Protein AF-A0A7S3BRG2-F1 (afdb_monomer_lite)

pLDDT: mean 83.15, std 13.18, range [35.06, 97.12]

Radius of gyration: 28.4 Å; chains: 1; bounding box: 73×40×80 Å

Foldseek 3Di:
DPPVVLVLLVLLVCVLVVVCQCQCAPVRDHPPVVCCQQQVGNVLLDVVHQGCVSVCVVVDPSNVSNQVSLVVLLVLLVPQPQDFQSVDHSSCRCRPVDPPSSVRSVVSNVSSVVSVVLVVLLPDDLPQQQSLLQQLDDPQLCLLVVPDDDPQFDDDPLRNVQLVCSNRRHFRPVCPVQAQPFAPAPPVDPPTDGQHRRCLSVLVGHHPPRCVCVVQCVLLVVVVVVCVVVVFDKDFFPQVLLVVQFDPVLVVPCNNGVVQPLGFRMKTWQDDPDDPPPDDDDDDPRGAIAGEHEEEEGCPDCLCVDPCSSNHHNVSQVVVQVCVQVVNLVSQQVRCCVGVVDHPVCCVVVNDPRRPSNVSSCSSPGHTYHYDTNSRPVVRSD

Secondary structure (DSSP, 8-state):
--HHHHHHHHHHHHHHHHHHHHHTGGGPPPS-GGGHHHHT-GGGGSTT--TTHHHHHTT-HHHHHHHHHHHHHHHHHHTTT--SGGGS-GGGTTTTT-TTHHHHHHHHHHHHHHHHHHHHHHHS-TT-HHHHHHHH--TTTTHHHHPPPBTTB---HHHHHHHHHHHHTPPPSTTTTTTTPBP---TTSSS-PBPPTTSHHHHT---TTSTTTHHHHHHHHHHHHHHHHTT--EEE--THHHHTTS-HHHHHSTTSSTT-S-S-SEEESS------TT---PPPPTT--EEEEEEE--TTSGGGSSHHHHHSTTHHHHHHHHHHHHHHHHHHHHHHHHHH---HHHHHTTSSPPPHHHHHHHHT-S-EEEEE-TT---TTT-

Organism: NCBI:txid156174

Sequence (382 aa):
RSRVHLSPAAYSACCVESVEAMVGAHGTVAFFSMLAPLFGGAASFDDGGLRLTAFLAAGGATAVGFEAAWQGMREEVAAGGVTGPLGMIARDAGRGGVRRLQHMITVQREETERRRLHHDMLALPVEDRARVAYISADRFSTQLITCVPTPHRRASDAEFREMLCTYLGFPSPCLRGLVGAHIPCGQSAGAGRVCDAYGHHLDCATLPGGTWEDQHDDVAETVMARALGAGIPGRREPRDIFTAVLPVEALQQRDGLSGSGIIPDGVFRGVDFASRPHAQRAPRPAGADVLVDFKMLHLGVARYTSVVAQTQRAAAVASRARAVHTDYQLMARQRDERHHHVGARAVAAGHLAPGPVLALMQSYGTIRGLVFGARCVCRGLA

Structure (mmCIF, N/CA/C/O backbone):
data_AF-A0A7S3BRG2-F1
#
_entry.id   AF-A0A7S3BRG2-F1
#
loop_
_atom_site.group_PDB
_atom_site.id
_atom_site.type_symbol
_atom_site.label_atom_id
_atom_site.label_alt_id
_atom_site.label_comp_id
_atom_site.label_asym_id
_atom_site.label_entity_id
_atom_site.label_seq_id
_atom_site.pdbx_PDB_ins_code
_atom_site.Cartn_x
_atom_site.Cartn_y
_atom_site.Cartn_z
_atom_site.occupancy
_atom_site.B_iso_or_equiv
_atom_site.auth_seq_id
_atom_site.auth_comp_id
_atom_site.auth_asym_id
_atom_site.auth_atom_id
_atom_site.pdbx_PDB_model_num
ATOM 1 N N . ARG A 1 1 ? -2.715 -5.531 15.512 1.00 61.22 1 ARG A N 1
ATOM 2 C CA . ARG A 1 1 ? -2.836 -4.879 16.841 1.00 61.22 1 ARG A CA 1
ATOM 3 C C . ARG A 1 1 ? -2.769 -5.932 17.938 1.00 61.22 1 ARG A C 1
ATOM 5 O O . ARG A 1 1 ? -3.201 -7.055 17.701 1.00 61.22 1 ARG A O 1
ATOM 12 N N . SER A 1 2 ? -2.233 -5.593 19.112 1.00 68.12 2 SER A N 1
ATOM 13 C CA . SER A 1 2 ? -2.311 -6.482 20.277 1.00 68.12 2 SER A CA 1
ATOM 14 C C . SER A 1 2 ? -3.774 -6.682 20.689 1.00 68.12 2 SER A C 1
ATOM 16 O O . SER A 1 2 ? -4.617 -5.817 20.434 1.00 68.12 2 SER A O 1
ATOM 18 N N . ARG A 1 3 ? -4.080 -7.810 21.347 1.00 68.06 3 ARG A N 1
ATOM 19 C CA . ARG A 1 3 ? -5.427 -8.075 21.889 1.00 68.06 3 ARG A CA 1
ATOM 20 C C . ARG A 1 3 ? -5.912 -6.916 22.766 1.00 68.06 3 ARG A C 1
ATOM 22 O O . ARG A 1 3 ? -7.051 -6.497 22.627 1.00 68.06 3 ARG A O 1
ATOM 29 N N . VAL A 1 4 ? -5.010 -6.340 23.564 1.00 73.56 4 VAL A N 1
ATOM 30 C CA . VAL A 1 4 ? -5.269 -5.201 24.460 1.00 73.56 4 VAL A CA 1
ATOM 31 C C . VAL A 1 4 ? -5.778 -3.967 23.704 1.00 73.56 4 VAL A C 1
ATOM 33 O O . VAL A 1 4 ? -6.745 -3.349 24.132 1.00 73.56 4 VAL A O 1
ATOM 36 N N . HIS A 1 5 ? -5.199 -3.640 22.544 1.00 79.75 5 HIS A N 1
ATOM 37 C CA . HIS A 1 5 ? -5.617 -2.470 21.757 1.00 79.75 5 HIS A CA 1
ATOM 38 C C . HIS A 1 5 ? -6.998 -2.627 21.101 1.00 79.75 5 HIS A C 1
ATOM 40 O O . HIS A 1 5 ? -7.677 -1.631 20.831 1.00 79.75 5 HIS A O 1
ATOM 46 N N . LEU A 1 6 ? -7.409 -3.866 20.811 1.00 86.06 6 LEU A N 1
ATOM 47 C CA . LEU A 1 6 ? -8.701 -4.172 20.188 1.00 86.06 6 LEU A CA 1
ATOM 48 C C . LEU A 1 6 ? -9.833 -4.309 21.211 1.00 86.06 6 LEU A C 1
ATOM 50 O O . LEU A 1 6 ? -10.992 -4.135 20.835 1.00 86.06 6 LEU A O 1
ATOM 54 N N . SER A 1 7 ? -9.510 -4.582 22.481 1.00 90.25 7 SER A N 1
ATOM 55 C CA . SER A 1 7 ? -10.495 -4.814 23.540 1.00 90.25 7 SER A CA 1
ATOM 56 C C . SER A 1 7 ? -11.554 -3.712 23.657 1.00 90.25 7 SER A C 1
ATOM 58 O O . SER A 1 7 ? -12.726 -4.075 23.681 1.00 90.25 7 SER A O 1
ATOM 60 N N . PRO A 1 8 ? -11.225 -2.400 23.649 1.00 93.88 8 PRO A N 1
ATOM 61 C CA . PRO A 1 8 ? -12.248 -1.356 23.766 1.00 93.88 8 PRO A CA 1
ATOM 62 C C . PRO A 1 8 ? -13.243 -1.362 22.599 1.00 93.88 8 PRO A C 1
ATOM 64 O O . PRO A 1 8 ? -14.448 -1.285 22.809 1.00 93.88 8 PRO A O 1
ATOM 67 N N . ALA A 1 9 ? -12.755 -1.543 21.366 1.00 94.25 9 ALA A N 1
ATOM 68 C CA . ALA A 1 9 ? -13.607 -1.579 20.178 1.00 94.25 9 ALA A CA 1
ATOM 69 C C . ALA A 1 9 ? -14.516 -2.816 20.166 1.00 94.25 9 ALA A C 1
ATOM 71 O O . ALA A 1 9 ? -15.688 -2.715 19.808 1.00 94.25 9 ALA A O 1
ATOM 72 N N . ALA A 1 10 ? -13.981 -3.973 20.569 1.00 93.62 10 ALA A N 1
ATOM 73 C CA . ALA A 1 10 ? -14.751 -5.206 20.696 1.00 93.62 10 ALA A CA 1
ATOM 74 C C . ALA A 1 10 ? -15.809 -5.096 21.802 1.00 93.62 10 ALA A C 1
ATOM 76 O O . ALA A 1 10 ? -16.968 -5.429 21.575 1.00 93.62 10 ALA A O 1
ATOM 77 N N . TYR A 1 11 ? -15.422 -4.585 22.973 1.00 94.88 11 TYR A N 1
ATOM 78 C CA . TYR A 1 11 ? -16.311 -4.396 24.114 1.00 94.88 11 TYR A CA 1
ATOM 79 C C . TYR A 1 11 ? -17.463 -3.442 23.788 1.00 94.88 11 TYR A C 1
ATOM 81 O O . TYR A 1 11 ? -18.623 -3.817 23.948 1.00 94.88 11 TYR A O 1
ATOM 89 N N . SER A 1 12 ? -17.170 -2.247 23.266 1.00 95.44 12 SER A N 1
ATOM 90 C CA . SER A 1 12 ? -18.209 -1.268 22.938 1.00 95.44 12 SER A CA 1
ATOM 91 C C . SER A 1 12 ? -19.149 -1.756 21.838 1.00 95.44 12 SER A C 1
ATOM 93 O O . SER A 1 12 ? -20.358 -1.584 21.967 1.00 95.44 12 SER A O 1
ATOM 95 N N . ALA A 1 13 ? -18.629 -2.386 20.778 1.00 94.50 13 ALA A N 1
ATOM 96 C CA . ALA A 1 13 ? -19.472 -2.919 19.708 1.00 94.50 13 ALA A CA 1
ATOM 97 C C . ALA A 1 13 ? -20.373 -4.059 20.202 1.00 94.50 13 ALA A C 1
ATOM 99 O O . ALA A 1 13 ? -21.573 -4.035 19.951 1.00 94.50 13 ALA A O 1
ATOM 100 N N . CYS A 1 14 ? -19.816 -4.999 20.971 1.00 93.81 14 CYS A N 1
ATOM 101 C CA . CYS A 1 14 ? -20.578 -6.087 21.578 1.00 93.81 14 CYS A CA 1
ATOM 102 C C . CYS A 1 14 ? -21.670 -5.559 22.519 1.00 93.81 14 CYS A C 1
ATOM 104 O O . CYS A 1 14 ? -22.791 -6.061 22.492 1.00 93.81 14 CYS A O 1
ATOM 106 N N . CYS A 1 15 ? -21.379 -4.522 23.313 1.00 93.06 15 CYS A N 1
ATOM 107 C CA . CYS A 1 15 ? -22.366 -3.893 24.189 1.00 93.06 15 CYS A CA 1
ATOM 108 C C . CYS A 1 15 ? -23.541 -3.316 23.389 1.00 93.06 15 CYS A C 1
ATOM 110 O O . CYS A 1 15 ? -24.688 -3.593 23.721 1.00 93.06 15 CYS A O 1
ATOM 112 N N . VAL A 1 16 ? -23.268 -2.560 22.320 1.00 92.19 16 VAL A N 1
ATOM 113 C CA . VAL A 1 16 ? -24.314 -1.984 21.456 1.00 92.19 16 VAL A CA 1
ATOM 114 C C . VAL A 1 16 ? -25.166 -3.082 20.820 1.00 92.19 16 VAL A C 1
ATOM 116 O O . VAL A 1 16 ? -26.384 -3.068 20.973 1.00 92.19 16 VAL A O 1
ATOM 119 N N . GLU A 1 17 ? -24.530 -4.062 20.174 1.00 89.56 17 GLU A N 1
ATOM 120 C CA . GLU A 1 17 ? -25.225 -5.158 19.485 1.00 89.56 17 GLU A CA 1
ATOM 121 C C . GLU A 1 17 ? -26.055 -6.009 20.463 1.00 89.56 17 GLU A C 1
ATOM 123 O O . GLU A 1 17 ? -27.185 -6.394 20.159 1.00 89.56 17 GLU A O 1
ATOM 128 N N . SER A 1 18 ? -25.533 -6.258 21.669 1.00 89.12 18 SER A N 1
ATOM 129 C CA . SER A 1 18 ? -26.248 -7.008 22.709 1.00 89.12 18 SER A CA 1
ATOM 130 C C . SER A 1 18 ? -27.473 -6.253 23.211 1.00 89.12 18 SER A C 1
ATOM 132 O O . SER A 1 18 ? -28.532 -6.852 23.372 1.00 89.12 18 SER A O 1
ATOM 134 N N . VAL A 1 19 ? -27.352 -4.943 23.444 1.00 89.25 19 VAL A N 1
ATOM 135 C CA . VAL A 1 19 ? -28.474 -4.110 23.894 1.00 89.25 19 VAL A CA 1
ATOM 136 C C . VAL A 1 19 ? -29.569 -4.054 22.831 1.00 89.25 19 VAL A C 1
ATOM 138 O O . VAL A 1 19 ? -30.737 -4.265 23.154 1.00 89.25 19 VAL A O 1
ATOM 141 N N . GLU A 1 20 ? -29.198 -3.835 21.567 1.00 87.50 20 GLU A N 1
ATOM 142 C CA . GLU A 1 20 ? -30.138 -3.820 20.441 1.00 87.50 20 GLU A CA 1
ATOM 143 C C . GLU A 1 20 ? -30.891 -5.158 20.323 1.00 87.50 20 GLU A C 1
ATOM 145 O O . GLU A 1 20 ? -32.115 -5.164 20.179 1.00 87.50 20 GLU A O 1
ATOM 150 N N . ALA A 1 21 ? -30.200 -6.291 20.495 1.00 86.31 21 ALA A N 1
ATOM 151 C CA . ALA A 1 21 ? -30.823 -7.616 20.508 1.00 86.31 21 ALA A CA 1
ATOM 152 C C . ALA A 1 21 ? -31.720 -7.862 21.741 1.00 86.31 21 ALA A C 1
ATOM 154 O O . ALA A 1 21 ? -32.781 -8.481 21.628 1.00 86.31 21 ALA A O 1
ATOM 155 N N . MET A 1 22 ? -31.334 -7.380 22.929 1.00 86.94 22 MET A N 1
ATOM 156 C CA . MET A 1 22 ? -32.122 -7.542 24.161 1.00 86.94 22 MET A CA 1
ATOM 157 C C . MET A 1 22 ? -33.504 -6.896 24.047 1.00 86.94 22 MET A C 1
ATOM 159 O O . MET A 1 22 ? -34.488 -7.494 24.486 1.00 86.94 22 MET A O 1
ATOM 163 N N . VAL A 1 23 ? -33.576 -5.704 23.446 1.00 86.19 23 VAL A N 1
ATOM 164 C CA . VAL A 1 23 ? -34.815 -4.918 23.328 1.00 86.19 23 VAL A CA 1
ATOM 165 C C . VAL A 1 23 ? -35.599 -5.179 22.044 1.00 86.19 23 VAL A C 1
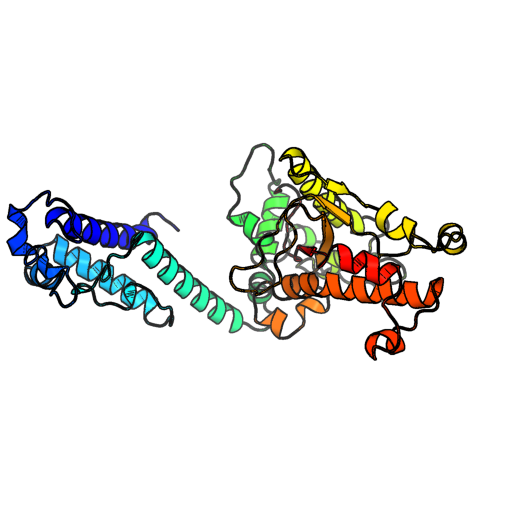ATOM 167 O O . VAL A 1 23 ? -36.697 -4.648 21.903 1.00 86.19 23 VAL A O 1
ATOM 170 N N . GLY A 1 24 ? -35.065 -5.979 21.119 1.00 82.94 24 GLY A N 1
ATOM 171 C CA . GLY A 1 24 ? -35.705 -6.234 19.828 1.00 82.94 24 GLY A CA 1
ATOM 172 C C . GLY A 1 24 ? -35.647 -5.036 18.875 1.00 82.94 24 GLY A C 1
ATOM 173 O O . GLY A 1 24 ? -36.589 -4.779 18.126 1.00 82.94 24 GLY A O 1
ATOM 174 N N . ALA A 1 25 ? -34.561 -4.259 18.919 1.00 82.12 25 ALA A N 1
ATOM 175 C CA . ALA A 1 25 ? -34.365 -3.130 18.014 1.00 82.12 25 ALA A CA 1
ATOM 176 C C . ALA A 1 25 ? -34.295 -3.601 16.551 1.00 82.12 25 ALA A C 1
ATOM 178 O O . ALA A 1 25 ? -33.954 -4.752 16.259 1.00 82.12 25 ALA A O 1
ATOM 179 N N . HIS A 1 26 ? -34.603 -2.702 15.613 1.00 78.38 26 HIS A N 1
ATOM 180 C CA . HIS A 1 26 ? -34.497 -2.959 14.169 1.00 78.38 26 HIS A CA 1
ATOM 181 C C . HIS A 1 26 ? -35.325 -4.163 13.678 1.00 78.38 26 HIS A C 1
ATOM 183 O O . HIS A 1 26 ? -34.933 -4.860 12.743 1.00 78.38 26 HIS A O 1
ATOM 189 N N . GLY A 1 27 ? -36.473 -4.414 14.315 1.00 74.31 27 GLY A N 1
ATOM 190 C CA . GLY A 1 27 ? -37.379 -5.505 13.947 1.00 74.31 27 GLY A CA 1
ATOM 191 C C . GLY A 1 27 ? -36.888 -6.895 14.362 1.00 74.31 27 GLY A C 1
ATOM 192 O O . GLY A 1 27 ? -37.375 -7.893 13.832 1.00 74.31 27 GLY A O 1
ATOM 193 N N . THR A 1 28 ? -35.922 -6.978 15.282 1.00 77.62 28 THR A N 1
ATOM 194 C CA . THR A 1 28 ? -35.467 -8.253 15.851 1.00 77.62 28 THR A CA 1
ATOM 195 C C . THR A 1 28 ? -36.376 -8.709 16.994 1.00 77.62 28 THR A C 1
ATOM 197 O O . THR A 1 28 ? -37.037 -7.907 17.651 1.00 77.62 28 THR A O 1
ATOM 200 N N . VAL A 1 29 ? -36.441 -10.021 17.241 1.00 79.06 29 VAL A N 1
ATOM 201 C CA . VAL A 1 29 ? -37.189 -10.559 18.387 1.00 79.06 29 VAL A CA 1
ATOM 202 C C . VAL A 1 29 ? -36.427 -10.223 19.667 1.00 79.06 29 VAL A C 1
ATOM 204 O O . VAL A 1 29 ? -35.263 -10.593 19.806 1.00 79.06 29 VAL A O 1
ATOM 207 N N . ALA A 1 30 ? -37.086 -9.539 20.603 1.00 81.88 30 ALA A N 1
ATOM 208 C CA . ALA A 1 30 ? -36.495 -9.190 21.888 1.00 81.88 30 ALA A CA 1
ATOM 209 C C . ALA A 1 30 ? -36.195 -10.450 22.715 1.00 81.88 30 ALA A C 1
ATOM 211 O O . ALA A 1 30 ? -37.108 -11.199 23.069 1.00 81.88 30 ALA A O 1
ATOM 212 N N . PHE A 1 31 ? -34.924 -10.663 23.060 1.00 79.75 31 PHE A N 1
ATOM 213 C CA . PHE A 1 31 ? -34.505 -11.803 23.885 1.00 79.75 31 PHE A CA 1
ATOM 214 C C . PHE A 1 31 ? -34.719 -11.574 25.389 1.00 79.75 31 PHE A C 1
ATOM 216 O O . PHE A 1 31 ? -34.904 -12.536 26.131 1.00 79.75 31 PHE A O 1
ATOM 223 N N . PHE A 1 32 ? -34.709 -10.314 25.847 1.00 82.69 32 PHE A N 1
ATOM 224 C CA . PHE A 1 32 ? -34.787 -9.955 27.268 1.00 82.69 32 PHE A CA 1
ATOM 225 C C . PHE A 1 32 ? -35.708 -8.750 27.490 1.00 82.69 32 PHE A C 1
ATOM 227 O O . PHE A 1 32 ? -35.286 -7.680 27.933 1.00 82.69 32 PHE A O 1
ATOM 234 N N . SER A 1 33 ? -36.998 -8.929 27.204 1.00 77.75 33 SER A N 1
ATOM 235 C CA . SER A 1 33 ? -38.012 -7.869 27.314 1.00 77.75 33 SER A CA 1
ATOM 236 C C . SER A 1 33 ? -38.124 -7.252 28.716 1.00 77.75 33 SER A C 1
ATOM 238 O O . SER A 1 33 ? -38.461 -6.076 28.834 1.00 77.75 33 SER A O 1
ATOM 240 N N . MET A 1 34 ? -37.767 -7.986 29.777 1.00 84.88 34 MET A N 1
ATOM 241 C CA . MET A 1 34 ? -37.730 -7.459 31.149 1.00 84.88 34 MET A CA 1
ATOM 242 C C . MET A 1 34 ? -36.704 -6.333 31.350 1.00 84.88 34 MET A C 1
ATOM 244 O O . MET A 1 34 ? -36.844 -5.546 32.282 1.00 84.88 34 MET A O 1
ATOM 248 N N . LEU A 1 35 ? -35.686 -6.235 30.488 1.00 83.38 35 LEU A N 1
ATOM 249 C CA . LEU A 1 35 ? -34.674 -5.176 30.535 1.00 83.38 35 LEU A CA 1
ATOM 250 C C . LEU A 1 35 ? -35.074 -3.936 29.724 1.00 83.38 35 LEU A C 1
ATOM 252 O O . LEU A 1 35 ? -34.379 -2.925 29.789 1.00 83.38 35 LEU A O 1
ATOM 256 N N . ALA A 1 36 ? -36.196 -3.966 28.998 1.00 81.81 36 ALA A N 1
ATOM 257 C CA . ALA A 1 36 ? -36.662 -2.838 28.192 1.00 81.81 36 ALA A CA 1
ATOM 258 C C . ALA A 1 36 ? -36.729 -1.497 28.958 1.00 81.81 36 ALA A C 1
ATOM 260 O O . ALA A 1 36 ? -36.297 -0.497 28.380 1.00 81.81 36 ALA A O 1
ATOM 261 N N . PRO A 1 37 ? -37.165 -1.427 30.238 1.00 84.44 37 PRO A N 1
ATOM 262 C CA . PRO A 1 37 ? -37.170 -0.170 30.992 1.00 84.44 37 PRO A CA 1
ATOM 263 C C . PRO A 1 37 ? -35.782 0.464 31.162 1.00 84.44 37 PRO A C 1
ATOM 265 O O . PRO A 1 37 ? -35.678 1.686 31.198 1.00 84.44 37 PRO A O 1
ATOM 268 N N . LEU A 1 38 ? -34.712 -0.342 31.210 1.00 85.25 38 LEU A N 1
ATOM 269 C CA . LEU A 1 38 ? -33.331 0.146 31.331 1.00 85.25 38 LEU A CA 1
ATOM 270 C C . LEU A 1 38 ? -32.858 0.874 30.062 1.00 85.25 38 LEU A C 1
ATOM 272 O O . LEU A 1 38 ? -31.989 1.738 30.122 1.00 85.25 38 LEU A O 1
ATOM 276 N N . PHE A 1 39 ? -33.439 0.528 28.915 1.00 85.69 39 PHE A N 1
ATOM 277 C CA . PHE A 1 39 ? -33.042 1.025 27.599 1.00 85.69 39 PHE A CA 1
ATOM 278 C C . PHE A 1 39 ? -34.117 1.896 26.932 1.00 85.69 39 PHE A C 1
ATOM 280 O O . PHE A 1 39 ? -33.938 2.312 25.793 1.00 85.69 39 PHE A O 1
ATOM 287 N N . GLY A 1 40 ? -35.241 2.153 27.612 1.00 81.31 40 GLY A N 1
ATOM 288 C CA . GLY A 1 40 ? -36.387 2.884 27.058 1.00 81.31 40 GLY A CA 1
ATOM 289 C C . GLY A 1 40 ? -37.170 2.121 25.975 1.00 81.31 40 GLY A C 1
ATOM 290 O O . GLY A 1 40 ? -37.898 2.738 25.197 1.00 81.31 40 GLY A O 1
ATOM 291 N N . GLY A 1 41 ? -37.023 0.792 25.906 1.00 83.50 41 GLY A N 1
ATOM 292 C CA . GLY A 1 41 ? -37.687 -0.093 24.940 1.00 83.50 41 GLY A CA 1
ATOM 293 C C . GLY A 1 41 ? -37.181 0.011 23.494 1.00 83.50 41 GLY A C 1
ATOM 294 O O . GLY A 1 41 ? -36.289 0.796 23.180 1.00 83.50 41 GLY A O 1
ATOM 295 N N . ALA A 1 42 ? -37.770 -0.789 22.596 1.00 81.81 42 ALA A N 1
ATOM 296 C CA . ALA A 1 42 ? -37.381 -0.853 21.180 1.00 81.81 42 ALA A CA 1
ATOM 297 C C . ALA A 1 42 ? -37.463 0.513 20.474 1.00 81.81 42 ALA A C 1
ATOM 299 O O . ALA A 1 42 ? -36.551 0.870 19.734 1.00 81.81 42 ALA A O 1
ATOM 300 N N . ALA A 1 43 ? -38.491 1.312 20.791 1.00 85.06 43 ALA A N 1
ATOM 301 C CA . ALA A 1 43 ? -38.710 2.638 20.206 1.00 85.06 43 ALA A CA 1
ATOM 302 C C . ALA A 1 43 ? -37.574 3.635 20.500 1.00 85.06 43 ALA A C 1
ATOM 304 O O . ALA A 1 43 ? -37.385 4.609 19.777 1.00 85.06 43 ALA A O 1
ATOM 305 N N . SER A 1 44 ? -36.768 3.390 21.541 1.00 86.12 44 SER A N 1
ATOM 306 C CA . SER A 1 44 ? -35.585 4.215 21.802 1.00 86.12 44 SER A CA 1
ATOM 307 C C . SER A 1 44 ? -34.507 4.054 20.726 1.00 86.12 44 SER A C 1
ATOM 309 O O . SER A 1 44 ? -33.669 4.941 20.578 1.00 86.12 44 SER A O 1
ATOM 311 N N . PHE A 1 45 ? -34.531 2.970 19.948 1.00 86.88 45 PHE A N 1
ATOM 312 C CA . PHE A 1 45 ? -33.554 2.688 18.892 1.00 86.88 45 PHE A CA 1
ATOM 313 C C . PHE A 1 45 ? -34.028 3.080 17.488 1.00 86.88 45 PHE A C 1
ATOM 315 O O . PHE A 1 45 ? -33.233 2.991 16.549 1.00 86.88 45 PHE A O 1
ATOM 322 N N . ASP A 1 46 ? -35.266 3.562 17.366 1.00 84.19 46 ASP A N 1
ATOM 323 C CA . ASP A 1 46 ? -35.816 4.130 16.137 1.00 84.19 46 ASP A CA 1
ATOM 324 C C . ASP A 1 46 ? -35.209 5.512 15.831 1.00 84.19 46 ASP A C 1
ATOM 326 O O . ASP A 1 46 ? -34.524 6.138 16.657 1.00 84.19 46 ASP A O 1
ATOM 330 N N . ASP A 1 47 ? -35.460 6.016 14.622 1.00 80.31 47 ASP A N 1
ATOM 331 C CA . ASP A 1 47 ? -35.029 7.355 14.229 1.00 80.31 47 ASP A CA 1
ATOM 332 C C . ASP A 1 47 ? -35.655 8.422 15.142 1.00 80.31 47 ASP A C 1
ATOM 334 O O . ASP A 1 47 ? -36.860 8.458 15.372 1.00 80.31 47 ASP A O 1
ATOM 338 N N . GLY A 1 48 ? -34.811 9.297 15.699 1.00 79.56 48 GLY A N 1
ATOM 339 C CA . GLY A 1 48 ? -35.215 10.291 16.705 1.00 79.56 48 GLY A CA 1
ATOM 340 C C . GLY A 1 48 ? -35.313 9.768 18.148 1.00 79.56 48 GLY A C 1
ATOM 341 O O . GLY A 1 48 ? -35.475 10.574 19.062 1.00 79.56 48 GLY A O 1
ATOM 342 N N . GLY A 1 49 ? -35.143 8.461 18.378 1.00 84.31 49 GLY A N 1
ATOM 343 C CA . GLY A 1 49 ? -35.150 7.854 19.711 1.00 84.31 49 GLY A CA 1
ATOM 344 C C . GLY A 1 49 ? -33.934 8.208 20.584 1.00 84.31 49 GLY A C 1
ATOM 345 O O . GLY A 1 49 ? -32.881 8.647 20.098 1.00 84.31 49 GLY A O 1
ATOM 346 N N . LEU A 1 50 ? -34.087 7.996 21.899 1.00 87.50 50 LEU A N 1
ATOM 347 C CA . LEU A 1 50 ? -33.106 8.338 22.945 1.00 87.50 50 LEU A CA 1
ATOM 348 C C . LEU A 1 50 ? -31.988 7.288 23.139 1.00 87.50 50 LEU A C 1
ATOM 350 O O . LEU A 1 50 ? -31.079 7.499 23.938 1.00 87.50 50 LEU A O 1
ATOM 354 N N . ARG A 1 51 ? -32.026 6.170 22.405 1.00 90.25 51 ARG A N 1
ATOM 355 C CA . ARG A 1 51 ? -31.029 5.084 22.378 1.00 90.25 51 ARG A CA 1
ATOM 356 C C . ARG A 1 51 ? -30.509 4.711 23.772 1.00 90.25 51 ARG A C 1
ATOM 358 O O . ARG A 1 51 ? -31.271 4.303 24.641 1.00 90.25 51 ARG A O 1
ATOM 365 N N . LEU A 1 52 ? -29.200 4.853 23.996 1.00 92.50 52 LEU A N 1
ATOM 366 C CA . LEU A 1 52 ? -28.525 4.415 25.216 1.00 92.50 52 LEU A CA 1
ATOM 367 C C . LEU A 1 52 ? -28.637 5.437 26.359 1.00 92.50 52 LEU A C 1
ATOM 369 O O . LEU A 1 52 ? -28.007 5.246 27.394 1.00 92.50 52 LEU A O 1
ATOM 373 N N . THR A 1 53 ? -29.413 6.520 26.219 1.00 93.00 53 THR A N 1
ATOM 374 C CA . THR A 1 53 ? -29.515 7.565 27.253 1.00 93.00 53 THR A CA 1
ATOM 375 C C . THR A 1 53 ? -29.972 7.020 28.604 1.00 93.00 53 THR A C 1
ATOM 377 O O . THR A 1 53 ? -29.329 7.322 29.605 1.00 93.00 53 THR A O 1
ATOM 380 N N . ALA A 1 54 ? -31.029 6.203 28.650 1.00 91.12 54 ALA A N 1
ATOM 381 C CA . ALA A 1 54 ? -31.523 5.634 29.909 1.00 91.12 54 ALA A CA 1
ATOM 382 C C . ALA A 1 54 ? -30.497 4.685 30.553 1.00 91.12 54 ALA A C 1
ATOM 384 O O . ALA A 1 54 ? -30.255 4.749 31.757 1.00 91.12 54 ALA A O 1
ATOM 385 N N . PHE A 1 55 ? -29.828 3.875 29.730 1.00 92.50 55 PHE A N 1
ATOM 386 C CA . PHE A 1 55 ? -28.785 2.951 30.169 1.00 92.50 55 PHE A CA 1
ATOM 387 C C . PHE A 1 55 ? -27.592 3.679 30.791 1.00 92.50 55 PHE A C 1
ATOM 389 O O . PHE A 1 55 ? -27.125 3.293 31.860 1.00 92.50 55 PHE A O 1
ATOM 396 N N . LEU A 1 56 ? -27.133 4.754 30.148 1.00 94.75 56 LEU A N 1
ATOM 397 C CA . LEU A 1 56 ? -26.051 5.593 30.658 1.00 94.75 56 LEU A CA 1
ATOM 398 C C . LEU A 1 56 ? -26.461 6.322 31.942 1.00 94.75 56 LEU A C 1
ATOM 400 O O . LEU A 1 56 ? -25.711 6.320 32.914 1.00 94.75 56 LEU A O 1
ATOM 404 N N . ALA A 1 57 ? -27.678 6.871 31.984 1.00 93.00 57 ALA A N 1
ATOM 405 C CA . ALA A 1 57 ? -28.203 7.562 33.161 1.00 93.00 57 ALA A CA 1
ATOM 406 C C . ALA A 1 57 ? -28.371 6.639 34.381 1.00 93.00 57 ALA A C 1
ATOM 408 O O . ALA A 1 57 ? -28.234 7.096 35.512 1.00 93.00 57 ALA A O 1
ATOM 409 N N . ALA A 1 58 ? -28.630 5.344 34.168 1.00 90.50 58 ALA A N 1
ATOM 410 C CA . ALA A 1 58 ? -28.735 4.365 35.247 1.00 90.50 58 ALA A CA 1
ATOM 411 C C . ALA A 1 58 ? -27.404 4.131 35.990 1.00 90.50 58 ALA A C 1
ATOM 413 O O . ALA A 1 58 ? -27.419 3.607 37.103 1.00 90.50 58 ALA A O 1
ATOM 414 N N . GLY A 1 59 ? -26.257 4.493 35.398 1.00 91.25 59 GLY A N 1
ATOM 415 C CA . GLY A 1 59 ? -24.964 4.533 36.094 1.00 91.25 59 GLY A CA 1
ATOM 416 C C . GLY A 1 59 ? -24.427 3.180 36.578 1.00 91.25 59 GLY A C 1
ATOM 417 O O . GLY A 1 59 ? -23.534 3.137 37.422 1.00 91.25 59 GLY A O 1
ATOM 418 N N . GLY A 1 60 ? -24.952 2.061 36.072 1.00 93.75 60 GLY A N 1
ATOM 419 C CA . GLY A 1 60 ? -24.450 0.730 36.416 1.00 93.75 60 GLY A CA 1
ATOM 420 C C . GLY A 1 60 ? -23.002 0.518 35.955 1.00 93.75 60 GLY A C 1
ATOM 421 O O . GLY A 1 60 ? -22.536 1.171 35.022 1.00 93.75 60 GLY A O 1
ATOM 422 N N . ALA A 1 61 ? -22.294 -0.449 36.548 1.00 94.69 61 ALA A N 1
ATOM 423 C CA . ALA A 1 61 ? -20.883 -0.713 36.233 1.00 94.69 61 ALA A CA 1
ATOM 424 C C . ALA A 1 61 ? -20.621 -0.919 34.725 1.00 94.69 61 ALA A C 1
ATOM 426 O O . ALA A 1 61 ? -19.644 -0.400 34.187 1.00 94.69 61 ALA A O 1
ATOM 427 N N . THR A 1 62 ? -21.520 -1.618 34.021 1.00 93.06 62 THR A N 1
ATOM 428 C CA . THR A 1 62 ? -21.434 -1.804 32.562 1.00 93.06 62 THR A CA 1
ATOM 429 C C . THR A 1 62 ? -21.657 -0.501 31.793 1.00 93.06 62 THR A C 1
ATOM 431 O O . THR A 1 62 ? -20.979 -0.275 30.798 1.00 93.06 62 THR A O 1
ATOM 434 N N . ALA A 1 63 ? -22.569 0.365 32.242 1.00 94.31 63 ALA A N 1
ATOM 435 C CA . ALA A 1 63 ? -22.829 1.654 31.602 1.00 94.31 63 ALA A CA 1
ATOM 436 C C . ALA A 1 63 ? -21.628 2.596 31.741 1.00 94.31 63 ALA A C 1
ATOM 438 O O . ALA A 1 63 ? -21.162 3.145 30.745 1.00 94.31 63 ALA A O 1
ATOM 439 N N . VAL A 1 64 ? -21.066 2.683 32.949 1.00 96.50 64 VAL A N 1
ATOM 440 C CA . VAL A 1 64 ? -19.853 3.462 33.237 1.00 96.50 64 VAL A CA 1
ATOM 441 C C . VAL A 1 64 ? -18.661 2.937 32.434 1.00 96.50 64 VAL A C 1
ATOM 443 O O . VAL A 1 64 ? -17.946 3.713 31.804 1.00 96.50 64 VAL A O 1
ATOM 446 N N . GLY A 1 65 ? -18.460 1.615 32.405 1.00 96.62 65 GLY A N 1
ATOM 447 C CA . GLY A 1 65 ? -17.387 0.993 31.627 1.00 96.62 65 GLY A CA 1
ATOM 448 C C . GLY A 1 65 ? -17.526 1.242 30.124 1.00 96.62 65 GLY A C 1
ATOM 449 O O . GLY A 1 65 ? -16.542 1.566 29.457 1.00 96.62 65 GLY A O 1
ATOM 450 N N . PHE A 1 66 ? -18.744 1.130 29.588 1.00 97.06 66 PHE A N 1
ATOM 451 C CA . PHE A 1 66 ? -19.042 1.418 28.187 1.00 97.06 66 PHE A CA 1
ATOM 452 C C . PHE A 1 66 ? -18.779 2.883 27.836 1.00 97.06 66 PHE A C 1
ATOM 454 O O . PHE A 1 66 ? -18.102 3.151 26.841 1.00 97.06 66 PHE A O 1
ATOM 461 N N . GLU A 1 67 ? -19.270 3.819 28.651 1.00 97.12 67 GLU A N 1
ATOM 462 C CA . GLU A 1 67 ? -19.078 5.251 28.432 1.00 97.12 67 GLU A CA 1
ATOM 463 C C . GLU A 1 67 ? -17.597 5.628 28.464 1.00 97.12 67 GLU A C 1
ATOM 465 O O . GLU A 1 67 ? -17.118 6.285 27.54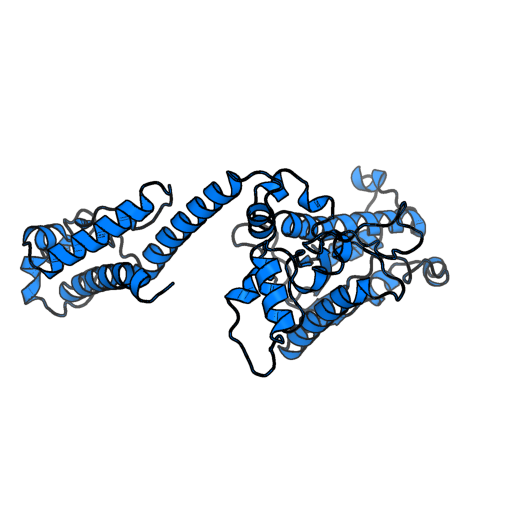0 1.00 97.12 67 GLU A O 1
ATOM 470 N N . ALA A 1 68 ? -16.851 5.135 29.457 1.00 96.69 68 ALA A N 1
ATOM 471 C CA . ALA A 1 68 ? -15.415 5.366 29.566 1.00 96.69 68 ALA A CA 1
ATOM 472 C C . ALA A 1 68 ? -14.644 4.795 28.364 1.00 96.69 68 ALA A C 1
ATOM 474 O O . ALA A 1 68 ? -13.802 5.483 27.784 1.00 96.69 68 ALA A O 1
ATOM 475 N N . ALA A 1 69 ? -14.948 3.561 27.942 1.00 96.56 69 ALA A N 1
ATOM 476 C CA . ALA A 1 69 ? -14.303 2.943 26.784 1.00 96.56 69 ALA A CA 1
ATOM 477 C C . ALA A 1 69 ? -14.612 3.698 25.482 1.00 96.56 69 ALA A C 1
ATOM 479 O O . ALA A 1 69 ? -13.712 3.929 24.670 1.00 96.56 69 ALA A O 1
ATOM 480 N N . TRP A 1 70 ? -15.871 4.103 25.284 1.00 97.06 70 TRP A N 1
ATOM 481 C CA . TRP A 1 70 ? -16.278 4.879 24.117 1.00 97.06 70 TRP A CA 1
ATOM 482 C C . TRP A 1 70 ? -15.583 6.237 24.103 1.00 97.06 70 TRP A C 1
ATOM 484 O O . TRP A 1 70 ? -14.963 6.595 23.106 1.00 97.06 70 TRP A O 1
ATOM 494 N N . GLN A 1 71 ? -15.631 6.966 25.217 1.00 96.44 71 GLN A N 1
ATOM 495 C CA . GLN A 1 71 ? -15.043 8.293 25.337 1.00 96.44 71 GLN A CA 1
ATOM 496 C C . GLN A 1 71 ? -13.521 8.270 25.153 1.00 96.44 71 GLN A C 1
ATOM 498 O O . GLN A 1 71 ? -13.008 9.078 24.383 1.00 96.44 71 GLN A O 1
ATOM 503 N N . GLY A 1 72 ? -12.818 7.288 25.725 1.00 95.25 72 GLY A N 1
ATOM 504 C CA . GLY A 1 72 ? -11.385 7.107 25.483 1.00 95.25 72 GLY A CA 1
ATOM 505 C C . GLY A 1 72 ? -11.068 6.896 23.998 1.00 95.25 72 GLY A C 1
ATOM 506 O O . GLY A 1 72 ? -10.194 7.557 23.443 1.00 95.25 72 GLY A O 1
ATOM 507 N N . MET A 1 73 ? -11.839 6.053 23.297 1.00 96.00 73 MET A N 1
ATOM 508 C CA . MET A 1 73 ? -11.669 5.880 21.848 1.00 96.00 73 MET A CA 1
ATOM 509 C C . MET A 1 73 ? -12.005 7.148 21.048 1.00 96.00 73 MET A C 1
ATOM 511 O O . MET A 1 73 ? -11.382 7.391 20.015 1.00 96.00 73 MET A O 1
ATOM 515 N N . ARG A 1 74 ? -12.974 7.962 21.487 1.00 95.62 74 ARG A N 1
ATOM 516 C CA . ARG A 1 74 ? -13.288 9.252 20.848 1.00 95.62 74 ARG A CA 1
ATOM 517 C C . ARG A 1 74 ? -12.147 10.247 20.995 1.00 95.62 74 ARG A C 1
ATOM 519 O O . ARG A 1 74 ? -11.803 10.914 20.023 1.00 95.62 74 ARG A O 1
ATOM 526 N N . GLU A 1 75 ? -11.559 10.330 22.181 1.00 94.00 75 GLU A N 1
ATOM 527 C CA . GLU A 1 75 ? -10.410 11.192 22.466 1.00 94.00 75 GLU A CA 1
ATOM 528 C C . GLU A 1 75 ? -9.202 10.808 21.611 1.00 94.00 75 GLU A C 1
ATOM 530 O O . GLU A 1 75 ? -8.586 11.683 21.003 1.00 94.00 75 GLU A O 1
ATOM 535 N N . GLU A 1 76 ? -8.932 9.506 21.461 1.00 91.88 76 GLU A N 1
ATOM 536 C CA . GLU A 1 76 ? -7.881 9.001 20.566 1.00 91.88 76 GLU A CA 1
ATOM 537 C C . GLU A 1 76 ? -8.039 9.506 19.121 1.00 91.88 76 GLU A C 1
ATOM 539 O O . GLU A 1 76 ? -7.041 9.780 18.450 1.00 91.88 76 GLU A O 1
ATOM 544 N N . VAL A 1 77 ? -9.277 9.626 18.620 1.00 94.44 77 VAL A N 1
ATOM 545 C CA . VAL A 1 77 ? -9.538 10.013 17.223 1.00 94.44 77 VAL A CA 1
ATOM 546 C C . VAL A 1 77 ? -9.847 11.496 17.017 1.00 94.44 77 VAL A C 1
ATOM 548 O O . VAL A 1 77 ? -9.891 11.941 15.868 1.00 94.44 77 VAL A O 1
ATOM 551 N N . ALA A 1 78 ? -10.027 12.270 18.092 1.00 89.88 78 ALA A N 1
ATOM 552 C CA . ALA A 1 78 ? -10.531 13.644 18.044 1.00 89.88 78 ALA A CA 1
ATOM 553 C C . ALA A 1 78 ? -9.683 14.569 17.154 1.00 89.88 78 ALA A C 1
ATOM 555 O O . ALA A 1 78 ? -10.222 15.321 16.345 1.00 89.88 78 ALA A O 1
ATOM 556 N N . ALA A 1 79 ? -8.353 14.465 17.243 1.00 83.94 79 ALA A N 1
ATOM 557 C CA . ALA A 1 79 ? -7.424 15.277 16.452 1.00 83.94 79 ALA A CA 1
ATOM 558 C C . ALA A 1 79 ? -7.157 14.723 15.035 1.00 83.94 79 ALA A C 1
ATOM 560 O O . ALA A 1 79 ? -6.497 15.375 14.230 1.00 83.94 79 ALA A O 1
ATOM 561 N N . GLY A 1 80 ? -7.643 13.519 14.709 1.00 81.00 80 GLY A N 1
ATOM 562 C CA . GLY A 1 80 ? -7.307 12.819 13.462 1.00 81.00 80 GLY A CA 1
ATOM 563 C C . GLY A 1 80 ? -8.098 13.259 12.227 1.00 81.00 80 GLY A C 1
ATOM 564 O O . GLY A 1 80 ? -7.726 12.916 11.097 1.00 81.00 80 GLY A O 1
ATOM 565 N N . GLY A 1 81 ? -9.218 13.967 12.418 1.00 86.25 81 GLY A N 1
ATOM 566 C CA . GLY A 1 81 ? -10.115 14.379 11.329 1.00 86.25 81 GLY A CA 1
ATOM 567 C C . GLY A 1 81 ? -10.657 13.202 10.501 1.00 86.25 81 GLY A C 1
ATOM 568 O O . GLY A 1 81 ? -10.929 13.351 9.308 1.00 86.25 81 GLY A O 1
ATOM 569 N N . VAL A 1 82 ? -10.726 12.001 11.087 1.00 91.38 82 VAL A N 1
ATOM 570 C CA . VAL A 1 82 ? -11.230 10.788 10.429 1.00 91.38 82 VAL A CA 1
ATOM 571 C C . VAL A 1 82 ? -12.700 10.616 10.779 1.00 91.38 82 VAL A C 1
ATOM 573 O O . VAL A 1 82 ? -13.057 10.421 11.941 1.00 91.38 82 VAL A O 1
ATOM 576 N N . THR A 1 83 ? -13.557 10.654 9.763 1.00 91.75 83 THR A N 1
ATOM 577 C CA . THR A 1 83 ? -14.992 10.405 9.912 1.00 91.75 83 THR A CA 1
ATOM 578 C C . THR A 1 83 ? -15.261 8.934 10.210 1.00 91.75 83 THR A C 1
ATOM 580 O O . THR A 1 83 ? -14.681 8.051 9.579 1.00 91.75 83 THR A O 1
ATOM 583 N N . GLY A 1 84 ? -16.180 8.665 11.131 1.00 91.75 84 GLY A N 1
ATOM 584 C CA . GLY A 1 84 ? -16.575 7.311 11.501 1.00 91.75 84 GLY A CA 1
ATOM 585 C C . GLY A 1 84 ? -17.476 7.298 12.738 1.00 91.75 84 GLY A C 1
ATOM 586 O O . GLY A 1 84 ? -17.871 8.366 13.214 1.00 91.75 84 GLY A O 1
ATOM 587 N N . PRO A 1 85 ? -17.809 6.108 13.268 1.00 93.44 85 PRO A N 1
ATOM 588 C CA . PRO A 1 85 ? -18.775 5.955 14.357 1.00 93.44 85 PRO A CA 1
ATOM 589 C C . PRO A 1 85 ? -18.395 6.716 15.636 1.00 93.44 85 PRO A C 1
ATOM 591 O O . PRO A 1 85 ? -19.276 7.215 16.327 1.00 93.44 85 PRO A O 1
ATOM 594 N N . LEU A 1 86 ? -17.101 6.893 15.924 1.00 94.62 86 LEU A N 1
ATOM 595 C CA . LEU A 1 86 ? -16.626 7.637 17.099 1.00 94.62 86 LEU A CA 1
ATOM 596 C C . LEU A 1 86 ? -16.826 9.164 16.980 1.00 94.62 86 LEU A C 1
ATOM 598 O O . LEU A 1 86 ? -16.548 9.906 17.919 1.00 94.62 86 LEU A O 1
ATOM 602 N N . GLY A 1 87 ? -17.339 9.664 15.849 1.00 91.75 87 GLY A N 1
ATOM 603 C CA . GLY A 1 87 ? -17.850 11.038 15.777 1.00 91.75 87 GLY A CA 1
ATOM 604 C C . GLY A 1 87 ? -19.073 11.253 16.679 1.00 91.75 87 GLY A C 1
ATOM 605 O O . GLY A 1 87 ? -19.312 12.364 17.149 1.00 91.75 87 GLY A O 1
ATOM 606 N N . MET A 1 88 ? -19.815 10.182 16.972 1.00 92.25 88 MET A N 1
ATOM 607 C CA . MET A 1 88 ? -20.990 10.207 17.838 1.00 92.25 88 MET A CA 1
ATOM 608 C C . MET A 1 88 ? -20.595 10.115 19.316 1.00 92.25 88 MET A C 1
ATOM 610 O O . MET A 1 88 ? -19.624 9.454 19.690 1.00 92.25 88 MET A O 1
ATOM 614 N N . ILE A 1 89 ? -21.376 10.762 20.177 1.00 94.25 89 ILE A N 1
ATOM 615 C CA . ILE A 1 89 ? -21.301 10.596 21.636 1.00 94.25 89 ILE A CA 1
ATOM 616 C C . ILE A 1 89 ? -21.795 9.202 22.052 1.00 94.25 89 ILE A C 1
ATOM 618 O O . ILE A 1 89 ? -22.534 8.562 21.307 1.00 94.25 89 ILE A O 1
ATOM 622 N N . ALA A 1 90 ? -21.410 8.739 23.246 1.00 94.88 90 ALA A N 1
ATOM 623 C CA . ALA A 1 90 ? -21.683 7.371 23.708 1.00 94.88 90 ALA A CA 1
ATOM 624 C C . ALA A 1 90 ? -23.172 6.993 23.639 1.00 94.88 90 ALA A C 1
ATOM 626 O O . ALA A 1 90 ? -23.500 5.892 23.204 1.00 94.88 90 ALA A O 1
ATOM 627 N N . ARG A 1 91 ? -24.083 7.922 23.974 1.00 93.31 91 ARG A N 1
ATOM 628 C CA . ARG A 1 91 ? -25.536 7.672 23.905 1.00 93.31 91 ARG A CA 1
ATOM 629 C C . ARG A 1 91 ? -26.041 7.323 22.499 1.00 93.31 91 ARG A C 1
ATOM 631 O O . ARG A 1 91 ? -27.043 6.630 22.363 1.00 93.31 91 ARG A O 1
ATOM 638 N N . ASP A 1 92 ? -25.341 7.803 21.473 1.00 92.62 92 ASP A N 1
ATOM 639 C CA . ASP A 1 92 ? -25.689 7.660 20.060 1.00 92.62 92 ASP A CA 1
ATOM 640 C C . ASP A 1 92 ? -24.891 6.546 19.362 1.00 92.62 92 ASP A C 1
ATOM 642 O O . ASP A 1 92 ? -25.027 6.351 18.155 1.00 92.62 92 ASP A O 1
ATOM 646 N N . ALA A 1 93 ? -24.077 5.784 20.099 1.00 92.31 93 ALA A N 1
ATOM 647 C CA . ALA A 1 93 ? -23.289 4.692 19.543 1.00 92.31 93 ALA A CA 1
ATOM 648 C C . ALA A 1 93 ? -24.165 3.699 18.757 1.00 92.31 93 ALA A C 1
ATOM 650 O O . ALA A 1 93 ? -25.226 3.285 19.227 1.00 92.31 93 ALA A O 1
ATOM 651 N N . GLY A 1 94 ? -23.724 3.332 17.548 1.00 87.69 94 GLY A N 1
ATOM 652 C CA . GLY A 1 94 ? -24.424 2.398 16.653 1.00 87.69 94 GLY A CA 1
ATOM 653 C C . GLY A 1 94 ? -25.620 2.971 15.882 1.00 87.69 94 GLY A C 1
ATOM 654 O O . GLY A 1 94 ? -26.240 2.234 15.116 1.00 87.69 94 GLY A O 1
ATOM 655 N N . ARG A 1 95 ? -25.950 4.263 16.048 1.00 87.62 95 ARG A N 1
ATOM 656 C CA . ARG A 1 95 ? -27.099 4.898 15.379 1.00 87.62 95 ARG A CA 1
ATOM 657 C C . ARG A 1 95 ? -27.068 4.664 13.863 1.00 87.62 95 ARG A C 1
ATOM 659 O O . ARG A 1 95 ? -26.036 4.848 13.222 1.00 87.62 95 ARG A O 1
ATOM 666 N N . GLY A 1 96 ? -28.219 4.268 13.313 1.00 76.12 96 GLY A N 1
ATOM 667 C CA . GLY A 1 96 ? -28.385 3.907 11.901 1.00 76.12 96 GLY A CA 1
ATOM 668 C C . GLY A 1 96 ? -28.199 2.417 11.585 1.00 76.12 96 GLY A C 1
ATOM 669 O O . GLY A 1 96 ? -28.059 2.074 10.414 1.00 76.12 96 GLY A O 1
ATOM 670 N N . GLY A 1 97 ? -28.174 1.532 12.591 1.00 68.62 97 GLY A N 1
ATOM 671 C CA . GLY A 1 97 ? -28.098 0.079 12.377 1.00 68.62 97 GLY A CA 1
ATOM 672 C C . GLY A 1 97 ? -26.767 -0.350 11.755 1.00 68.62 97 GLY A C 1
ATOM 673 O O . GLY A 1 97 ? -26.721 -1.107 10.780 1.00 68.62 97 GLY A O 1
ATOM 674 N N . VAL A 1 98 ? -25.667 0.198 12.275 1.00 74.12 98 VAL A N 1
ATOM 675 C CA . VAL A 1 98 ? -24.333 0.056 11.683 1.00 74.12 98 VAL A CA 1
ATOM 676 C C . VAL A 1 98 ? -23.858 -1.399 11.740 1.00 74.12 98 VAL A C 1
ATOM 678 O O . VAL A 1 98 ? -23.398 -1.886 12.771 1.00 74.12 98 VAL A O 1
ATOM 681 N N . ARG A 1 99 ? -23.895 -2.101 10.601 1.00 79.31 99 ARG A N 1
ATOM 682 C CA . ARG A 1 99 ? -23.329 -3.455 10.494 1.00 79.31 99 ARG A CA 1
ATOM 683 C C . ARG A 1 99 ? -21.811 -3.417 10.667 1.00 79.31 99 ARG A C 1
ATOM 685 O O . ARG A 1 99 ? -21.133 -2.597 10.053 1.00 79.31 99 ARG A O 1
ATOM 692 N N . ARG A 1 100 ? -21.266 -4.388 11.410 1.00 88.38 100 ARG A N 1
ATOM 693 C CA . ARG A 1 100 ? -19.820 -4.533 11.677 1.00 88.38 100 ARG A CA 1
ATOM 694 C C . ARG A 1 100 ? -19.233 -3.320 12.413 1.00 88.38 100 ARG A C 1
ATOM 696 O O . ARG A 1 100 ? -18.144 -2.851 12.072 1.00 88.38 100 ARG A O 1
ATOM 703 N N . LEU A 1 101 ? -19.928 -2.834 13.443 1.00 91.88 101 LEU A N 1
ATOM 704 C CA . LEU A 1 101 ? -19.524 -1.661 14.220 1.00 91.88 101 LEU A CA 1
ATOM 705 C C . LEU A 1 101 ? -18.083 -1.771 14.752 1.00 91.88 101 LEU A C 1
ATOM 707 O O . LEU A 1 101 ? -17.302 -0.831 14.603 1.00 91.88 101 LEU A O 1
ATOM 711 N N . GLN A 1 102 ? -17.684 -2.941 15.267 1.00 92.81 102 GLN A N 1
ATOM 712 C CA . GLN A 1 102 ? -16.306 -3.195 15.712 1.00 92.81 102 GLN A CA 1
ATOM 713 C C . GLN A 1 102 ? -15.275 -2.903 14.610 1.00 92.81 102 GLN A C 1
ATOM 715 O O . GLN A 1 102 ? -14.243 -2.274 14.863 1.00 92.81 102 GLN A O 1
ATOM 720 N N . HIS A 1 103 ? -15.540 -3.364 13.383 1.00 92.12 103 HIS A N 1
ATOM 721 C CA . HIS A 1 103 ? -14.650 -3.153 12.245 1.00 92.12 103 HIS A CA 1
ATOM 722 C C . HIS A 1 103 ? -14.547 -1.664 11.911 1.00 92.12 103 HIS A C 1
ATOM 724 O O . HIS A 1 103 ? -13.441 -1.156 11.760 1.00 92.12 103 HIS A O 1
ATOM 730 N N . MET A 1 104 ? -15.672 -0.949 11.872 1.00 93.12 104 MET A N 1
ATOM 731 C CA . MET A 1 104 ? -15.686 0.485 11.567 1.00 93.12 104 MET A CA 1
ATOM 732 C C . MET A 1 104 ? -14.957 1.324 12.622 1.00 93.12 104 MET A C 1
ATOM 734 O O . MET A 1 104 ? -14.180 2.205 12.260 1.00 93.12 104 MET A O 1
ATOM 738 N N . ILE A 1 105 ? -15.143 1.020 13.911 1.00 94.12 105 ILE A N 1
ATOM 739 C CA . ILE A 1 105 ? -14.382 1.645 15.006 1.00 94.12 105 ILE A CA 1
ATOM 740 C C . ILE A 1 105 ? -12.885 1.376 14.825 1.00 94.12 105 ILE A C 1
ATOM 742 O O . ILE A 1 105 ? -12.062 2.285 14.938 1.00 94.12 105 ILE A O 1
ATOM 746 N N . THR A 1 106 ? -12.521 0.128 14.521 1.00 93.31 106 THR A N 1
ATOM 747 C CA . THR A 1 106 ? -11.119 -0.270 14.339 1.00 93.31 106 THR A CA 1
ATOM 748 C C . THR A 1 106 ? -10.482 0.474 13.167 1.00 93.31 106 THR A C 1
ATOM 750 O O . THR A 1 106 ? -9.426 1.071 13.350 1.00 93.31 106 THR A O 1
ATOM 753 N N . VAL A 1 107 ? -11.153 0.522 12.011 1.00 92.38 107 VAL A N 1
ATOM 754 C CA . VAL A 1 107 ? -10.689 1.244 10.815 1.00 92.38 107 VAL A CA 1
ATOM 755 C C . VAL A 1 107 ? -10.516 2.734 11.096 1.00 92.38 107 VAL A C 1
ATOM 757 O O . VAL A 1 107 ? -9.491 3.299 10.728 1.00 92.38 107 VAL A O 1
ATOM 760 N N . GLN A 1 108 ? -11.474 3.374 11.777 1.00 94.19 108 GLN A N 1
ATOM 761 C CA . GLN A 1 108 ? -11.372 4.797 12.115 1.00 94.19 108 GLN A CA 1
ATOM 762 C C . GLN A 1 108 ? -10.152 5.081 13.003 1.00 94.19 108 GLN A C 1
ATOM 764 O O . GLN A 1 108 ? -9.405 6.024 12.743 1.00 94.19 108 GLN A O 1
ATOM 769 N N . ARG A 1 109 ? -9.925 4.255 14.033 1.00 94.06 109 ARG A N 1
ATOM 770 C CA . ARG A 1 109 ? -8.770 4.391 14.936 1.00 94.06 109 ARG A CA 1
ATOM 771 C C . ARG A 1 109 ? -7.444 4.164 14.204 1.00 94.06 109 ARG A C 1
ATOM 773 O O . ARG A 1 109 ? -6.525 4.962 14.359 1.00 94.06 109 ARG A O 1
ATOM 780 N N . GLU A 1 110 ? -7.354 3.113 13.390 1.00 92.00 110 GLU A N 1
ATOM 781 C CA . GLU A 1 110 ? -6.144 2.791 12.620 1.00 92.00 110 GLU A CA 1
ATOM 782 C C . GLU A 1 110 ? -5.823 3.863 11.572 1.00 92.00 110 GLU A C 1
ATOM 784 O O . GLU A 1 110 ? -4.662 4.219 11.390 1.00 92.00 110 GLU A O 1
ATOM 789 N N . GLU A 1 111 ? -6.835 4.432 10.917 1.00 93.19 111 GLU A N 1
ATOM 790 C CA . GLU A 1 111 ? -6.648 5.536 9.975 1.00 93.19 111 GLU A CA 1
ATOM 791 C C . GLU A 1 111 ? -6.155 6.809 10.681 1.00 93.19 111 GLU A C 1
ATOM 793 O O . GLU A 1 111 ? -5.280 7.494 10.147 1.00 93.19 111 GLU A O 1
ATOM 798 N N . THR A 1 112 ? -6.636 7.106 11.895 1.00 94.50 112 THR A N 1
ATOM 799 C CA . THR A 1 112 ? -6.115 8.228 12.695 1.00 94.50 112 THR A CA 1
ATOM 800 C C . THR A 1 112 ? -4.652 8.012 13.077 1.00 94.50 112 THR A C 1
ATOM 802 O O . THR A 1 112 ? -3.823 8.893 12.844 1.00 94.50 112 THR A O 1
ATOM 805 N N . GLU A 1 113 ? -4.304 6.833 13.603 1.00 92.00 113 GLU A N 1
ATOM 806 C CA . GLU A 1 113 ? -2.913 6.484 13.928 1.00 92.00 113 GLU A CA 1
ATOM 807 C C . GLU A 1 113 ? -2.015 6.562 12.688 1.00 92.00 113 GLU A C 1
ATOM 809 O O . GLU A 1 113 ? -0.919 7.124 12.737 1.00 92.00 113 GLU A O 1
ATOM 814 N N . ARG A 1 114 ? -2.500 6.069 11.542 1.00 91.44 114 ARG A N 1
ATOM 815 C CA . ARG A 1 114 ? -1.782 6.131 10.268 1.00 91.44 114 ARG A CA 1
ATOM 816 C C . ARG A 1 114 ? -1.534 7.571 9.825 1.00 91.44 114 ARG A C 1
ATOM 818 O O . ARG A 1 114 ? -0.438 7.860 9.347 1.00 91.44 114 ARG A O 1
ATOM 825 N N . ARG A 1 115 ? -2.522 8.466 9.953 1.00 93.69 115 ARG A N 1
ATOM 826 C CA . ARG A 1 115 ? -2.377 9.896 9.622 1.00 93.69 115 ARG A CA 1
ATOM 827 C C . ARG A 1 115 ? -1.386 10.593 10.544 1.00 93.69 115 ARG A C 1
ATOM 829 O O . ARG A 1 115 ? -0.552 11.339 10.043 1.00 93.69 115 ARG A O 1
ATOM 836 N N . ARG A 1 116 ? -1.433 10.307 11.848 1.00 93.94 116 ARG A N 1
ATOM 837 C CA . ARG A 1 116 ? -0.467 10.832 12.819 1.00 93.94 116 ARG A CA 1
ATOM 838 C C . ARG A 1 116 ? 0.953 10.384 12.482 1.00 93.94 116 ARG A C 1
ATOM 840 O O . ARG A 1 116 ? 1.816 11.228 12.293 1.00 93.94 116 ARG A O 1
ATOM 847 N N . LEU A 1 117 ? 1.169 9.082 12.286 1.00 93.75 117 LEU A N 1
ATOM 848 C CA . LEU A 1 117 ? 2.474 8.554 11.879 1.00 93.75 117 LEU A CA 1
ATOM 849 C C . LEU A 1 117 ? 2.952 9.171 10.559 1.00 93.75 117 LEU A C 1
ATOM 851 O O . LEU A 1 117 ? 4.128 9.478 10.409 1.00 93.75 117 LEU A O 1
ATOM 855 N N . HIS A 1 118 ? 2.051 9.349 9.591 1.00 94.94 118 HIS A N 1
ATOM 856 C CA . HIS A 1 118 ? 2.385 9.990 8.323 1.00 94.94 118 HIS A CA 1
ATOM 857 C C . HIS A 1 118 ? 2.848 11.436 8.524 1.00 94.94 118 HIS A C 1
ATOM 859 O O . HIS A 1 118 ? 3.867 11.825 7.965 1.00 94.94 118 HIS A O 1
ATOM 865 N N . HIS A 1 119 ? 2.129 12.207 9.340 1.00 95.06 119 HIS A N 1
ATOM 866 C CA . HIS A 1 119 ? 2.503 13.570 9.701 1.00 95.06 119 HIS A CA 1
ATOM 867 C C . HIS A 1 119 ? 3.866 13.619 10.405 1.00 95.06 119 HIS A C 1
ATOM 869 O O . HIS A 1 119 ? 4.743 14.360 9.966 1.00 95.06 119 HIS A O 1
ATOM 875 N N . ASP A 1 120 ? 4.079 12.772 11.414 1.00 96.31 120 ASP A N 1
ATOM 876 C CA . ASP A 1 120 ? 5.333 12.709 12.171 1.00 96.31 120 ASP A CA 1
ATOM 877 C C . ASP A 1 120 ? 6.519 12.345 11.256 1.00 96.31 120 ASP A C 1
ATOM 879 O O . ASP A 1 120 ? 7.582 12.957 11.328 1.00 96.31 120 ASP A O 1
ATOM 883 N N . MET A 1 121 ? 6.321 11.413 10.316 1.00 96.69 121 MET A N 1
ATOM 884 C CA . MET A 1 121 ? 7.335 11.044 9.319 1.00 96.69 121 MET A CA 1
ATOM 885 C C . MET A 1 121 ? 7.628 12.167 8.318 1.00 96.69 121 MET A C 1
ATOM 887 O O . MET A 1 121 ? 8.765 12.302 7.874 1.00 96.69 121 MET A O 1
ATOM 891 N N . LEU A 1 122 ? 6.631 12.975 7.943 1.00 96.25 122 LEU A N 1
ATOM 892 C CA . LEU A 1 122 ? 6.831 14.124 7.051 1.00 96.25 122 LEU A CA 1
ATOM 893 C C . LEU A 1 122 ? 7.487 15.324 7.744 1.00 96.25 122 LEU A C 1
ATOM 895 O O . LEU A 1 122 ? 8.067 16.159 7.049 1.00 96.25 122 LEU A O 1
ATOM 899 N N . ALA A 1 123 ? 7.414 15.400 9.074 1.00 96.88 123 ALA A N 1
ATOM 900 C CA . ALA A 1 123 ? 8.097 16.418 9.868 1.00 96.88 123 ALA A CA 1
ATOM 901 C C . ALA A 1 123 ? 9.619 16.189 9.954 1.00 96.88 123 ALA A C 1
ATOM 903 O O . ALA A 1 123 ? 10.367 17.135 10.198 1.00 96.88 123 ALA A O 1
ATOM 904 N N . LEU A 1 124 ? 10.092 14.958 9.723 1.00 96.50 124 LEU A N 1
ATOM 905 C CA . LEU A 1 124 ? 11.521 14.652 9.622 1.00 96.50 124 LEU A CA 1
ATOM 906 C C . LEU A 1 124 ? 12.144 15.290 8.362 1.00 96.50 124 LEU A C 1
ATOM 908 O O . LEU A 1 124 ? 11.443 15.450 7.356 1.00 96.50 124 LEU A O 1
ATOM 912 N N . PRO A 1 125 ? 13.458 15.596 8.354 1.00 95.19 125 PRO A N 1
ATOM 913 C CA . PRO A 1 125 ? 14.170 16.043 7.153 1.00 95.19 125 PRO A CA 1
ATOM 914 C C . PRO A 1 125 ? 13.960 15.106 5.956 1.00 95.19 125 PRO A C 1
ATOM 916 O O . PRO A 1 125 ? 13.782 13.902 6.127 1.00 95.19 125 PRO A O 1
ATOM 919 N N . VAL A 1 126 ? 13.987 15.636 4.729 1.00 91.06 126 VAL A N 1
ATOM 920 C CA . VAL A 1 126 ? 13.710 14.852 3.505 1.00 91.06 126 VAL A CA 1
ATOM 921 C C . VAL A 1 126 ? 14.711 13.706 3.324 1.00 91.06 126 VAL A C 1
ATOM 923 O O . VAL A 1 126 ? 14.349 12.634 2.840 1.00 91.06 126 VAL A O 1
ATOM 926 N N . GLU A 1 127 ? 15.952 13.917 3.748 1.00 89.19 127 GLU A N 1
ATOM 927 C CA . GLU A 1 127 ? 17.058 12.968 3.664 1.00 89.19 127 GLU A CA 1
ATOM 928 C C . GLU A 1 127 ? 17.081 11.964 4.829 1.00 89.19 127 GLU A C 1
ATOM 930 O O . GLU A 1 127 ? 17.865 11.008 4.795 1.00 89.19 127 GLU A O 1
ATOM 935 N N . ASP A 1 128 ? 16.225 12.150 5.842 1.00 92.81 128 ASP A N 1
ATOM 936 C CA . ASP A 1 128 ? 16.115 11.243 6.981 1.00 92.81 128 ASP A CA 1
ATOM 937 C C . ASP A 1 128 ? 15.725 9.837 6.509 1.00 92.81 128 ASP A C 1
ATOM 939 O O . ASP A 1 128 ? 14.776 9.630 5.744 1.00 92.81 128 ASP A O 1
ATOM 943 N N . ARG A 1 129 ? 16.476 8.830 6.954 1.00 90.88 129 ARG A N 1
ATOM 944 C CA . ARG A 1 129 ? 16.340 7.468 6.434 1.00 90.88 129 ARG A CA 1
ATOM 945 C C . ARG A 1 129 ? 15.086 6.761 6.922 1.00 90.88 129 ARG A C 1
ATOM 947 O O . ARG A 1 129 ? 14.547 5.960 6.157 1.00 90.88 129 ARG A O 1
ATOM 954 N N . ALA A 1 130 ? 14.572 7.106 8.101 1.00 92.31 130 ALA A N 1
ATOM 955 C CA . ALA A 1 130 ? 13.281 6.612 8.563 1.00 92.31 130 ALA A CA 1
ATOM 956 C C . ALA A 1 130 ? 12.154 7.181 7.690 1.00 92.31 130 ALA A C 1
ATOM 958 O O . ALA A 1 130 ? 11.296 6.426 7.223 1.00 92.31 130 ALA A O 1
ATOM 959 N N . ARG A 1 131 ? 12.212 8.481 7.357 1.00 94.25 131 ARG A N 1
ATOM 960 C CA . ARG A 1 131 ? 11.265 9.104 6.415 1.00 94.25 131 ARG A CA 1
ATOM 961 C C . ARG A 1 131 ? 11.340 8.463 5.033 1.00 94.25 131 ARG A C 1
ATOM 963 O O . ARG A 1 131 ? 10.310 8.063 4.485 1.00 94.25 131 ARG A O 1
ATOM 970 N N . VAL A 1 132 ? 12.541 8.336 4.465 1.00 91.19 132 VAL A N 1
ATOM 971 C CA . VAL A 1 132 ? 12.743 7.728 3.140 1.00 91.19 132 VAL A CA 1
ATOM 972 C C . VAL A 1 132 ? 12.219 6.291 3.121 1.00 91.19 132 VAL A C 1
ATOM 974 O O . VAL A 1 132 ? 11.517 5.912 2.182 1.00 91.19 132 VAL A O 1
ATOM 977 N N . ALA A 1 133 ? 12.511 5.482 4.143 1.00 90.75 133 ALA A N 1
ATOM 978 C CA . ALA A 1 133 ? 12.005 4.114 4.250 1.00 90.75 133 ALA A CA 1
ATOM 979 C C . ALA A 1 133 ? 10.474 4.072 4.326 1.00 90.75 133 ALA A C 1
ATOM 981 O O . ALA A 1 133 ? 9.834 3.388 3.526 1.00 90.75 133 ALA A O 1
ATOM 982 N N . TYR A 1 134 ? 9.878 4.882 5.201 1.00 92.62 134 TYR A N 1
ATOM 983 C CA . TYR A 1 134 ? 8.431 4.952 5.370 1.00 92.62 134 TYR A CA 1
ATOM 984 C C . TYR A 1 134 ? 7.698 5.366 4.084 1.00 92.62 134 TYR A C 1
ATOM 986 O O . TYR A 1 134 ? 6.714 4.729 3.700 1.00 92.62 134 TYR A O 1
ATOM 994 N N . ILE A 1 135 ? 8.179 6.404 3.392 1.00 92.94 135 ILE A N 1
ATOM 995 C CA . ILE A 1 135 ? 7.558 6.914 2.162 1.00 92.94 135 ILE A CA 1
ATOM 996 C C . ILE A 1 135 ? 7.779 5.962 0.977 1.00 92.94 135 ILE A C 1
ATOM 998 O O . ILE A 1 135 ? 6.873 5.766 0.163 1.00 92.94 135 ILE A O 1
ATOM 1002 N N . SER A 1 136 ? 8.953 5.335 0.871 1.00 89.81 136 SER A N 1
ATOM 1003 C CA . SER A 1 136 ? 9.255 4.407 -0.229 1.00 89.81 136 SER A CA 1
ATOM 1004 C C . SER A 1 136 ? 8.555 3.052 -0.108 1.00 89.81 136 SER A C 1
ATOM 1006 O O . SER A 1 136 ? 8.369 2.389 -1.130 1.00 89.81 136 SER A O 1
ATOM 1008 N N . ALA A 1 137 ? 8.131 2.660 1.098 1.00 89.00 137 ALA A N 1
ATOM 1009 C CA . ALA A 1 137 ? 7.462 1.390 1.344 1.00 89.00 137 ALA A CA 1
ATOM 1010 C C . ALA A 1 137 ? 6.105 1.300 0.627 1.00 89.00 137 ALA A C 1
ATOM 1012 O O . ALA A 1 137 ? 5.174 2.060 0.914 1.00 89.00 137 ALA A O 1
ATOM 1013 N N . ASP A 1 138 ? 5.975 0.311 -0.256 1.00 85.31 138 ASP A N 1
ATOM 1014 C CA . ASP A 1 138 ? 4.736 -0.043 -0.943 1.00 85.31 138 ASP A CA 1
ATOM 1015 C C . ASP A 1 138 ? 4.043 -1.261 -0.303 1.00 85.31 138 ASP A C 1
ATOM 1017 O O . ASP A 1 138 ? 4.461 -1.795 0.732 1.00 85.31 138 ASP A O 1
ATOM 1021 N N . ARG A 1 139 ? 2.939 -1.701 -0.916 1.00 81.44 139 ARG A N 1
ATOM 1022 C CA . ARG A 1 139 ? 2.176 -2.859 -0.431 1.00 81.44 139 ARG A CA 1
ATOM 1023 C C . ARG A 1 139 ? 2.991 -4.156 -0.429 1.00 81.44 139 ARG A C 1
ATOM 1025 O O . ARG A 1 139 ? 2.738 -4.999 0.420 1.00 81.44 139 ARG A O 1
ATOM 1032 N N . PHE A 1 140 ? 3.939 -4.309 -1.356 1.00 79.25 140 PHE A N 1
ATOM 1033 C CA . PHE A 1 140 ? 4.764 -5.512 -1.481 1.00 79.25 140 PHE A CA 1
ATOM 1034 C C . PHE A 1 140 ? 5.887 -5.499 -0.445 1.00 79.25 140 PHE A C 1
ATOM 1036 O O . PHE A 1 140 ? 6.125 -6.487 0.232 1.00 79.25 140 PHE A O 1
ATOM 1043 N N . SER A 1 141 ? 6.479 -4.334 -0.202 1.00 78.44 141 SER A N 1
ATOM 1044 C CA . SER A 1 141 ? 7.488 -4.111 0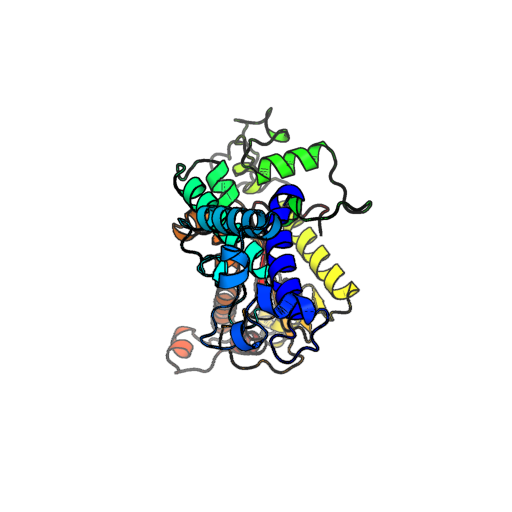.837 1.00 78.44 141 SER A CA 1
ATOM 1045 C C . SER A 1 141 ? 6.919 -4.360 2.243 1.00 78.44 141 SER A C 1
ATOM 1047 O O . SER A 1 141 ? 7.602 -4.855 3.132 1.00 78.44 141 SER A O 1
ATOM 1049 N N . THR A 1 142 ? 5.630 -4.060 2.445 1.00 81.88 142 THR A N 1
ATOM 1050 C CA . THR A 1 142 ? 4.920 -4.292 3.717 1.00 81.88 142 THR A CA 1
ATOM 1051 C C . THR A 1 142 ? 4.567 -5.775 3.937 1.00 81.88 142 THR A C 1
ATOM 1053 O O . THR A 1 142 ? 4.155 -6.157 5.036 1.00 81.88 142 THR A O 1
ATOM 1056 N N . GLN A 1 143 ? 4.756 -6.647 2.935 1.00 79.06 143 GLN A N 1
ATOM 1057 C CA . GLN A 1 143 ? 4.545 -8.088 3.111 1.00 79.06 143 GLN A CA 1
ATOM 1058 C C . GLN A 1 143 ? 5.487 -8.681 4.157 1.00 79.06 143 GLN A C 1
ATOM 1060 O O . GLN A 1 143 ? 5.044 -9.548 4.896 1.00 79.06 143 GLN A O 1
ATOM 1065 N N . LEU A 1 144 ? 6.701 -8.143 4.322 1.00 77.69 144 LEU A N 1
ATOM 1066 C CA . LEU A 1 144 ? 7.649 -8.567 5.360 1.00 77.69 144 LEU A CA 1
ATOM 1067 C C . LEU A 1 144 ? 7.017 -8.662 6.759 1.00 77.69 144 LEU A C 1
ATOM 1069 O O . LEU A 1 144 ? 7.285 -9.602 7.498 1.00 77.69 144 LEU A O 1
ATOM 1073 N N . ILE A 1 145 ? 6.174 -7.690 7.122 1.00 80.19 145 ILE A N 1
ATOM 1074 C CA . ILE A 1 145 ? 5.561 -7.612 8.458 1.00 80.19 145 ILE A CA 1
ATOM 1075 C C . ILE A 1 145 ? 4.157 -8.226 8.524 1.00 80.19 145 ILE A C 1
ATOM 1077 O O . ILE A 1 145 ? 3.573 -8.305 9.603 1.00 80.19 145 ILE A O 1
ATOM 1081 N N . THR A 1 146 ? 3.585 -8.617 7.383 1.00 77.19 146 THR A N 1
ATOM 1082 C CA . THR A 1 146 ? 2.215 -9.152 7.295 1.00 77.19 146 THR A CA 1
ATOM 1083 C C . THR A 1 146 ? 2.163 -10.602 6.827 1.00 77.19 146 THR A C 1
ATOM 1085 O O . THR A 1 146 ? 1.121 -11.245 6.958 1.00 77.19 146 THR A O 1
ATOM 1088 N N . CYS A 1 147 ? 3.260 -11.143 6.298 1.00 74.06 147 CYS A N 1
ATOM 1089 C CA . CYS A 1 147 ? 3.329 -12.519 5.845 1.00 74.06 147 CYS A CA 1
ATOM 1090 C C . CYS A 1 147 ? 3.378 -13.490 7.028 1.00 74.06 147 CYS A C 1
ATOM 1092 O O . CYS A 1 147 ? 4.048 -13.252 8.034 1.00 74.06 147 CYS A O 1
ATOM 1094 N N . VAL A 1 148 ? 2.707 -14.629 6.871 1.00 72.00 148 VAL A N 1
ATOM 1095 C CA . VAL A 1 148 ? 2.867 -15.765 7.779 1.00 72.00 148 VAL A CA 1
ATOM 1096 C C . VAL A 1 148 ? 4.125 -16.530 7.354 1.00 72.00 148 VAL A C 1
ATOM 1098 O O . VAL A 1 148 ? 4.196 -16.940 6.189 1.00 72.00 148 VAL A O 1
ATOM 1101 N N . PRO A 1 149 ? 5.109 -16.746 8.248 1.00 68.62 149 PRO A N 1
ATOM 1102 C CA . PRO A 1 149 ? 6.269 -17.571 7.937 1.00 68.62 149 PRO A CA 1
ATOM 1103 C C . PRO A 1 149 ? 5.817 -18.985 7.563 1.00 68.62 149 PRO A C 1
ATOM 1105 O O . PRO A 1 149 ? 5.027 -19.598 8.280 1.00 68.62 149 PRO A O 1
ATOM 1108 N N . THR A 1 150 ? 6.320 -19.525 6.453 1.00 67.12 150 THR A N 1
ATOM 1109 C CA . THR A 1 150 ? 6.058 -20.923 6.067 1.00 67.12 150 THR A CA 1
ATOM 1110 C C . THR A 1 150 ? 7.381 -21.662 5.884 1.00 67.12 150 THR A C 1
ATOM 1112 O O . THR A 1 150 ? 8.393 -21.020 5.603 1.00 67.12 150 THR A O 1
ATOM 1115 N N . PRO A 1 151 ? 7.425 -23.002 6.013 1.00 65.38 151 PRO A N 1
ATOM 1116 C CA . PRO A 1 151 ? 8.648 -23.775 5.786 1.00 65.38 151 PRO A CA 1
ATOM 1117 C C . PRO A 1 151 ? 9.311 -23.519 4.426 1.00 65.38 151 PRO A C 1
ATOM 1119 O O . PRO A 1 151 ? 10.531 -23.553 4.340 1.00 65.38 151 PRO A O 1
ATOM 1122 N N . HIS A 1 152 ? 8.516 -23.196 3.405 1.00 64.19 152 HIS A N 1
ATOM 1123 C CA . HIS A 1 152 ? 8.969 -22.901 2.043 1.00 64.19 152 HIS A CA 1
ATOM 1124 C C . HIS A 1 152 ? 9.340 -21.424 1.815 1.00 64.19 152 HIS A C 1
ATOM 1126 O O . HIS A 1 152 ? 9.732 -21.056 0.715 1.00 64.19 152 HIS A O 1
ATOM 1132 N N . ARG A 1 153 ? 9.183 -20.571 2.834 1.00 62.56 153 ARG A N 1
ATOM 1133 C CA . ARG A 1 153 ? 9.395 -19.117 2.785 1.00 62.56 153 ARG A CA 1
ATOM 1134 C C . ARG A 1 153 ? 10.195 -18.680 4.008 1.00 62.56 153 ARG A C 1
ATOM 1136 O O . ARG A 1 153 ? 9.637 -18.110 4.950 1.00 62.56 153 ARG A O 1
ATOM 1143 N N . ARG A 1 154 ? 11.480 -19.037 4.040 1.00 69.69 154 ARG A N 1
ATOM 1144 C CA . ARG A 1 154 ? 12.393 -18.691 5.135 1.00 69.69 154 ARG A CA 1
ATOM 1145 C C . ARG A 1 154 ? 13.537 -17.848 4.601 1.00 69.69 154 ARG A C 1
ATOM 1147 O O . ARG A 1 154 ? 14.268 -18.297 3.730 1.00 69.69 154 ARG A O 1
ATOM 1154 N N . ALA A 1 155 ? 13.678 -16.656 5.160 1.00 76.38 155 ALA A N 1
ATOM 1155 C CA . ALA A 1 155 ? 14.928 -15.921 5.120 1.00 76.38 155 ALA A CA 1
ATOM 1156 C C . ALA A 1 155 ? 15.872 -16.525 6.171 1.00 76.38 155 ALA A C 1
ATOM 1158 O O . ALA A 1 155 ? 15.426 -16.903 7.260 1.00 76.38 155 ALA A O 1
ATOM 1159 N N . SER A 1 156 ? 17.159 -16.616 5.858 1.00 84.31 156 SER A N 1
ATOM 1160 C CA . SER A 1 156 ? 18.202 -16.835 6.861 1.00 84.31 156 SER A CA 1
ATOM 1161 C C . SER A 1 156 ? 18.233 -15.683 7.871 1.00 84.31 156 SER A C 1
ATOM 1163 O O . SER A 1 156 ? 17.730 -14.591 7.604 1.00 84.31 156 SER A O 1
ATOM 1165 N N . ASP A 1 157 ? 18.874 -15.883 9.023 1.00 86.31 157 ASP A N 1
ATOM 1166 C CA . ASP A 1 157 ? 19.017 -14.829 10.039 1.00 86.31 157 ASP A CA 1
ATOM 1167 C C . ASP A 1 157 ? 19.693 -13.563 9.486 1.00 86.31 157 ASP A C 1
ATOM 1169 O O . ASP A 1 157 ? 19.365 -12.446 9.894 1.00 86.31 157 ASP A O 1
ATOM 1173 N N . ALA A 1 158 ? 20.635 -13.733 8.551 1.00 88.62 158 ALA A N 1
ATOM 1174 C CA . ALA A 1 158 ? 21.320 -12.631 7.886 1.00 88.62 158 ALA A CA 1
ATOM 1175 C C . ALA A 1 158 ? 20.375 -11.876 6.942 1.00 88.62 158 ALA A C 1
ATOM 1177 O O . ALA A 1 158 ? 20.269 -10.653 7.037 1.00 88.62 158 ALA A O 1
ATOM 1178 N N . GLU A 1 159 ? 19.640 -12.600 6.095 1.00 85.50 159 GLU A N 1
ATOM 1179 C CA . GLU A 1 159 ? 18.659 -12.011 5.182 1.00 85.50 159 GLU A CA 1
ATOM 1180 C C . GLU A 1 159 ? 17.546 -11.312 5.958 1.00 85.50 159 GLU A C 1
ATOM 1182 O O . GLU A 1 159 ? 17.278 -10.146 5.708 1.00 85.50 159 GLU A O 1
ATOM 1187 N N . PHE A 1 160 ? 16.950 -11.956 6.964 1.00 85.38 160 PHE A N 1
ATOM 1188 C CA . PHE A 1 160 ? 15.876 -11.351 7.752 1.00 85.38 160 PHE A CA 1
ATOM 1189 C C . PHE A 1 160 ? 16.319 -10.045 8.422 1.00 85.38 160 PHE A C 1
ATOM 1191 O O . PHE A 1 160 ? 15.574 -9.061 8.443 1.00 85.38 160 PHE A O 1
ATOM 1198 N N . ARG A 1 161 ? 17.555 -10.005 8.933 1.00 89.06 161 ARG A N 1
ATOM 1199 C CA . ARG A 1 161 ? 18.134 -8.788 9.506 1.00 89.06 161 ARG A CA 1
ATOM 1200 C C . ARG A 1 161 ? 18.299 -7.695 8.452 1.00 89.06 161 ARG A C 1
ATOM 1202 O O . ARG A 1 161 ? 17.925 -6.556 8.718 1.00 89.06 161 ARG A O 1
ATOM 1209 N N . GLU A 1 162 ? 18.805 -8.036 7.270 1.00 89.31 162 GLU A N 1
ATOM 1210 C CA . GLU A 1 162 ? 18.953 -7.107 6.144 1.00 89.31 162 GLU A CA 1
ATOM 1211 C C . GLU A 1 162 ? 17.597 -6.537 5.699 1.00 89.31 162 GLU A C 1
ATOM 1213 O O . GLU A 1 162 ? 17.434 -5.325 5.540 1.00 89.31 162 GLU A O 1
ATOM 1218 N N . MET A 1 163 ? 16.588 -7.404 5.591 1.00 86.94 163 MET A N 1
ATOM 1219 C CA . MET A 1 163 ? 15.214 -7.049 5.239 1.00 86.94 163 MET A CA 1
ATOM 1220 C C . MET A 1 163 ? 14.614 -6.069 6.244 1.00 86.94 163 MET A C 1
ATOM 1222 O O . MET A 1 163 ? 14.013 -5.070 5.849 1.00 86.94 163 MET A O 1
ATOM 1226 N N . LEU A 1 164 ? 14.786 -6.329 7.543 1.00 88.69 164 LEU A N 1
ATOM 1227 C CA . LEU A 1 164 ? 14.253 -5.477 8.602 1.00 88.69 164 LEU A CA 1
ATOM 1228 C C . LEU A 1 164 ? 14.971 -4.123 8.660 1.00 88.69 164 LEU A C 1
ATOM 1230 O O . LEU A 1 164 ? 14.308 -3.090 8.774 1.00 88.69 164 LEU A O 1
ATOM 1234 N N . CYS A 1 165 ? 16.303 -4.112 8.536 1.00 91.38 165 CYS A N 1
ATOM 1235 C CA . CYS A 1 165 ? 17.086 -2.879 8.452 1.00 91.38 165 CYS A CA 1
ATOM 1236 C C . CYS A 1 165 ? 16.639 -2.034 7.256 1.00 91.38 165 CYS A C 1
ATOM 1238 O O . CYS A 1 165 ? 16.325 -0.854 7.414 1.00 91.38 165 CYS A O 1
ATOM 1240 N N . THR A 1 166 ? 16.482 -2.662 6.092 1.00 88.44 166 THR A N 1
ATOM 1241 C CA . THR A 1 166 ? 15.972 -2.013 4.884 1.00 88.44 166 THR A CA 1
ATOM 1242 C C . THR A 1 166 ? 14.545 -1.499 5.083 1.00 88.44 166 THR A C 1
ATOM 1244 O O . THR A 1 166 ? 14.250 -0.364 4.726 1.00 88.44 166 THR A O 1
ATOM 1247 N N . TYR A 1 167 ? 13.641 -2.271 5.679 1.00 88.75 167 TYR A N 1
ATOM 1248 C CA . TYR A 1 167 ? 12.253 -1.847 5.877 1.00 88.75 167 TYR A CA 1
ATOM 1249 C C . TYR A 1 167 ? 12.119 -0.651 6.836 1.00 88.75 167 TYR A C 1
ATOM 1251 O O . TYR A 1 167 ? 11.292 0.231 6.608 1.00 88.75 167 TYR A O 1
ATOM 1259 N N . LEU A 1 168 ? 12.942 -0.603 7.887 1.00 90.50 168 LEU A N 1
ATOM 1260 C CA . LEU A 1 168 ? 12.901 0.444 8.915 1.00 90.50 168 LEU A CA 1
ATOM 1261 C C . LEU A 1 168 ? 13.799 1.655 8.609 1.00 90.50 168 LEU A C 1
ATOM 1263 O O . LEU A 1 168 ? 13.694 2.671 9.290 1.00 90.50 168 LEU A O 1
ATOM 1267 N N . GLY A 1 169 ? 14.660 1.575 7.589 1.00 90.94 169 GLY A N 1
ATOM 1268 C CA . GLY A 1 169 ? 15.586 2.654 7.230 1.00 90.94 169 GLY A CA 1
ATOM 1269 C C . GLY A 1 169 ? 16.890 2.665 8.031 1.00 90.94 169 GLY A C 1
ATOM 1270 O O . GLY A 1 169 ? 17.549 3.699 8.107 1.00 90.94 169 GLY A O 1
ATOM 1271 N N . PHE A 1 170 ? 17.281 1.531 8.613 1.00 94.00 170 PHE A N 1
ATOM 1272 C CA . PHE A 1 170 ? 18.578 1.367 9.267 1.00 94.00 170 PHE A CA 1
ATOM 1273 C C . PHE A 1 170 ? 19.688 1.018 8.261 1.00 94.00 170 PHE A C 1
ATOM 1275 O O . PHE A 1 170 ? 19.394 0.496 7.183 1.00 94.00 170 PHE A O 1
ATOM 1282 N N . PRO A 1 171 ? 20.965 1.275 8.606 1.00 94.06 171 PRO A N 1
ATOM 1283 C CA . PRO A 1 171 ? 22.101 0.827 7.808 1.00 94.06 171 PRO A CA 1
ATOM 1284 C C . PRO A 1 171 ? 22.097 -0.688 7.587 1.00 94.06 171 PRO A C 1
ATOM 1286 O O . PRO A 1 171 ? 21.743 -1.449 8.491 1.00 94.06 171 PRO A O 1
ATOM 1289 N N . SER A 1 172 ? 22.551 -1.105 6.409 1.00 93.12 172 SER A N 1
ATOM 1290 C CA . SER A 1 172 ? 22.733 -2.502 6.031 1.00 93.12 172 SER A CA 1
ATOM 1291 C C . SER A 1 172 ? 23.819 -3.159 6.894 1.00 93.12 172 SER A C 1
ATOM 1293 O O . SER A 1 172 ? 24.976 -2.714 6.887 1.00 93.12 172 SER A O 1
ATOM 1295 N N . PRO A 1 173 ? 23.502 -4.234 7.638 1.00 93.25 173 PRO A N 1
ATOM 1296 C CA . PRO A 1 173 ? 24.505 -5.017 8.348 1.00 93.25 173 PRO A CA 1
ATOM 1297 C C . PRO A 1 173 ? 25.577 -5.599 7.422 1.00 93.25 173 PRO A C 1
ATOM 1299 O O . PRO A 1 173 ? 26.746 -5.632 7.813 1.00 93.25 173 PRO A O 1
ATOM 1302 N N . CYS A 1 174 ? 25.197 -6.032 6.214 1.00 90.38 174 CYS A N 1
ATOM 1303 C CA . CYS A 1 174 ? 26.107 -6.645 5.246 1.00 90.38 174 CYS A CA 1
ATOM 1304 C C . CYS A 1 174 ? 27.148 -5.661 4.692 1.00 90.38 174 CYS A C 1
ATOM 1306 O O . CYS A 1 174 ? 28.252 -6.073 4.343 1.00 90.38 174 CYS A O 1
ATOM 1308 N N . LEU A 1 175 ? 26.838 -4.362 4.658 1.00 92.25 175 LEU A N 1
ATOM 1309 C CA . LEU A 1 175 ? 27.722 -3.347 4.076 1.00 92.25 175 LEU A CA 1
ATOM 1310 C C . LEU A 1 175 ? 28.672 -2.689 5.076 1.00 92.25 175 LEU A C 1
ATOM 1312 O O . LEU A 1 175 ? 29.507 -1.888 4.667 1.00 92.25 175 LEU A O 1
ATOM 1316 N N . ARG A 1 176 ? 28.608 -3.026 6.371 1.00 92.50 176 ARG A N 1
ATOM 1317 C CA . ARG A 1 176 ? 29.383 -2.348 7.430 1.00 92.50 176 ARG A CA 1
ATOM 1318 C C . ARG A 1 176 ? 30.886 -2.257 7.140 1.00 92.50 176 ARG A C 1
ATOM 1320 O O . ARG A 1 176 ? 31.486 -1.227 7.420 1.00 92.50 176 ARG A O 1
ATOM 1327 N N . GLY A 1 177 ? 31.482 -3.318 6.594 1.00 93.56 177 GLY A N 1
ATOM 1328 C CA . GLY A 1 177 ? 32.910 -3.363 6.248 1.00 93.56 177 GLY A CA 1
ATOM 1329 C C . GLY A 1 177 ? 33.254 -2.792 4.869 1.00 93.56 177 GLY A C 1
ATOM 1330 O O . GLY A 1 177 ? 34.425 -2.739 4.514 1.00 93.56 177 GLY A O 1
ATOM 1331 N N . LEU A 1 178 ? 32.248 -2.399 4.087 1.00 92.75 178 LEU A N 1
ATOM 1332 C CA . LEU A 1 178 ? 32.386 -1.952 2.701 1.00 92.75 178 LEU A CA 1
ATOM 1333 C C . LEU A 1 178 ? 31.994 -0.482 2.514 1.00 92.75 178 LEU A C 1
ATOM 1335 O O . LEU A 1 178 ? 32.206 0.064 1.435 1.00 92.75 178 LEU A O 1
ATOM 1339 N N . VAL A 1 179 ? 31.439 0.178 3.537 1.00 94.69 179 VAL A N 1
ATOM 1340 C CA . VAL A 1 179 ? 31.092 1.605 3.471 1.00 94.69 179 VAL A CA 1
ATOM 1341 C C . VAL A 1 179 ? 32.326 2.427 3.098 1.00 94.69 179 VAL A C 1
ATOM 1343 O O . VAL A 1 179 ? 33.374 2.310 3.729 1.00 94.69 179 VAL A O 1
ATOM 1346 N N . GLY A 1 180 ? 32.197 3.269 2.074 1.00 92.19 180 GLY A N 1
ATOM 1347 C CA . GLY A 1 180 ? 33.300 4.076 1.548 1.00 92.19 180 GLY A CA 1
ATOM 1348 C C . GLY A 1 180 ? 34.151 3.375 0.483 1.00 92.19 180 GLY A C 1
ATOM 1349 O O . GLY A 1 180 ? 34.931 4.046 -0.189 1.00 92.19 180 GLY A O 1
ATOM 1350 N N . ALA A 1 181 ? 33.986 2.067 0.268 1.00 91.19 181 ALA A N 1
ATOM 1351 C CA . ALA A 1 181 ? 34.671 1.358 -0.809 1.00 91.19 181 ALA A CA 1
ATOM 1352 C C . ALA A 1 181 ? 34.083 1.716 -2.183 1.00 91.19 181 ALA A C 1
ATOM 1354 O O . ALA A 1 181 ? 32.886 1.990 -2.319 1.00 91.19 181 ALA A O 1
ATOM 1355 N N . HIS A 1 182 ? 34.917 1.674 -3.221 1.00 89.56 182 HIS A N 1
ATOM 1356 C CA . HIS A 1 182 ? 34.455 1.828 -4.598 1.00 89.56 182 HIS A CA 1
ATOM 1357 C C . HIS A 1 182 ? 33.722 0.573 -5.079 1.00 89.56 182 HIS A C 1
ATOM 1359 O O . HIS A 1 182 ? 34.202 -0.548 -4.921 1.00 89.56 182 HIS A O 1
ATOM 1365 N N . ILE A 1 183 ? 32.571 0.780 -5.713 1.00 86.00 183 ILE A N 1
ATOM 1366 C CA . ILE A 1 183 ? 31.785 -0.261 -6.363 1.00 86.00 183 ILE A CA 1
ATOM 1367 C C . ILE A 1 183 ? 32.290 -0.402 -7.806 1.00 86.00 183 ILE A C 1
ATOM 1369 O O . ILE A 1 183 ? 32.248 0.582 -8.556 1.00 86.00 183 ILE A O 1
ATOM 1373 N N . PRO A 1 184 ? 32.729 -1.600 -8.232 1.00 76.81 184 PRO A N 1
ATOM 1374 C CA . PRO A 1 184 ? 33.188 -1.838 -9.594 1.00 76.81 184 PRO A CA 1
ATOM 1375 C C . PRO A 1 184 ? 31.983 -1.840 -10.542 1.00 76.81 184 PRO A C 1
ATOM 1377 O O . PRO A 1 184 ? 31.369 -2.872 -10.784 1.00 76.81 184 PRO A O 1
ATOM 1380 N N . CYS A 1 185 ? 31.594 -0.667 -11.036 1.00 72.19 185 CYS A N 1
ATOM 1381 C CA . CYS A 1 185 ? 30.520 -0.522 -12.017 1.00 72.19 185 CYS A CA 1
ATOM 1382 C C . CYS A 1 185 ? 31.078 -0.651 -13.444 1.00 72.19 185 CYS A C 1
ATOM 1384 O O . CYS A 1 185 ? 32.212 -0.250 -13.707 1.00 72.19 185 CYS A O 1
ATOM 1386 N N . GLY A 1 186 ? 30.275 -1.176 -14.373 1.00 60.16 186 GLY A N 1
ATOM 1387 C CA . GLY A 1 186 ? 30.611 -1.207 -15.802 1.00 60.16 186 GLY A CA 1
ATOM 1388 C C . GLY A 1 186 ? 30.853 0.189 -16.405 1.00 60.16 186 GLY A C 1
ATOM 1389 O O . GLY A 1 186 ? 30.424 1.202 -15.852 1.00 60.16 186 GLY A O 1
ATOM 1390 N N . GLN A 1 187 ? 31.519 0.225 -17.569 1.00 52.12 187 GLN A N 1
ATOM 1391 C CA . GLN A 1 187 ? 32.104 1.410 -18.235 1.00 52.12 187 GLN A CA 1
ATOM 1392 C C . GLN A 1 187 ? 31.172 2.628 -18.443 1.00 52.12 187 GLN A C 1
ATOM 1394 O O . GLN A 1 187 ? 31.654 3.715 -18.749 1.00 52.12 187 GLN A O 1
ATOM 1399 N N . SER A 1 188 ? 29.855 2.482 -18.279 1.00 52.47 188 SER A N 1
ATOM 1400 C CA . SER A 1 188 ? 28.860 3.555 -18.431 1.00 52.47 188 SER A CA 1
ATOM 1401 C C . SER A 1 188 ? 28.679 4.429 -17.182 1.00 52.47 188 SER A C 1
ATOM 1403 O O . SER A 1 188 ? 28.067 5.493 -17.265 1.00 52.47 188 SER A O 1
ATOM 1405 N N . ALA A 1 189 ? 29.169 3.997 -16.019 1.00 51.72 189 ALA A N 1
ATOM 1406 C CA . ALA A 1 189 ? 29.166 4.807 -14.807 1.00 51.72 189 ALA A CA 1
ATOM 1407 C C . ALA A 1 189 ? 30.516 5.529 -14.705 1.00 51.72 189 ALA A C 1
ATOM 1409 O O . ALA A 1 189 ? 31.534 4.892 -14.445 1.00 51.72 189 ALA A O 1
ATOM 1410 N N . GLY A 1 190 ? 30.540 6.851 -14.915 1.00 55.47 190 GLY A N 1
ATOM 1411 C CA . GLY A 1 190 ? 31.714 7.679 -14.594 1.00 55.47 190 GLY A CA 1
ATOM 1412 C C . GLY A 1 190 ? 32.188 7.486 -13.142 1.00 55.47 190 GLY A C 1
ATOM 1413 O O . GLY A 1 190 ? 31.525 6.780 -12.388 1.00 55.47 190 GLY A O 1
ATOM 1414 N N . ALA A 1 191 ? 33.326 8.108 -12.778 1.00 54.59 191 ALA A N 1
ATOM 1415 C CA . ALA A 1 191 ? 33.988 8.091 -11.454 1.00 54.59 191 ALA A CA 1
ATOM 1416 C C . ALA A 1 191 ? 33.277 7.188 -10.423 1.00 54.59 191 ALA A C 1
ATOM 1418 O O . ALA A 1 191 ? 32.355 7.639 -9.750 1.00 54.59 191 ALA A O 1
ATOM 1419 N N . GLY A 1 192 ? 33.631 5.896 -10.411 1.00 62.50 192 GLY A N 1
ATOM 1420 C CA . GLY A 1 192 ? 32.824 4.805 -9.851 1.00 62.50 192 GLY A CA 1
ATOM 1421 C C . GLY A 1 192 ? 32.101 5.105 -8.532 1.00 62.50 192 GLY A C 1
ATOM 1422 O O . GLY A 1 192 ? 32.619 5.789 -7.649 1.00 62.50 192 GLY A O 1
ATOM 1423 N N . ARG A 1 193 ? 30.894 4.545 -8.384 1.00 81.31 193 ARG A N 1
ATOM 1424 C CA . ARG A 1 193 ? 30.034 4.735 -7.205 1.00 81.31 193 ARG A CA 1
ATOM 1425 C C . ARG A 1 193 ? 30.753 4.311 -5.924 1.00 81.31 193 ARG A C 1
ATOM 1427 O O . ARG A 1 193 ? 31.477 3.322 -5.915 1.00 81.31 193 ARG A O 1
ATOM 1434 N N . VAL A 1 194 ? 30.504 5.025 -4.832 1.00 88.75 194 VAL A N 1
ATOM 1435 C CA . VAL A 1 194 ? 30.996 4.663 -3.495 1.00 88.75 194 VAL A CA 1
ATOM 1436 C C . VAL A 1 194 ? 29.886 3.955 -2.731 1.00 88.75 194 VAL A C 1
ATOM 1438 O O . VAL A 1 194 ? 28.746 4.420 -2.743 1.00 88.75 194 VAL A O 1
ATOM 1441 N N . CYS A 1 195 ? 30.208 2.847 -2.071 1.00 89.88 195 CYS A N 1
ATOM 1442 C CA . CYS A 1 195 ? 29.259 2.094 -1.266 1.00 89.88 195 CYS A CA 1
ATOM 1443 C C . CYS A 1 195 ? 28.804 2.922 -0.060 1.00 89.88 195 CYS A C 1
ATOM 1445 O O . CYS A 1 195 ? 29.608 3.296 0.796 1.00 89.88 195 CYS A O 1
ATOM 1447 N N . ASP A 1 196 ? 27.507 3.207 0.012 1.00 90.88 196 ASP A N 1
ATOM 1448 C CA . ASP A 1 196 ? 26.895 3.851 1.166 1.00 90.88 196 ASP A CA 1
ATOM 1449 C C . ASP A 1 196 ? 26.453 2.817 2.212 1.00 90.88 196 ASP A C 1
ATOM 1451 O O . ASP A 1 196 ? 26.323 1.626 1.930 1.00 90.88 196 ASP A O 1
ATOM 1455 N N . ALA A 1 197 ? 26.197 3.281 3.435 1.00 92.94 197 ALA A N 1
ATOM 1456 C CA . ALA A 1 197 ? 25.822 2.417 4.552 1.00 92.94 197 ALA A CA 1
ATOM 1457 C C . ALA A 1 197 ? 24.434 1.763 4.414 1.00 92.94 197 ALA A C 1
ATOM 1459 O O . ALA A 1 197 ? 24.110 0.877 5.197 1.00 92.94 197 ALA A O 1
ATOM 1460 N N . TYR A 1 198 ? 23.605 2.197 3.461 1.00 89.19 198 TYR A N 1
ATOM 1461 C CA . TYR A 1 198 ? 22.220 1.750 3.288 1.00 89.19 198 TYR A CA 1
ATOM 1462 C C . TYR A 1 198 ? 22.012 0.941 2.001 1.00 89.19 198 TYR A C 1
ATOM 1464 O O . TYR A 1 198 ? 20.904 0.471 1.770 1.00 89.19 198 TYR A O 1
ATOM 1472 N N . GLY A 1 199 ? 23.049 0.793 1.170 1.00 86.38 199 GLY A N 1
ATOM 1473 C CA . GLY A 1 199 ? 23.016 -0.009 -0.055 1.00 86.38 199 GLY A CA 1
ATOM 1474 C C . GLY A 1 199 ? 22.376 0.659 -1.270 1.00 86.38 199 GLY A C 1
ATOM 1475 O O . GLY A 1 199 ? 22.324 0.046 -2.329 1.00 86.38 199 GLY A O 1
ATOM 1476 N N . HIS A 1 200 ? 21.957 1.925 -1.195 1.00 85.50 200 HIS A N 1
ATOM 1477 C CA . HIS A 1 200 ? 21.265 2.584 -2.311 1.00 85.50 200 HIS A CA 1
ATOM 1478 C C . HIS A 1 200 ? 22.131 2.720 -3.572 1.00 85.50 200 HIS A C 1
ATOM 1480 O O . HIS A 1 200 ? 21.629 2.652 -4.696 1.00 85.50 200 HIS A O 1
ATOM 1486 N N . HIS A 1 201 ? 23.430 2.965 -3.402 1.00 84.69 201 HIS A N 1
ATOM 1487 C CA . HIS A 1 201 ? 24.372 3.053 -4.510 1.00 84.69 201 HIS A CA 1
ATOM 1488 C C . HIS A 1 201 ? 24.690 1.681 -5.094 1.00 84.69 201 HIS A C 1
ATOM 1490 O O . HIS A 1 201 ? 24.898 1.599 -6.305 1.00 84.69 201 HIS A O 1
ATOM 1496 N N . LEU A 1 202 ? 24.688 0.638 -4.258 1.00 83.62 202 LEU A N 1
ATOM 1497 C CA . LEU A 1 202 ? 24.861 -0.748 -4.682 1.00 83.62 202 LEU A CA 1
ATOM 1498 C C . LEU A 1 202 ? 23.644 -1.233 -5.479 1.00 83.62 202 LEU A C 1
ATOM 1500 O O . LEU A 1 202 ? 23.825 -1.767 -6.565 1.00 83.62 202 LEU A O 1
ATOM 1504 N N . ASP A 1 203 ? 22.424 -0.931 -5.026 1.00 81.12 203 ASP A N 1
ATOM 1505 C CA . ASP A 1 203 ? 21.174 -1.251 -5.738 1.00 81.12 203 ASP A CA 1
ATOM 1506 C C . ASP A 1 203 ? 21.103 -0.639 -7.144 1.00 81.12 203 ASP A C 1
ATOM 1508 O O . ASP A 1 203 ? 20.406 -1.133 -8.022 1.00 81.12 203 ASP A O 1
ATOM 1512 N N . CYS A 1 204 ? 21.790 0.483 -7.356 1.00 79.62 204 CYS A N 1
ATOM 1513 C CA . CYS A 1 204 ? 21.819 1.183 -8.638 1.00 79.62 204 CYS A CA 1
ATOM 1514 C C . CYS A 1 204 ? 23.081 0.874 -9.460 1.00 79.62 204 CYS A C 1
ATOM 1516 O O . CYS A 1 204 ? 23.304 1.514 -10.494 1.00 79.62 204 CYS A O 1
ATOM 1518 N N . ALA A 1 205 ? 23.951 -0.010 -8.972 1.00 79.31 205 ALA A N 1
ATOM 1519 C CA . ALA A 1 205 ? 25.194 -0.359 -9.635 1.00 79.31 205 ALA A CA 1
ATOM 1520 C C . ALA A 1 205 ? 24.962 -1.452 -10.682 1.00 79.31 205 ALA A C 1
ATOM 1522 O O . ALA A 1 205 ? 24.350 -2.480 -10.416 1.00 79.31 205 ALA A O 1
ATOM 1523 N N . THR A 1 206 ? 25.521 -1.250 -11.871 1.00 79.12 206 THR A N 1
ATOM 1524 C CA . THR A 1 206 ? 25.599 -2.285 -12.904 1.00 79.12 206 THR A CA 1
ATOM 1525 C C . THR A 1 206 ? 26.925 -3.013 -12.729 1.00 79.12 206 THR A C 1
ATOM 1527 O O . THR A 1 206 ? 27.970 -2.520 -13.164 1.00 79.12 206 THR A O 1
ATOM 1530 N N . LEU A 1 207 ? 26.891 -4.141 -12.021 1.00 77.06 207 LEU A N 1
ATOM 1531 C CA . LEU A 1 207 ? 28.079 -4.936 -11.725 1.00 77.06 207 LEU A CA 1
ATOM 1532 C C . LEU A 1 207 ? 28.475 -5.815 -12.928 1.00 77.06 207 LEU A C 1
ATOM 1534 O O . LEU A 1 207 ? 27.604 -6.255 -13.688 1.00 77.06 207 LEU A O 1
ATOM 1538 N N . PRO A 1 208 ? 29.776 -6.100 -13.115 1.00 70.25 208 PRO A N 1
ATOM 1539 C CA . PRO A 1 208 ? 30.233 -7.126 -14.042 1.00 70.25 208 PRO A CA 1
ATOM 1540 C C . PRO A 1 208 ? 29.531 -8.460 -13.761 1.00 70.25 208 PRO A C 1
ATOM 1542 O O . PRO A 1 208 ? 29.494 -8.904 -12.616 1.00 70.25 208 PRO A O 1
ATOM 1545 N N . GLY A 1 209 ? 28.990 -9.094 -14.802 1.00 70.12 209 GLY A N 1
ATOM 1546 C CA . GLY A 1 209 ? 28.303 -10.386 -14.691 1.00 70.12 209 GLY A CA 1
ATOM 1547 C C . GLY A 1 209 ? 26.812 -10.378 -15.032 1.00 70.12 209 GLY A C 1
ATOM 1548 O O . GLY A 1 209 ? 26.229 -11.451 -15.072 1.00 70.12 209 GLY A O 1
ATOM 1549 N N . GLY A 1 210 ? 26.196 -9.227 -15.329 1.00 64.69 210 GLY A N 1
ATOM 1550 C CA . GLY A 1 210 ? 24.833 -9.223 -15.891 1.00 64.69 210 GLY A CA 1
ATOM 1551 C C . GLY A 1 210 ? 23.691 -9.343 -14.880 1.00 64.69 210 GLY A C 1
ATOM 1552 O O . GLY A 1 210 ? 22.534 -9.280 -15.269 1.00 64.69 210 GLY A O 1
ATOM 1553 N N . THR A 1 211 ? 23.987 -9.468 -13.586 1.00 65.62 211 THR A N 1
ATOM 1554 C CA . THR A 1 211 ? 23.021 -9.895 -12.553 1.00 65.62 211 THR A CA 1
ATOM 1555 C C . THR A 1 211 ? 21.964 -8.852 -12.164 1.00 65.62 211 THR A C 1
ATOM 1557 O O . THR A 1 211 ? 21.179 -9.064 -11.241 1.00 65.62 211 THR A O 1
ATOM 1560 N N . TRP A 1 212 ? 21.923 -7.699 -12.840 1.00 64.62 212 TRP A N 1
ATOM 1561 C CA . TRP A 1 212 ? 20.900 -6.675 -12.596 1.00 64.62 212 TRP A CA 1
ATOM 1562 C C . TRP A 1 212 ? 19.517 -7.088 -13.128 1.00 64.62 212 TRP A C 1
ATOM 1564 O O . TRP A 1 212 ? 18.514 -6.506 -12.716 1.00 64.62 212 TRP A O 1
ATOM 1574 N N . GLU A 1 213 ? 19.459 -8.068 -14.038 1.00 71.00 213 GLU A N 1
ATOM 1575 C CA . GLU A 1 213 ? 18.210 -8.630 -14.573 1.00 71.00 213 GLU A CA 1
ATOM 1576 C C . GLU A 1 213 ? 17.648 -9.728 -13.661 1.00 71.00 213 GLU A C 1
ATOM 1578 O O . GLU A 1 213 ? 16.431 -9.859 -13.566 1.00 71.00 213 GLU A O 1
ATOM 1583 N N . ASP A 1 214 ? 18.497 -10.420 -12.890 1.00 78.44 214 ASP A N 1
ATOM 1584 C CA . ASP A 1 214 ? 18.111 -11.551 -12.034 1.00 78.44 214 ASP A CA 1
ATOM 1585 C C . ASP A 1 214 ? 16.921 -11.220 -11.126 1.00 78.44 214 ASP A C 1
ATOM 1587 O O . ASP A 1 214 ? 15.960 -11.976 -11.036 1.00 78.44 214 ASP A O 1
ATOM 1591 N N . GLN A 1 215 ? 16.941 -10.055 -10.465 1.00 75.75 215 GLN A N 1
ATOM 1592 C CA . GLN A 1 215 ? 15.852 -9.666 -9.566 1.00 75.75 215 GLN A CA 1
ATOM 1593 C C . GLN A 1 215 ? 14.532 -9.441 -10.317 1.00 75.75 215 GLN A C 1
ATOM 1595 O O . GLN A 1 215 ? 13.461 -9.755 -9.796 1.00 75.75 215 GLN A O 1
ATOM 1600 N N . HIS A 1 216 ? 14.598 -8.856 -11.513 1.00 82.44 216 HIS A N 1
ATOM 1601 C CA . HIS A 1 216 ? 13.428 -8.661 -12.360 1.00 82.44 216 HIS A CA 1
ATOM 1602 C C . HIS A 1 216 ? 12.864 -10.010 -12.811 1.00 82.44 216 HIS A C 1
ATOM 1604 O O . HIS A 1 216 ? 11.661 -10.250 -12.674 1.00 82.44 216 HIS A O 1
ATOM 1610 N N . ASP A 1 217 ? 13.738 -10.891 -13.289 1.00 83.56 217 ASP A N 1
ATOM 1611 C CA . ASP A 1 217 ? 13.367 -12.179 -13.858 1.00 83.56 217 ASP A CA 1
ATOM 1612 C C . ASP A 1 217 ? 12.823 -13.136 -12.798 1.00 83.56 217 ASP A C 1
ATOM 1614 O O . ASP A 1 217 ? 11.767 -13.729 -13.024 1.00 83.56 217 ASP A O 1
ATOM 1618 N N . ASP A 1 218 ? 13.441 -13.186 -11.613 1.00 82.81 218 ASP A N 1
ATOM 1619 C CA . ASP A 1 218 ? 12.959 -13.943 -10.449 1.00 82.81 218 ASP A CA 1
ATOM 1620 C C . ASP A 1 218 ? 11.517 -13.540 -10.088 1.00 82.81 218 ASP A C 1
ATOM 1622 O O . ASP A 1 218 ? 10.642 -14.382 -9.845 1.00 82.81 218 ASP A O 1
ATOM 1626 N N . VAL A 1 219 ? 11.244 -12.230 -10.046 1.00 82.19 219 VAL A N 1
ATOM 1627 C CA . VAL A 1 219 ? 9.921 -11.690 -9.700 1.00 82.19 219 VAL A CA 1
ATOM 1628 C C . VAL A 1 219 ? 8.904 -11.990 -10.794 1.00 82.19 219 VAL A C 1
ATOM 1630 O O . VAL A 1 219 ? 7.800 -12.457 -10.492 1.00 82.19 219 VAL A O 1
ATOM 1633 N N . ALA A 1 220 ? 9.257 -11.733 -12.054 1.00 86.38 220 ALA A N 1
ATOM 1634 C CA . ALA A 1 220 ? 8.387 -11.989 -13.192 1.00 86.38 220 ALA A CA 1
ATOM 1635 C C . ALA A 1 220 ? 8.046 -13.483 -13.293 1.00 86.38 220 ALA A C 1
ATOM 1637 O O . ALA A 1 220 ? 6.872 -13.842 -13.414 1.00 86.38 220 ALA A O 1
ATOM 1638 N N . GLU A 1 221 ? 9.041 -14.364 -13.165 1.00 87.31 221 GLU A N 1
ATOM 1639 C CA . GLU A 1 221 ? 8.853 -15.813 -13.153 1.00 87.31 221 GLU A CA 1
ATOM 1640 C C . GLU A 1 221 ? 7.941 -16.246 -12.012 1.00 87.31 221 GLU A C 1
ATOM 1642 O O . GLU A 1 221 ? 6.951 -16.937 -12.252 1.00 87.31 221 GLU A O 1
ATOM 1647 N N . THR A 1 222 ? 8.211 -15.785 -10.790 1.00 85.62 222 THR A N 1
ATOM 1648 C CA . THR A 1 222 ? 7.423 -16.176 -9.620 1.00 85.62 222 THR A CA 1
ATOM 1649 C C . THR A 1 222 ? 5.961 -15.767 -9.769 1.00 85.62 222 THR A C 1
ATOM 1651 O O . THR A 1 222 ? 5.061 -16.582 -9.557 1.00 85.62 222 THR A O 1
ATOM 1654 N N . VAL A 1 223 ? 5.689 -14.519 -10.163 1.00 86.56 223 VAL A N 1
ATOM 1655 C CA . VAL A 1 223 ? 4.310 -14.039 -10.329 1.00 86.56 223 VAL A CA 1
ATOM 1656 C C . VAL A 1 223 ? 3.593 -14.808 -11.438 1.00 86.56 223 VAL A C 1
ATOM 1658 O O . VAL A 1 223 ? 2.450 -15.232 -11.244 1.00 86.56 223 VAL A O 1
ATOM 1661 N N . MET A 1 224 ? 4.256 -15.030 -12.575 1.00 88.94 224 MET A N 1
ATOM 1662 C CA . MET A 1 224 ? 3.677 -15.770 -13.696 1.00 88.94 224 MET A CA 1
ATOM 1663 C C . MET A 1 224 ? 3.407 -17.233 -13.329 1.00 88.94 224 MET A C 1
ATOM 1665 O O . MET A 1 224 ? 2.295 -17.712 -13.540 1.00 88.94 224 MET A O 1
ATOM 1669 N N . ALA A 1 225 ? 4.365 -17.928 -12.713 1.00 88.75 225 ALA A N 1
ATOM 1670 C CA . ALA A 1 225 ? 4.215 -19.320 -12.293 1.00 88.75 225 ALA A CA 1
ATOM 1671 C C . ALA A 1 225 ? 3.066 -19.497 -11.290 1.00 88.75 225 ALA A C 1
ATOM 1673 O O . ALA A 1 225 ? 2.286 -20.443 -11.401 1.00 88.75 225 ALA A O 1
ATOM 1674 N N . ARG A 1 226 ? 2.904 -18.566 -10.339 1.00 87.00 226 ARG A N 1
ATOM 1675 C CA . ARG A 1 226 ? 1.798 -18.608 -9.367 1.00 87.00 226 ARG A CA 1
ATOM 1676 C C . ARG A 1 226 ? 0.446 -18.343 -10.008 1.00 87.00 226 ARG A C 1
ATOM 1678 O O . ARG A 1 226 ? -0.515 -19.024 -9.664 1.00 87.00 226 ARG A O 1
ATOM 1685 N N . ALA A 1 227 ? 0.364 -17.392 -10.935 1.00 87.75 227 ALA A N 1
ATOM 1686 C CA . ALA A 1 227 ? -0.867 -17.142 -11.673 1.00 87.75 227 ALA A CA 1
ATOM 1687 C C . ALA A 1 227 ? -1.277 -18.377 -12.496 1.00 87.75 227 ALA A C 1
ATOM 1689 O O . ALA A 1 227 ? -2.410 -18.842 -12.373 1.00 87.75 227 ALA A O 1
ATOM 1690 N N . LEU A 1 228 ? -0.339 -18.964 -13.246 1.00 88.69 228 LEU A N 1
ATOM 1691 C CA . LEU A 1 228 ? -0.577 -20.178 -14.034 1.00 88.69 228 LEU A CA 1
ATOM 1692 C C . LEU A 1 228 ? -0.969 -21.369 -13.148 1.00 88.69 228 LEU A C 1
ATOM 1694 O O . LEU A 1 228 ? -1.941 -22.060 -13.443 1.00 88.69 228 LEU A O 1
ATOM 1698 N N . GLY A 1 229 ? -0.269 -21.572 -12.028 1.00 87.75 229 GLY A N 1
ATOM 1699 C CA . GLY A 1 229 ? -0.591 -22.617 -11.053 1.00 87.75 229 GLY A CA 1
ATOM 1700 C C . GLY A 1 229 ? -1.955 -22.432 -10.378 1.00 87.75 229 GLY A C 1
ATOM 1701 O O . GLY A 1 229 ? -2.590 -23.412 -10.002 1.00 87.75 229 GLY A O 1
ATOM 1702 N N . ALA A 1 230 ? -2.443 -21.193 -10.271 1.00 87.56 230 ALA A N 1
ATOM 1703 C CA . ALA A 1 230 ? -3.793 -20.876 -9.803 1.00 87.56 230 ALA A CA 1
ATOM 1704 C C . ALA A 1 230 ? -4.871 -21.027 -10.897 1.00 87.56 230 ALA A C 1
ATOM 1706 O O . ALA A 1 230 ? -6.031 -20.690 -10.663 1.00 87.56 230 ALA A O 1
ATOM 1707 N N . GLY A 1 231 ? -4.504 -21.507 -12.089 1.00 88.19 231 GLY A N 1
ATOM 1708 C CA . GLY A 1 231 ? -5.418 -21.696 -13.212 1.00 88.19 231 GLY A CA 1
ATOM 1709 C C . GLY A 1 231 ? -5.734 -20.417 -13.987 1.00 88.19 231 GLY A C 1
ATOM 1710 O O . GLY A 1 231 ? -6.661 -20.423 -14.793 1.00 88.19 231 GLY A O 1
ATOM 1711 N N . ILE A 1 232 ? -4.989 -19.326 -13.774 1.00 89.12 232 ILE A N 1
ATOM 1712 C CA . ILE A 1 232 ? -5.119 -18.102 -14.572 1.00 89.12 232 ILE A CA 1
ATOM 1713 C C . ILE A 1 232 ? -4.390 -18.325 -15.902 1.00 89.12 232 ILE A C 1
ATOM 1715 O O . ILE A 1 232 ? -3.160 -18.413 -15.896 1.00 89.12 232 ILE A O 1
ATOM 1719 N N . PRO A 1 233 ? -5.085 -18.395 -17.052 1.00 89.19 233 PRO A N 1
ATOM 1720 C CA . PRO A 1 233 ? -4.421 -18.667 -18.319 1.00 89.19 233 PRO A CA 1
ATOM 1721 C C . PRO A 1 233 ? -3.546 -17.483 -18.736 1.00 89.19 233 PRO A C 1
ATOM 1723 O O . PRO A 1 233 ? -3.945 -16.324 -18.618 1.00 89.19 233 PRO A O 1
ATOM 1726 N N . GLY A 1 234 ? -2.362 -17.760 -19.272 1.00 90.31 234 GLY A N 1
ATOM 1727 C CA . GLY A 1 234 ? -1.435 -16.726 -19.714 1.00 90.31 234 GLY A CA 1
ATOM 1728 C C . GLY A 1 234 ? -0.158 -17.302 -20.307 1.00 90.31 234 GLY A C 1
ATOM 1729 O O . GLY A 1 234 ? -0.000 -18.518 -20.402 1.00 90.31 234 GLY A O 1
ATOM 1730 N N . ARG A 1 235 ? 0.758 -16.427 -20.719 1.00 91.38 235 ARG A N 1
ATOM 1731 C CA . ARG A 1 235 ? 2.116 -16.810 -21.129 1.00 91.38 235 ARG A CA 1
ATOM 1732 C C . ARG A 1 235 ? 3.100 -15.666 -20.918 1.00 91.38 235 ARG A C 1
ATOM 1734 O O . ARG A 1 235 ? 2.705 -14.499 -20.939 1.00 91.38 235 ARG A O 1
ATOM 1741 N N . ARG A 1 236 ? 4.369 -16.022 -20.722 1.00 89.31 236 ARG A N 1
ATOM 1742 C CA . ARG A 1 236 ? 5.493 -15.081 -20.676 1.00 89.31 236 ARG A CA 1
ATOM 1743 C C . ARG A 1 236 ? 5.880 -14.622 -22.075 1.00 89.31 236 ARG A C 1
ATOM 1745 O O . ARG A 1 236 ? 5.687 -15.373 -23.028 1.00 89.31 236 ARG A O 1
ATOM 1752 N N . GLU A 1 237 ? 6.419 -13.408 -22.151 1.00 85.69 237 GLU A N 1
ATOM 1753 C CA . GLU A 1 237 ? 7.058 -12.821 -23.334 1.00 85.69 237 GLU A CA 1
ATOM 1754 C C . GLU A 1 237 ? 6.312 -13.136 -24.642 1.00 85.69 237 GLU A C 1
ATOM 1756 O O . GLU A 1 237 ? 6.813 -13.893 -25.479 1.00 85.69 237 GLU A O 1
ATOM 1761 N N . PRO A 1 238 ? 5.089 -12.609 -24.843 1.00 87.19 238 PRO A N 1
ATOM 1762 C CA . PRO A 1 238 ? 4.296 -12.865 -26.039 1.00 87.19 238 PRO A CA 1
ATOM 1763 C C . PRO A 1 238 ? 4.868 -12.123 -27.265 1.00 87.19 238 PRO A C 1
ATOM 1765 O O . PRO A 1 238 ? 4.283 -11.169 -27.780 1.00 87.19 238 PRO A O 1
ATOM 1768 N N . ARG A 1 239 ? 6.044 -12.567 -27.728 1.00 84.25 239 ARG A N 1
ATOM 1769 C CA . ARG A 1 239 ? 6.814 -12.008 -28.854 1.00 84.25 239 ARG A CA 1
ATOM 1770 C C . ARG A 1 239 ? 6.015 -12.003 -30.155 1.00 84.25 239 ARG A C 1
ATOM 1772 O O . ARG A 1 239 ? 6.187 -11.118 -30.987 1.00 84.25 239 ARG A O 1
ATOM 1779 N N . ASP A 1 240 ? 5.110 -12.960 -30.307 1.00 84.31 240 ASP A N 1
ATOM 1780 C CA . ASP A 1 240 ? 4.259 -13.136 -31.478 1.00 84.31 240 ASP A CA 1
ATOM 1781 C C . ASP A 1 240 ? 3.262 -11.986 -31.691 1.00 84.31 240 ASP A C 1
ATOM 1783 O O . ASP A 1 240 ? 2.941 -11.693 -32.840 1.00 84.31 240 ASP A O 1
ATOM 1787 N N . ILE A 1 241 ? 2.833 -11.291 -30.626 1.00 87.25 241 ILE A N 1
ATOM 1788 C CA . ILE A 1 241 ? 1.796 -10.244 -30.707 1.00 87.25 241 ILE A CA 1
ATOM 1789 C C . ILE A 1 241 ? 2.190 -9.163 -31.712 1.00 87.25 241 ILE A C 1
ATOM 1791 O O . ILE A 1 241 ? 1.487 -8.939 -32.690 1.00 87.25 241 ILE A O 1
ATOM 1795 N N . PHE A 1 242 ? 3.335 -8.513 -31.504 1.00 84.56 242 PHE A N 1
ATOM 1796 C CA . PHE A 1 242 ? 3.767 -7.424 -32.380 1.00 84.56 242 PHE A CA 1
ATOM 1797 C C . PHE A 1 242 ? 4.475 -7.917 -33.644 1.00 84.56 242 PHE A C 1
ATOM 1799 O O . PHE A 1 242 ? 4.559 -7.169 -34.612 1.00 84.56 242 PHE A O 1
ATOM 1806 N N . THR A 1 243 ? 4.926 -9.176 -33.676 1.00 83.50 243 THR A N 1
ATOM 1807 C CA . THR A 1 243 ? 5.545 -9.766 -34.876 1.00 83.50 243 THR A CA 1
ATOM 1808 C C . THR A 1 243 ? 4.590 -9.731 -36.069 1.00 83.50 243 THR A C 1
ATOM 1810 O O . THR A 1 243 ? 5.013 -9.428 -37.177 1.00 83.50 243 THR A O 1
ATOM 1813 N N . ALA A 1 244 ? 3.295 -9.976 -35.840 1.00 82.38 244 ALA A N 1
ATOM 1814 C CA . ALA A 1 244 ? 2.287 -10.069 -36.897 1.00 82.38 244 ALA A CA 1
ATOM 1815 C C . ALA A 1 244 ? 2.052 -8.766 -37.683 1.00 82.38 244 ALA A C 1
ATOM 1817 O O . ALA A 1 244 ? 1.505 -8.805 -38.782 1.00 82.38 244 ALA A O 1
ATOM 1818 N N . VAL A 1 245 ? 2.430 -7.620 -37.115 1.00 87.38 245 VAL A N 1
ATOM 1819 C CA . VAL A 1 245 ? 2.197 -6.298 -37.712 1.00 87.38 245 VAL A CA 1
ATOM 1820 C C . VAL A 1 245 ? 3.472 -5.640 -38.226 1.00 87.38 245 VAL A C 1
ATOM 1822 O O . VAL A 1 245 ? 3.380 -4.591 -38.850 1.00 87.38 245 VAL A O 1
ATOM 1825 N N . LEU A 1 246 ? 4.646 -6.235 -37.995 1.00 84.12 246 LEU A N 1
ATOM 1826 C CA . LEU A 1 246 ? 5.918 -5.695 -38.470 1.00 84.12 246 LEU A CA 1
ATOM 1827 C C . LEU A 1 246 ? 6.225 -6.166 -39.905 1.00 84.12 246 LEU A C 1
ATOM 1829 O O . LEU A 1 246 ? 5.981 -7.332 -40.223 1.00 84.12 246 LEU A O 1
ATOM 1833 N N . PRO A 1 247 ? 6.805 -5.308 -40.768 1.00 83.06 247 PRO A N 1
ATOM 1834 C CA . PRO A 1 247 ? 7.286 -5.719 -42.087 1.00 83.06 247 PRO A CA 1
ATOM 1835 C C . PRO A 1 247 ? 8.388 -6.784 -41.991 1.00 83.06 247 PRO A C 1
ATOM 1837 O O . PRO A 1 247 ? 9.169 -6.796 -41.034 1.00 83.06 247 PRO A O 1
ATOM 1840 N N . VAL A 1 248 ? 8.491 -7.656 -42.999 1.00 80.75 248 VAL A N 1
ATOM 1841 C CA . VAL A 1 248 ? 9.468 -8.764 -43.035 1.00 80.75 248 VAL A CA 1
ATOM 1842 C C . VAL A 1 248 ? 10.902 -8.246 -42.914 1.00 80.75 248 VAL A C 1
ATOM 1844 O O . VAL A 1 248 ? 11.725 -8.839 -42.217 1.00 80.75 248 VAL A O 1
ATOM 1847 N N . GLU A 1 249 ? 11.187 -7.097 -43.518 1.00 77.25 249 GLU A N 1
ATOM 1848 C CA . GLU A 1 249 ? 12.492 -6.438 -43.494 1.00 77.25 249 GLU A CA 1
ATOM 1849 C C . GLU A 1 249 ? 12.885 -6.028 -42.067 1.00 77.25 249 GLU A C 1
ATOM 1851 O O . GLU A 1 249 ? 14.042 -6.168 -41.669 1.00 77.25 249 GLU A O 1
ATOM 1856 N N . ALA A 1 250 ? 11.911 -5.578 -41.266 1.00 76.00 250 ALA A N 1
ATOM 1857 C CA . ALA A 1 250 ? 12.127 -5.212 -39.870 1.00 76.00 250 ALA A CA 1
ATOM 1858 C C . ALA A 1 250 ? 12.422 -6.440 -38.997 1.00 76.00 250 ALA A C 1
ATOM 1860 O O . ALA A 1 250 ? 13.190 -6.335 -38.047 1.00 76.00 250 ALA A O 1
ATOM 1861 N N . LEU A 1 251 ? 11.848 -7.604 -39.321 1.00 74.75 251 LEU A N 1
ATOM 1862 C CA . LEU A 1 251 ? 12.086 -8.862 -38.603 1.00 74.75 251 LEU A CA 1
ATOM 1863 C C . LEU A 1 251 ? 13.450 -9.489 -38.932 1.00 74.75 251 LEU A C 1
ATOM 1865 O O . LEU A 1 251 ? 14.029 -10.173 -38.089 1.00 74.75 251 LEU A O 1
ATOM 1869 N N . GLN A 1 252 ? 13.957 -9.273 -40.149 1.00 70.56 252 GLN A N 1
ATOM 1870 C CA . GLN A 1 252 ? 15.252 -9.791 -40.607 1.00 70.56 252 GLN A CA 1
ATOM 1871 C C . GLN A 1 252 ? 16.441 -9.007 -40.043 1.00 70.56 252 GLN A C 1
ATOM 1873 O O . GLN A 1 252 ? 17.507 -9.575 -39.798 1.00 70.56 252 GLN A O 1
ATOM 1878 N N . GLN A 1 253 ? 16.267 -7.709 -39.803 1.00 62.53 253 GLN A N 1
ATOM 1879 C CA . GLN A 1 253 ? 17.224 -6.927 -39.032 1.00 62.53 253 GLN A CA 1
ATOM 1880 C C . GLN A 1 253 ? 17.083 -7.341 -37.558 1.00 62.53 253 GLN A C 1
ATOM 1882 O O . GLN A 1 253 ? 15.977 -7.367 -37.022 1.00 62.53 253 GLN A O 1
ATOM 1887 N N . ARG A 1 254 ? 18.189 -7.639 -36.854 1.00 52.22 254 ARG A N 1
ATOM 1888 C CA . ARG A 1 254 ? 18.187 -7.903 -35.389 1.00 52.22 254 ARG A CA 1
ATOM 1889 C C . ARG A 1 254 ? 17.539 -6.769 -34.557 1.00 52.22 254 ARG A C 1
ATOM 1891 O O . ARG A 1 254 ? 17.324 -6.938 -33.358 1.00 52.22 254 ARG A O 1
ATOM 1898 N N . ASP A 1 255 ? 17.188 -5.662 -35.207 1.00 50.69 255 ASP A N 1
ATOM 1899 C CA . ASP A 1 255 ? 16.422 -4.519 -34.720 1.00 50.69 255 ASP A CA 1
ATOM 1900 C C . ASP A 1 255 ? 14.920 -4.789 -34.495 1.00 50.69 255 ASP A C 1
ATOM 1902 O O . ASP A 1 255 ? 14.291 -4.071 -33.715 1.00 50.69 255 ASP A O 1
ATOM 1906 N N . GLY A 1 256 ? 14.325 -5.816 -35.120 1.00 49.84 256 GLY A N 1
ATOM 1907 C CA . GLY A 1 256 ? 12.869 -6.018 -35.109 1.00 49.84 256 GLY A CA 1
ATOM 1908 C C . GLY A 1 256 ? 12.261 -6.318 -33.740 1.00 49.84 256 GLY A C 1
ATOM 1909 O O . GLY A 1 256 ? 11.193 -5.805 -33.402 1.00 49.84 256 GLY A O 1
ATOM 1910 N N . LEU A 1 257 ? 12.933 -7.141 -32.926 1.00 51.16 257 LEU A N 1
ATOM 1911 C CA . LEU A 1 257 ? 12.384 -7.632 -31.653 1.00 51.16 257 LEU A CA 1
ATOM 1912 C C . LEU A 1 257 ? 13.427 -7.775 -30.536 1.00 51.16 257 LEU A C 1
ATOM 1914 O O . LEU A 1 257 ? 13.113 -7.447 -29.393 1.00 51.16 257 LEU A O 1
ATOM 1918 N N . SER A 1 258 ? 14.660 -8.195 -30.845 1.00 44.75 258 SER A N 1
ATOM 1919 C CA . SER A 1 258 ? 15.690 -8.527 -29.844 1.00 44.75 258 SER A CA 1
ATOM 1920 C C . SER A 1 258 ? 16.280 -7.330 -29.085 1.00 44.75 258 SER A C 1
ATOM 1922 O O . SER A 1 258 ? 16.861 -7.536 -28.029 1.00 44.75 258 SER A O 1
ATOM 1924 N N . GLY A 1 259 ? 16.097 -6.096 -29.567 1.00 49.22 259 GLY A N 1
ATOM 1925 C CA . GLY A 1 259 ? 16.508 -4.863 -28.869 1.00 49.22 259 GLY A CA 1
ATOM 1926 C C . GLY A 1 259 ? 15.357 -3.901 -28.568 1.00 49.22 259 GLY A C 1
ATOM 1927 O O . GLY A 1 259 ? 15.575 -2.722 -28.305 1.00 49.22 259 GLY A O 1
ATOM 1928 N N . SER A 1 260 ? 14.111 -4.360 -28.704 1.00 51.69 260 SER A N 1
ATOM 1929 C CA . SER A 1 260 ? 13.034 -3.457 -29.104 1.00 51.69 260 SER A CA 1
ATOM 1930 C C . SER A 1 260 ? 12.185 -2.923 -27.925 1.00 51.69 260 SER A C 1
ATOM 1932 O O . SER A 1 260 ? 11.542 -1.881 -28.046 1.00 51.69 260 SER A O 1
ATOM 1934 N N . GLY A 1 261 ? 12.182 -3.572 -26.758 1.00 67.75 261 GLY A N 1
ATOM 1935 C CA . GLY A 1 261 ? 11.509 -3.065 -25.547 1.00 67.75 261 GLY A CA 1
ATOM 1936 C C . GLY A 1 261 ? 9.973 -2.952 -25.607 1.00 67.75 261 GLY A C 1
ATOM 1937 O O . GLY A 1 261 ? 9.368 -2.578 -24.611 1.00 67.75 261 GLY A O 1
ATOM 1938 N N . ILE A 1 262 ? 9.328 -3.280 -26.741 1.00 84.00 262 ILE A N 1
ATOM 1939 C CA . ILE A 1 262 ? 7.854 -3.289 -26.890 1.00 84.00 262 ILE A CA 1
ATOM 1940 C C . ILE A 1 262 ? 7.230 -4.645 -26.566 1.00 84.00 262 ILE A C 1
ATOM 1942 O O . ILE A 1 262 ? 6.013 -4.780 -26.613 1.00 84.00 262 ILE A O 1
ATOM 1946 N N . ILE A 1 263 ? 8.043 -5.671 -26.321 1.00 87.62 263 ILE A N 1
ATOM 1947 C CA . ILE A 1 263 ? 7.539 -6.989 -25.943 1.00 87.62 263 ILE A CA 1
ATOM 1948 C C . ILE A 1 263 ? 7.158 -6.906 -24.462 1.00 87.62 263 ILE A C 1
ATOM 1950 O O . ILE A 1 263 ? 8.051 -6.672 -23.651 1.00 87.62 263 ILE A O 1
ATOM 1954 N N . PRO A 1 264 ? 5.872 -7.088 -24.103 1.00 90.31 264 PRO A N 1
ATOM 1955 C CA . PRO A 1 264 ? 5.467 -7.201 -22.709 1.00 90.31 264 PRO A CA 1
ATOM 1956 C C . PRO A 1 264 ? 6.112 -8.415 -22.059 1.00 90.31 264 PRO A C 1
ATOM 1958 O O . PRO A 1 264 ? 6.363 -9.420 -22.718 1.00 90.31 264 PRO A O 1
ATOM 1961 N N . ASP A 1 265 ? 6.294 -8.367 -20.750 1.00 91.06 265 ASP A N 1
ATOM 1962 C CA . ASP A 1 265 ? 6.826 -9.510 -20.010 1.00 91.06 265 ASP A CA 1
ATOM 1963 C C . ASP A 1 265 ? 5.812 -10.662 -19.919 1.00 91.06 265 ASP A C 1
ATOM 1965 O O . ASP A 1 265 ? 6.181 -11.830 -19.770 1.00 91.06 265 ASP A O 1
ATOM 1969 N N . GLY A 1 266 ? 4.512 -10.368 -20.049 1.00 92.50 266 GLY A N 1
ATOM 1970 C CA . GLY A 1 266 ? 3.482 -11.399 -20.069 1.00 92.50 266 GLY A CA 1
ATOM 1971 C C . GLY A 1 266 ? 2.116 -10.948 -20.571 1.00 92.50 266 GLY A C 1
ATOM 1972 O O . GLY A 1 266 ? 1.829 -9.765 -20.765 1.00 92.50 266 GLY A O 1
ATOM 1973 N N . VAL A 1 267 ? 1.244 -11.936 -20.749 1.00 92.38 267 VAL A N 1
ATOM 1974 C CA . VAL A 1 267 ? -0.182 -11.756 -21.030 1.00 92.38 267 VAL A CA 1
ATOM 1975 C C . VAL A 1 267 ? -1.003 -12.708 -20.166 1.00 92.38 267 VAL A C 1
ATOM 1977 O O . VAL A 1 267 ? -0.666 -13.887 -20.055 1.00 92.38 267 VAL A O 1
ATOM 1980 N N . PHE A 1 268 ? -2.089 -12.202 -19.583 1.00 91.12 268 PHE A N 1
ATOM 1981 C CA . PHE A 1 268 ? -3.109 -12.991 -18.889 1.00 91.12 268 PHE A CA 1
ATOM 1982 C C . PHE A 1 268 ? -4.427 -12.940 -19.653 1.00 91.12 268 PHE A C 1
ATOM 1984 O O . PHE A 1 268 ? -4.812 -11.874 -20.123 1.00 91.12 268 PHE A O 1
ATOM 1991 N N . ARG A 1 269 ? -5.145 -14.058 -19.742 1.00 87.31 269 ARG A N 1
ATOM 1992 C CA . ARG A 1 269 ? -6.430 -14.143 -20.446 1.00 87.31 269 ARG A CA 1
ATOM 1993 C C . ARG A 1 269 ? -7.591 -14.114 -19.472 1.00 87.31 269 ARG A C 1
ATOM 1995 O O . ARG A 1 269 ? -7.571 -14.814 -18.463 1.00 87.31 269 ARG A O 1
ATOM 2002 N N . GLY A 1 270 ? -8.617 -13.330 -19.792 1.00 75.69 270 GLY A N 1
ATOM 2003 C CA . GLY A 1 270 ? -9.863 -13.298 -19.027 1.00 75.69 270 GLY A CA 1
ATOM 2004 C C . GLY A 1 270 ? -9.732 -12.843 -17.577 1.00 75.69 270 GLY A C 1
ATOM 2005 O O . GLY A 1 270 ? -10.599 -13.149 -16.762 1.00 75.69 270 GLY A O 1
ATOM 2006 N N . VAL A 1 271 ? -8.678 -12.089 -17.257 1.00 73.44 271 VAL A N 1
ATOM 2007 C CA . VAL A 1 271 ? -8.490 -11.499 -15.931 1.00 73.44 271 VAL A CA 1
ATOM 2008 C C . VAL A 1 271 ? -8.933 -10.049 -15.956 1.00 73.44 271 VAL A C 1
ATOM 2010 O O . VAL A 1 271 ? -8.331 -9.216 -16.637 1.00 73.44 271 VAL A O 1
ATOM 2013 N N . ASP A 1 272 ? -9.928 -9.714 -15.139 1.00 70.00 272 ASP A N 1
ATOM 2014 C CA . ASP A 1 272 ? -10.158 -8.321 -14.785 1.00 70.00 272 ASP A CA 1
ATOM 2015 C C . ASP A 1 272 ? -9.309 -7.957 -13.565 1.00 70.00 272 ASP A C 1
ATOM 2017 O O . ASP A 1 272 ? -9.622 -8.288 -12.420 1.00 70.00 272 ASP A O 1
ATOM 2021 N N . PHE A 1 273 ? -8.204 -7.251 -13.808 1.00 65.44 273 PHE A N 1
ATOM 2022 C CA . PHE A 1 273 ? -7.531 -6.524 -12.742 1.00 65.44 273 PHE A CA 1
ATOM 2023 C C . PHE A 1 273 ? -8.443 -5.374 -12.330 1.00 65.44 273 PHE A C 1
ATOM 2025 O O . PHE A 1 273 ? -8.335 -4.282 -12.907 1.00 65.44 273 PHE A O 1
ATOM 2032 N N . ALA A 1 274 ? -9.317 -5.647 -11.353 1.00 54.06 274 ALA A N 1
ATOM 2033 C CA . ALA A 1 274 ? -10.265 -4.695 -10.799 1.00 54.06 274 ALA A CA 1
ATOM 2034 C C . ALA A 1 274 ? -9.585 -3.332 -10.641 1.00 54.06 274 ALA A C 1
ATOM 2036 O O . ALA A 1 274 ? -8.667 -3.128 -9.838 1.00 54.06 274 ALA A O 1
ATOM 2037 N N . SER A 1 275 ? -10.008 -2.393 -11.482 1.00 49.56 275 SER A N 1
ATOM 2038 C CA . SER A 1 275 ? -9.648 -0.995 -11.308 1.00 49.56 275 SER A CA 1
ATOM 2039 C C . SER A 1 275 ? -10.356 -0.534 -10.035 1.00 49.56 275 SER A C 1
ATOM 2041 O O . SER A 1 275 ? -11.463 -0.991 -9.761 1.00 49.56 275 SER A O 1
ATOM 2043 N N . ARG A 1 276 ? -9.718 0.322 -9.224 1.00 42.41 276 ARG A N 1
ATOM 2044 C CA . ARG A 1 276 ? -10.340 0.912 -8.021 1.00 42.41 276 ARG A CA 1
ATOM 2045 C C . ARG A 1 276 ? -11.822 1.241 -8.291 1.00 42.41 276 ARG A C 1
ATOM 2047 O O . ARG A 1 276 ? -12.086 1.771 -9.373 1.00 42.41 276 ARG A O 1
ATOM 2054 N N . PRO A 1 277 ? -12.747 1.039 -7.334 1.00 35.06 277 PRO A N 1
ATOM 2055 C CA . PRO A 1 277 ? -14.203 1.144 -7.538 1.00 35.06 277 PRO A CA 1
ATOM 2056 C C . PRO A 1 277 ? -14.741 2.537 -7.948 1.00 35.06 277 PRO A C 1
ATOM 2058 O O . PRO A 1 277 ? -15.941 2.774 -7.896 1.00 35.06 277 PRO A O 1
ATOM 2061 N N . HIS A 1 278 ? -13.886 3.481 -8.354 1.00 35.19 278 HIS A N 1
ATOM 2062 C CA . HIS A 1 278 ? -14.241 4.853 -8.731 1.00 35.19 278 HIS A CA 1
ATOM 2063 C C . HIS A 1 278 ? -13.642 5.346 -10.056 1.00 35.19 278 HIS A C 1
ATOM 2065 O O . HIS A 1 278 ? -13.851 6.499 -10.422 1.00 35.19 278 HIS A O 1
ATOM 2071 N N . ALA A 1 279 ? -12.911 4.518 -10.807 1.00 42.56 279 ALA A N 1
ATOM 2072 C CA . ALA A 1 279 ? -12.483 4.916 -12.146 1.00 42.56 279 ALA A CA 1
ATOM 2073 C C . ALA A 1 279 ? -13.550 4.495 -13.164 1.00 42.56 279 ALA A C 1
ATOM 2075 O O . ALA A 1 279 ? -13.584 3.336 -13.570 1.00 42.56 279 ALA A O 1
ATOM 2076 N N . GLN A 1 280 ? -14.407 5.434 -13.575 1.00 36.97 280 GLN A N 1
ATOM 2077 C CA . GLN A 1 280 ? -15.268 5.272 -14.749 1.00 36.97 280 GLN A CA 1
ATOM 2078 C C . GLN A 1 280 ? -14.378 4.997 -15.970 1.00 36.97 280 GLN A C 1
ATOM 2080 O O . GLN A 1 280 ? -13.753 5.894 -16.532 1.00 36.97 280 GLN A O 1
ATOM 2085 N N . ARG A 1 281 ? -14.269 3.728 -16.356 1.00 49.53 281 ARG A N 1
ATOM 2086 C CA . ARG A 1 281 ? -13.727 3.300 -17.645 1.00 49.53 281 ARG A CA 1
ATOM 2087 C C . ARG A 1 281 ? -14.782 2.452 -18.331 1.00 49.53 281 ARG A C 1
ATOM 2089 O O . ARG A 1 281 ? -15.527 1.745 -17.657 1.00 49.53 281 ARG A O 1
ATOM 2096 N N . ALA A 1 282 ? -14.831 2.546 -19.658 1.00 49.47 282 ALA A N 1
ATOM 2097 C CA . ALA A 1 282 ? -15.703 1.717 -20.475 1.00 49.47 282 ALA A CA 1
ATOM 2098 C C . ALA A 1 282 ? -15.528 0.233 -20.085 1.00 49.47 282 ALA A C 1
ATOM 2100 O O . ALA A 1 282 ? -14.383 -0.195 -19.880 1.00 49.47 282 ALA A O 1
ATOM 2101 N N . PRO A 1 283 ? -16.626 -0.532 -19.942 1.00 49.84 283 PRO A N 1
ATOM 2102 C CA . PRO A 1 283 ? -16.548 -1.941 -19.594 1.00 49.84 283 PRO A CA 1
ATOM 2103 C C . PRO A 1 283 ? -15.673 -2.672 -20.614 1.00 49.84 283 PRO A C 1
ATOM 2105 O O . PRO A 1 283 ? -15.870 -2.549 -21.823 1.00 49.84 283 PRO A O 1
ATOM 2108 N N . ARG A 1 284 ? -14.669 -3.405 -20.124 1.00 57.19 284 ARG A N 1
ATOM 2109 C CA . ARG A 1 284 ? -13.899 -4.311 -20.977 1.00 57.19 284 ARG A CA 1
ATOM 2110 C C . ARG A 1 284 ? -14.793 -5.488 -21.371 1.00 57.19 284 ARG A C 1
ATOM 2112 O O . ARG A 1 284 ? -15.571 -5.943 -20.530 1.00 57.19 284 ARG A O 1
ATOM 2119 N N . PRO A 1 285 ? -14.662 -6.018 -22.598 1.00 57.25 285 PRO A N 1
ATOM 2120 C CA . PRO A 1 285 ? -15.260 -7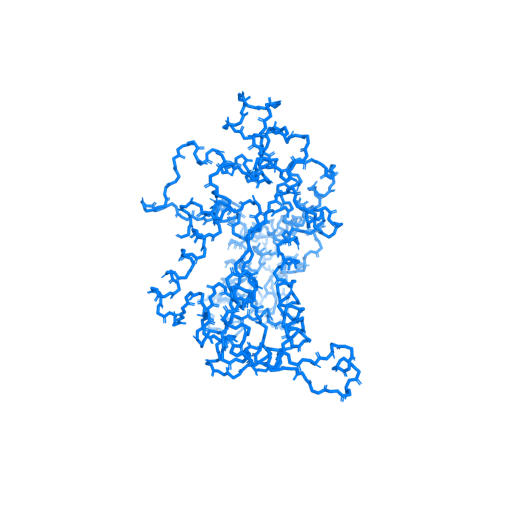.300 -22.933 1.00 57.25 285 PRO A CA 1
ATOM 2121 C C . PRO A 1 285 ? -14.798 -8.345 -21.913 1.00 57.25 285 PRO A C 1
ATOM 2123 O O . PRO A 1 285 ? -13.599 -8.457 -21.635 1.00 57.25 285 PRO A O 1
ATOM 2126 N N . ALA A 1 286 ? -15.742 -9.085 -21.333 1.00 56.34 286 ALA A N 1
ATOM 2127 C CA . ALA A 1 286 ? -15.415 -10.213 -20.473 1.00 56.34 286 ALA A CA 1
ATOM 2128 C C . ALA A 1 286 ? -14.510 -11.182 -21.251 1.00 56.34 286 ALA A C 1
ATOM 2130 O O . ALA A 1 286 ? -14.801 -11.508 -22.400 1.00 56.34 286 ALA A O 1
ATOM 2131 N N . GLY A 1 287 ? -13.397 -11.608 -20.652 1.00 63.16 287 GLY A N 1
ATOM 2132 C CA . GLY A 1 287 ? -12.457 -12.517 -21.316 1.00 63.16 287 GLY A CA 1
ATOM 2133 C C . GLY A 1 287 ? -11.267 -11.855 -22.022 1.00 63.16 287 GLY A C 1
ATOM 2134 O O . GLY A 1 287 ? -10.397 -12.582 -22.487 1.00 63.16 287 GLY A O 1
ATOM 2135 N N . ALA A 1 288 ? -11.182 -10.520 -22.093 1.00 75.44 288 ALA A N 1
ATOM 2136 C CA . ALA A 1 288 ? -10.099 -9.848 -22.815 1.00 75.44 288 ALA A CA 1
ATOM 2137 C C . ALA A 1 288 ? -8.700 -10.141 -22.235 1.00 75.44 288 ALA A C 1
ATOM 2139 O O . ALA A 1 288 ? -8.506 -10.184 -21.016 1.00 75.44 288 ALA A O 1
ATOM 2140 N N . ASP A 1 289 ? -7.724 -10.290 -23.130 1.00 88.38 289 ASP A N 1
ATOM 2141 C CA . ASP A 1 289 ? -6.315 -10.445 -22.780 1.00 88.38 289 ASP A CA 1
ATOM 2142 C C . ASP A 1 289 ? -5.762 -9.149 -22.165 1.00 88.38 289 ASP A C 1
ATOM 2144 O O . ASP A 1 289 ? -6.009 -8.039 -22.644 1.00 88.38 289 ASP A O 1
ATOM 2148 N N . VAL A 1 290 ? -4.977 -9.290 -21.100 1.00 89.25 290 VAL A N 1
ATOM 2149 C CA . VAL A 1 290 ? -4.305 -8.194 -20.407 1.00 89.25 290 VAL A CA 1
ATOM 2150 C C . VAL A 1 290 ? -2.804 -8.376 -20.515 1.00 89.25 290 VAL A C 1
ATOM 2152 O O . VAL A 1 290 ? -2.236 -9.308 -19.948 1.00 89.25 290 VAL A O 1
ATOM 2155 N N . LEU A 1 291 ? -2.161 -7.435 -21.199 1.00 92.06 291 LEU A N 1
ATOM 2156 C CA . LEU A 1 291 ? -0.708 -7.339 -21.247 1.00 92.06 291 LEU A CA 1
ATOM 2157 C C . LEU A 1 291 ? -0.176 -6.765 -19.932 1.00 92.06 291 LEU A C 1
ATOM 2159 O O . LEU A 1 291 ? -0.709 -5.774 -19.411 1.00 92.06 291 LEU A O 1
ATOM 2163 N N . VAL A 1 292 ? 0.886 -7.377 -19.421 1.00 92.62 292 VAL A N 1
ATOM 2164 C CA . VAL A 1 292 ? 1.576 -6.969 -18.197 1.00 92.62 292 VAL A CA 1
ATOM 2165 C C . VAL A 1 292 ? 3.059 -6.764 -18.465 1.00 92.62 292 VAL A C 1
ATOM 2167 O O . VAL A 1 292 ? 3.650 -7.422 -19.318 1.00 92.62 292 VAL A O 1
ATOM 2170 N N . ASP A 1 293 ? 3.641 -5.836 -17.722 1.00 92.38 293 ASP A N 1
ATOM 2171 C CA . ASP A 1 293 ? 5.053 -5.484 -17.801 1.00 92.38 293 ASP A CA 1
ATOM 2172 C C . ASP A 1 293 ? 5.551 -5.217 -16.373 1.00 92.38 293 ASP A C 1
ATOM 2174 O O . ASP A 1 293 ? 4.976 -4.406 -15.635 1.00 92.38 293 ASP A O 1
ATOM 2178 N N . PHE A 1 294 ? 6.551 -5.982 -15.949 1.00 91.19 294 PHE A N 1
ATOM 2179 C CA . PHE A 1 294 ? 7.166 -5.949 -14.634 1.00 91.19 294 PHE A CA 1
ATOM 2180 C C . PHE A 1 294 ? 8.255 -4.881 -14.612 1.00 91.19 294 PHE A C 1
ATOM 2182 O O . PHE A 1 294 ? 8.977 -4.656 -15.585 1.00 91.19 294 PHE A O 1
ATOM 2189 N N . LYS A 1 295 ? 8.367 -4.158 -13.495 1.00 88.50 295 LYS A N 1
ATOM 2190 C CA . LYS A 1 295 ? 9.462 -3.200 -13.294 1.00 88.50 295 LYS A CA 1
ATOM 2191 C C . LYS A 1 295 ? 9.943 -3.208 -11.856 1.00 88.50 295 LYS A C 1
ATOM 2193 O O . LYS A 1 295 ? 9.138 -3.113 -10.931 1.00 88.50 295 LYS A O 1
ATOM 2198 N N . MET A 1 296 ? 11.260 -3.189 -11.699 1.00 86.06 296 MET A N 1
ATOM 2199 C CA . MET A 1 296 ? 11.928 -2.919 -10.432 1.00 86.06 296 MET A CA 1
ATOM 2200 C C . MET A 1 296 ? 12.292 -1.433 -10.358 1.00 86.06 296 MET A C 1
ATOM 2202 O O . MET A 1 296 ? 12.701 -0.824 -11.350 1.00 86.06 296 MET A O 1
ATOM 2206 N N . LEU A 1 297 ? 12.097 -0.819 -9.193 1.00 87.06 297 LEU A N 1
ATOM 2207 C CA . LEU A 1 297 ? 12.622 0.510 -8.889 1.00 87.06 297 LEU A CA 1
ATOM 2208 C C . LEU A 1 297 ? 13.658 0.398 -7.779 1.00 87.06 297 LEU A C 1
ATOM 2210 O O . LEU A 1 297 ? 13.432 -0.322 -6.819 1.00 87.06 297 LEU A O 1
ATOM 2214 N N . HIS A 1 298 ? 14.718 1.196 -7.861 1.00 83.94 298 HIS A N 1
ATOM 2215 C CA . HIS A 1 298 ? 15.746 1.318 -6.822 1.00 83.94 298 HIS A CA 1
ATOM 2216 C C . HIS A 1 298 ? 15.727 2.734 -6.237 1.00 83.94 298 HIS A C 1
ATOM 2218 O O . HIS A 1 298 ? 15.324 3.677 -6.919 1.00 83.94 298 HIS A O 1
ATOM 2224 N N . LEU A 1 299 ? 16.138 2.922 -4.978 1.00 78.81 299 LEU A N 1
ATOM 2225 C CA . LEU A 1 299 ? 16.002 4.220 -4.294 1.00 78.81 299 LEU A CA 1
ATOM 2226 C C . LEU A 1 299 ? 16.802 5.352 -4.951 1.00 78.81 299 LEU A C 1
ATOM 2228 O O . LEU A 1 299 ? 16.395 6.508 -4.868 1.00 78.81 299 LEU A O 1
ATOM 2232 N N . GLY A 1 300 ? 17.896 5.032 -5.645 1.00 66.12 300 GLY A N 1
ATOM 2233 C CA . GLY A 1 300 ? 18.730 6.014 -6.341 1.00 66.12 300 GLY A CA 1
ATOM 2234 C C . GLY A 1 300 ? 18.183 6.511 -7.685 1.00 66.12 300 GLY A C 1
ATOM 2235 O O . GLY A 1 300 ? 18.884 7.250 -8.373 1.00 66.12 300 GLY A O 1
ATOM 2236 N N . VAL A 1 301 ? 16.963 6.134 -8.095 1.00 69.62 301 VAL A N 1
ATOM 2237 C CA . VAL A 1 301 ? 16.365 6.629 -9.350 1.00 69.62 301 VAL A CA 1
ATOM 2238 C C . VAL A 1 301 ? 15.578 7.927 -9.141 1.00 69.62 301 VAL A C 1
ATOM 2240 O O . VAL A 1 301 ? 14.892 8.109 -8.135 1.00 69.62 301 VAL A O 1
ATOM 2243 N N . ALA A 1 302 ? 15.568 8.796 -10.158 1.00 77.00 302 ALA A N 1
ATOM 2244 C CA . ALA A 1 302 ? 14.905 10.111 -10.130 1.00 77.00 302 ALA A CA 1
ATOM 2245 C C . ALA A 1 302 ? 13.402 10.078 -9.770 1.00 77.00 302 ALA A C 1
ATOM 2247 O O . ALA A 1 302 ? 12.812 11.085 -9.394 1.00 77.00 302 ALA A O 1
ATOM 2248 N N . ARG A 1 303 ? 12.737 8.918 -9.852 1.00 81.81 303 ARG A N 1
ATOM 2249 C CA . ARG A 1 303 ? 11.320 8.804 -9.465 1.00 81.81 303 ARG A CA 1
ATOM 2250 C C . ARG A 1 303 ? 11.095 8.980 -7.962 1.00 81.81 303 ARG A C 1
ATOM 2252 O O . ARG A 1 303 ? 10.000 9.398 -7.594 1.00 81.81 303 ARG A O 1
ATOM 2259 N N . TYR A 1 304 ? 12.097 8.714 -7.121 1.00 83.00 304 TYR A N 1
ATOM 2260 C CA . TYR A 1 304 ? 12.019 8.942 -5.673 1.00 83.00 304 TYR A CA 1
ATOM 2261 C C . TYR A 1 304 ? 12.341 10.385 -5.258 1.00 83.00 304 TYR A C 1
ATOM 2263 O O . TYR A 1 304 ? 12.060 10.757 -4.123 1.00 83.00 304 TYR A O 1
ATOM 2271 N N . THR A 1 305 ? 12.863 11.222 -6.163 1.00 84.31 305 THR A N 1
ATOM 2272 C CA . THR A 1 305 ? 13.224 12.618 -5.855 1.00 84.31 305 THR A CA 1
ATOM 2273 C C . THR A 1 305 ? 12.112 13.623 -6.160 1.00 84.31 305 THR A C 1
ATOM 2275 O O . THR A 1 305 ? 12.231 14.794 -5.816 1.00 84.31 305 THR A O 1
ATOM 2278 N N . SER A 1 306 ? 11.010 13.197 -6.786 1.00 86.06 306 SER A N 1
ATOM 2279 C CA . SER A 1 306 ? 9.864 14.085 -7.020 1.00 86.06 306 SER A CA 1
ATOM 2280 C C . SER A 1 306 ? 9.166 14.470 -5.710 1.00 86.06 306 SER A C 1
ATOM 2282 O O . SER A 1 306 ? 9.028 13.637 -4.816 1.00 86.06 306 SER A O 1
ATOM 2284 N N . VAL A 1 307 ? 8.625 15.692 -5.633 1.00 86.88 307 VAL A N 1
ATOM 2285 C CA . VAL A 1 307 ? 7.882 16.187 -4.453 1.00 86.88 307 VAL A CA 1
ATOM 2286 C C . VAL A 1 307 ? 6.771 15.218 -4.037 1.00 86.88 307 VAL A C 1
ATOM 2288 O O . VAL A 1 307 ? 6.608 14.907 -2.858 1.00 86.88 307 VAL A O 1
ATOM 2291 N N . VAL A 1 308 ? 6.034 14.669 -5.008 1.00 88.75 308 VAL A N 1
ATOM 2292 C CA . VAL A 1 308 ? 4.974 13.685 -4.739 1.00 88.75 308 VAL A CA 1
ATOM 2293 C C . VAL A 1 308 ? 5.560 12.397 -4.157 1.00 88.75 308 VAL A C 1
ATOM 2295 O O . VAL A 1 308 ? 5.008 11.854 -3.208 1.00 88.75 308 VAL A O 1
ATOM 2298 N N . ALA A 1 309 ? 6.697 11.919 -4.667 1.00 87.19 309 ALA A N 1
ATOM 2299 C CA . ALA A 1 309 ? 7.369 10.736 -4.132 1.00 87.19 309 ALA A CA 1
ATOM 2300 C C . ALA A 1 309 ? 8.039 10.951 -2.770 1.00 87.19 309 ALA A C 1
ATOM 2302 O O . ALA A 1 309 ? 8.331 9.963 -2.111 1.00 87.19 309 ALA A O 1
ATOM 2303 N N . GLN A 1 310 ? 8.253 12.197 -2.342 1.00 88.94 310 GLN A N 1
ATOM 2304 C CA . GLN A 1 310 ? 8.802 12.552 -1.026 1.00 88.94 310 GLN A CA 1
ATOM 2305 C C . GLN A 1 310 ? 7.723 12.849 0.029 1.00 88.94 310 GLN A C 1
ATOM 2307 O O . GLN A 1 310 ? 8.034 13.001 1.215 1.00 88.94 310 GLN A O 1
ATOM 2312 N N . THR A 1 311 ? 6.462 12.954 -0.396 1.00 90.94 311 THR A N 1
ATOM 2313 C CA . THR A 1 311 ? 5.321 13.307 0.464 1.00 90.94 311 THR A CA 1
ATOM 2314 C C . THR A 1 311 ? 4.255 12.220 0.508 1.00 90.94 311 THR A C 1
ATOM 2316 O O . THR A 1 311 ? 3.630 12.021 1.541 1.00 90.94 311 THR A O 1
ATOM 2319 N N . GLN A 1 312 ? 4.059 11.467 -0.574 1.00 91.38 312 GLN A N 1
ATOM 2320 C CA . GLN A 1 312 ? 3.058 10.410 -0.652 1.00 91.38 312 GLN A CA 1
ATOM 2321 C C . GLN A 1 312 ? 3.708 9.032 -0.682 1.00 91.38 312 GLN A C 1
ATOM 2323 O O . GLN A 1 312 ? 4.538 8.713 -1.537 1.00 91.38 312 GLN A O 1
ATOM 2328 N N . ARG A 1 313 ? 3.258 8.177 0.238 1.00 90.56 313 ARG A N 1
ATOM 2329 C CA . ARG A 1 313 ? 3.755 6.809 0.357 1.00 90.56 313 ARG A CA 1
ATOM 2330 C C . ARG A 1 313 ? 3.513 6.016 -0.935 1.00 90.56 313 ARG A C 1
ATOM 2332 O O . ARG A 1 313 ? 2.423 6.068 -1.506 1.00 90.56 313 ARG A O 1
ATOM 2339 N N . ALA A 1 314 ? 4.534 5.290 -1.390 1.00 90.06 314 ALA A N 1
ATOM 2340 C CA . ALA A 1 314 ? 4.546 4.480 -2.613 1.00 90.06 314 ALA A CA 1
ATOM 2341 C C . ALA A 1 314 ? 4.270 5.242 -3.930 1.00 90.06 314 ALA A C 1
ATOM 2343 O O . ALA A 1 314 ? 4.005 4.624 -4.969 1.00 90.06 314 ALA A O 1
ATOM 2344 N N . ALA A 1 315 ? 4.343 6.578 -3.940 1.00 91.19 315 ALA A N 1
ATOM 2345 C CA . ALA A 1 315 ? 4.000 7.352 -5.131 1.00 91.19 315 ALA A CA 1
ATOM 2346 C C . ALA A 1 315 ? 4.972 7.148 -6.305 1.00 91.19 315 ALA A C 1
ATOM 2348 O O . ALA A 1 315 ? 4.528 7.178 -7.454 1.00 91.19 315 ALA A O 1
ATOM 2349 N N . ALA A 1 316 ? 6.255 6.865 -6.051 1.00 90.81 316 ALA A N 1
ATOM 2350 C CA . ALA A 1 316 ? 7.222 6.522 -7.101 1.00 90.81 316 ALA A CA 1
ATOM 2351 C C . ALA A 1 316 ? 6.804 5.256 -7.875 1.00 90.81 316 ALA A C 1
ATOM 2353 O O . ALA A 1 316 ? 6.766 5.260 -9.109 1.00 90.81 316 ALA A O 1
ATOM 2354 N N . VAL A 1 317 ? 6.402 4.208 -7.145 1.00 90.56 317 VAL A N 1
ATOM 2355 C CA . VAL A 1 317 ? 5.894 2.939 -7.692 1.00 90.56 317 VAL A CA 1
ATOM 2356 C C . VAL A 1 317 ? 4.612 3.180 -8.486 1.00 90.56 317 VAL A C 1
ATOM 2358 O O . VAL A 1 317 ? 4.514 2.794 -9.651 1.00 90.56 317 VAL A O 1
ATOM 2361 N N . ALA A 1 318 ? 3.651 3.904 -7.904 1.00 90.50 318 ALA A N 1
ATOM 2362 C CA . ALA A 1 318 ? 2.391 4.225 -8.573 1.00 90.50 318 ALA A CA 1
ATOM 2363 C C . ALA A 1 318 ? 2.592 5.081 -9.839 1.00 90.50 318 ALA A C 1
ATOM 2365 O O . ALA A 1 318 ? 1.889 4.898 -10.833 1.00 90.50 318 ALA A O 1
ATOM 2366 N N . SER A 1 319 ? 3.552 6.008 -9.815 1.00 91.38 319 SER A N 1
ATOM 2367 C CA . SER A 1 319 ? 3.934 6.833 -10.963 1.00 91.38 319 SER A CA 1
ATOM 2368 C C . SER A 1 319 ? 4.535 5.985 -12.084 1.00 91.38 319 SER A C 1
ATOM 2370 O O . SER A 1 319 ? 4.082 6.076 -13.226 1.00 91.38 319 SER A O 1
ATOM 2372 N N . ARG A 1 320 ? 5.481 5.088 -11.768 1.00 92.06 320 ARG A N 1
ATOM 2373 C CA . ARG A 1 320 ? 6.058 4.164 -12.757 1.00 92.06 320 ARG A CA 1
ATOM 2374 C C . ARG A 1 320 ? 4.996 3.250 -13.361 1.00 92.06 320 ARG A C 1
ATOM 2376 O O . ARG A 1 320 ? 4.986 3.100 -14.578 1.00 92.06 320 ARG A O 1
ATOM 2383 N N . ALA A 1 321 ? 4.095 2.705 -12.542 1.00 91.50 321 ALA A N 1
ATOM 2384 C CA . ALA A 1 321 ? 3.040 1.799 -12.995 1.00 91.50 321 ALA A CA 1
ATOM 2385 C C . ALA A 1 321 ? 2.092 2.470 -14.000 1.00 91.50 321 ALA A C 1
ATOM 2387 O O . ALA A 1 321 ? 1.672 1.842 -14.969 1.00 91.50 321 ALA A O 1
ATOM 2388 N N . ARG A 1 322 ? 1.785 3.763 -13.802 1.00 90.31 322 ARG A N 1
ATOM 2389 C CA . ARG A 1 322 ? 1.014 4.562 -14.769 1.00 90.31 322 ARG A CA 1
ATOM 2390 C C . ARG A 1 322 ? 1.802 4.853 -16.046 1.00 90.31 322 ARG A C 1
ATOM 2392 O O . ARG A 1 322 ? 1.220 4.810 -17.123 1.00 90.31 322 ARG A O 1
ATOM 2399 N N . ALA A 1 323 ? 3.099 5.137 -15.921 1.00 92.19 323 ALA A N 1
ATOM 2400 C CA . ALA A 1 323 ? 3.953 5.484 -17.054 1.00 92.19 323 ALA A CA 1
ATOM 2401 C C . ALA A 1 323 ? 4.149 4.325 -18.044 1.00 92.19 323 ALA A C 1
ATOM 2403 O O . ALA A 1 323 ? 4.288 4.590 -19.229 1.00 92.19 323 ALA A O 1
ATOM 2404 N N . VAL A 1 324 ? 4.095 3.063 -17.589 1.00 92.69 324 VAL A N 1
ATOM 2405 C CA . VAL A 1 324 ? 4.278 1.876 -18.452 1.00 92.69 324 VAL A CA 1
ATOM 2406 C C . VAL A 1 324 ? 3.408 1.943 -19.708 1.00 92.69 324 VAL A C 1
ATOM 2408 O O . VAL A 1 324 ? 3.918 1.814 -20.813 1.00 92.69 324 VAL A O 1
ATOM 2411 N N . HIS A 1 325 ? 2.109 2.220 -19.582 1.00 93.06 325 HIS A N 1
ATOM 2412 C CA . HIS A 1 325 ? 1.241 2.282 -20.759 1.00 93.06 325 HIS A CA 1
ATOM 2413 C C . HIS A 1 325 ? 1.658 3.385 -21.743 1.00 93.06 325 HIS A C 1
ATOM 2415 O O . HIS A 1 325 ? 1.652 3.163 -22.952 1.00 93.06 325 HIS A O 1
ATOM 2421 N N . THR A 1 326 ? 2.038 4.556 -21.230 1.00 92.56 326 THR A N 1
ATOM 2422 C CA . THR A 1 326 ? 2.500 5.685 -22.045 1.00 92.56 326 THR A CA 1
ATOM 2423 C C . THR A 1 326 ? 3.818 5.367 -22.751 1.00 92.56 326 THR A C 1
ATOM 2425 O O . THR A 1 326 ? 3.966 5.710 -23.923 1.00 92.56 326 THR A O 1
ATOM 2428 N N . ASP A 1 327 ? 4.740 4.666 -22.085 1.00 92.69 327 ASP A N 1
ATOM 2429 C CA . ASP A 1 327 ? 5.996 4.216 -22.693 1.00 92.69 327 ASP A CA 1
ATOM 2430 C C . ASP A 1 327 ? 5.704 3.302 -23.891 1.00 92.69 327 ASP A C 1
ATOM 2432 O O . ASP A 1 327 ? 6.250 3.500 -24.974 1.00 92.69 327 ASP A O 1
ATOM 2436 N N . TYR A 1 328 ? 4.768 2.359 -23.747 1.00 92.69 328 TYR A N 1
ATOM 2437 C CA . TYR A 1 328 ? 4.363 1.484 -24.851 1.00 92.69 328 TYR A CA 1
ATOM 2438 C C . TYR A 1 328 ? 3.655 2.231 -25.984 1.00 92.69 328 TYR A C 1
ATOM 2440 O O . TYR A 1 328 ? 3.893 1.921 -27.148 1.00 92.69 328 TYR A O 1
ATOM 2448 N N . GLN A 1 329 ? 2.837 3.244 -25.684 1.00 92.06 329 GLN A N 1
ATOM 2449 C CA . GLN A 1 329 ? 2.260 4.102 -26.725 1.00 92.06 329 GLN A CA 1
ATOM 2450 C C . GLN A 1 329 ? 3.348 4.839 -27.517 1.00 92.06 329 GLN A C 1
ATOM 2452 O O . GLN A 1 329 ? 3.255 4.937 -28.740 1.00 92.06 329 GLN A O 1
ATOM 2457 N N . LEU A 1 330 ? 4.380 5.349 -26.838 1.00 91.25 330 LEU A N 1
ATOM 2458 C CA . LEU A 1 330 ? 5.516 6.004 -27.486 1.00 91.25 330 LEU A CA 1
ATOM 2459 C C . LEU A 1 330 ? 6.301 5.013 -28.354 1.00 91.25 330 LEU A C 1
ATOM 2461 O O . LEU A 1 330 ? 6.564 5.301 -29.519 1.00 91.25 330 LEU A O 1
ATOM 2465 N N . MET A 1 331 ? 6.616 3.834 -27.815 1.00 90.38 331 MET A N 1
ATOM 2466 C CA . MET A 1 331 ? 7.331 2.773 -28.528 1.00 90.38 331 MET A CA 1
ATOM 2467 C C . MET A 1 331 ? 6.564 2.252 -29.750 1.00 90.38 331 MET A C 1
ATOM 2469 O O . MET A 1 331 ? 7.182 1.939 -30.769 1.00 90.38 331 MET A O 1
ATOM 2473 N N . ALA A 1 332 ? 5.234 2.167 -29.667 1.00 90.62 332 ALA A N 1
ATOM 2474 C CA . ALA A 1 332 ? 4.381 1.787 -30.789 1.00 90.62 332 ALA A CA 1
ATOM 2475 C C . ALA A 1 332 ? 4.387 2.865 -31.883 1.00 90.62 332 ALA A C 1
ATOM 2477 O O . ALA A 1 332 ? 4.659 2.556 -33.039 1.00 90.62 332 ALA A O 1
ATOM 2478 N N . ARG A 1 333 ? 4.214 4.143 -31.513 1.00 90.12 333 ARG A N 1
ATOM 2479 C CA . ARG A 1 333 ? 4.278 5.277 -32.457 1.00 90.12 333 ARG A CA 1
ATOM 2480 C C . ARG A 1 333 ? 5.616 5.365 -33.183 1.00 90.12 333 ARG A C 1
ATOM 2482 O O . ARG A 1 333 ? 5.637 5.582 -34.385 1.00 90.12 333 ARG A O 1
ATOM 2489 N N . GLN A 1 334 ? 6.724 5.176 -32.467 1.00 88.56 334 GLN A N 1
ATOM 2490 C CA . GLN A 1 334 ? 8.063 5.193 -33.065 1.00 88.56 334 GLN A CA 1
ATOM 2491 C C . GLN A 1 334 ? 8.243 4.089 -34.114 1.00 88.56 334 GLN A C 1
ATOM 2493 O O . GLN A 1 334 ? 8.941 4.293 -35.103 1.00 88.56 334 GLN A O 1
ATOM 2498 N N . ARG A 1 335 ? 7.612 2.925 -33.923 1.00 87.25 335 ARG A N 1
ATOM 2499 C CA . ARG A 1 335 ? 7.633 1.838 -34.911 1.00 87.25 335 ARG A CA 1
ATOM 2500 C C . ARG A 1 335 ? 6.724 2.103 -36.089 1.00 87.25 335 ARG A C 1
ATOM 2502 O O . ARG A 1 335 ? 7.135 1.848 -37.211 1.00 87.25 335 ARG A O 1
ATOM 2509 N N . ASP A 1 336 ? 5.531 2.624 -35.839 1.00 90.81 336 ASP A N 1
ATOM 2510 C CA . ASP A 1 336 ? 4.621 3.034 -36.904 1.00 90.81 336 ASP A CA 1
ATOM 2511 C C . ASP A 1 336 ? 5.271 4.084 -37.812 1.00 90.81 336 ASP A C 1
ATOM 2513 O O . ASP A 1 336 ? 5.195 3.985 -39.034 1.00 90.81 336 ASP A O 1
ATOM 2517 N N . GLU A 1 337 ? 6.000 5.036 -37.234 1.00 89.62 337 GLU A N 1
ATOM 2518 C CA . GLU A 1 337 ? 6.764 6.025 -37.992 1.00 89.62 337 GLU A CA 1
ATOM 2519 C C . GLU A 1 337 ? 7.941 5.390 -38.750 1.00 89.62 337 GLU A C 1
ATOM 2521 O O . GLU A 1 337 ? 8.134 5.665 -39.934 1.00 89.62 337 GLU A O 1
ATOM 2526 N N . ARG A 1 338 ? 8.703 4.501 -38.098 1.00 87.31 338 ARG A N 1
ATOM 2527 C CA . ARG A 1 338 ? 9.904 3.876 -38.676 1.00 87.31 338 ARG A CA 1
ATOM 2528 C C . ARG A 1 338 ? 9.605 2.849 -39.770 1.00 87.31 338 ARG A C 1
ATOM 2530 O O . ARG A 1 338 ? 10.339 2.794 -40.750 1.00 87.31 338 ARG A O 1
ATOM 2537 N N . HIS A 1 339 ? 8.584 2.019 -39.583 1.00 87.00 339 HIS A N 1
ATOM 2538 C CA . HIS A 1 339 ? 8.330 0.831 -40.406 1.00 87.00 339 HIS A CA 1
ATOM 2539 C C . HIS A 1 339 ? 7.064 0.933 -41.261 1.00 87.00 339 HIS A C 1
ATOM 2541 O O . HIS A 1 339 ? 6.948 0.216 -42.249 1.00 87.00 339 HIS A O 1
ATOM 2547 N N . HIS A 1 340 ? 6.128 1.818 -40.909 1.00 85.88 340 HIS A N 1
ATOM 2548 C CA . HIS A 1 340 ? 4.874 2.010 -41.650 1.00 85.88 340 HIS A CA 1
ATOM 2549 C C . HIS A 1 340 ? 4.703 3.438 -42.178 1.00 85.88 340 HIS A C 1
ATOM 2551 O O . HIS A 1 340 ? 3.687 3.740 -42.799 1.00 85.88 340 HIS A O 1
ATOM 2557 N N . HIS A 1 341 ? 5.685 4.316 -41.941 1.00 87.38 341 HIS A N 1
ATOM 2558 C CA . HIS A 1 341 ? 5.679 5.721 -42.353 1.00 87.38 341 HIS A CA 1
ATOM 2559 C C . HIS A 1 341 ? 4.449 6.511 -41.863 1.00 87.38 341 HIS A C 1
ATOM 2561 O O . HIS A 1 341 ? 4.044 7.501 -42.473 1.00 87.38 341 HIS A O 1
ATOM 2567 N N . VAL A 1 342 ? 3.864 6.104 -40.730 1.00 87.19 342 VAL A N 1
ATOM 2568 C CA . VAL A 1 342 ? 2.728 6.792 -40.105 1.00 87.19 342 VAL A CA 1
ATOM 2569 C C . VAL A 1 342 ? 3.244 7.782 -39.061 1.00 87.19 342 VAL A C 1
ATOM 2571 O O . VAL A 1 342 ? 3.614 7.415 -37.946 1.00 87.19 342 VAL A O 1
ATOM 2574 N N . GLY A 1 343 ? 3.267 9.066 -39.420 1.00 84.38 343 GLY A N 1
ATOM 2575 C CA . GLY A 1 343 ? 3.790 10.124 -38.556 1.00 84.38 343 GLY A CA 1
ATOM 2576 C C . GLY A 1 343 ? 2.905 10.402 -37.335 1.00 84.38 343 GLY A C 1
ATOM 2577 O O . GLY A 1 343 ? 1.726 10.743 -37.466 1.00 84.38 343 GLY A O 1
ATOM 2578 N N . ALA A 1 344 ? 3.491 10.370 -36.134 1.00 80.19 344 ALA A N 1
ATOM 2579 C CA . ALA A 1 344 ? 2.764 10.558 -34.873 1.00 80.19 344 ALA A CA 1
ATOM 2580 C C . ALA A 1 344 ? 1.993 11.893 -34.787 1.00 80.19 344 ALA A C 1
ATOM 2582 O O . ALA A 1 344 ? 0.923 11.953 -34.180 1.00 80.19 344 ALA A O 1
ATOM 2583 N N . ARG A 1 345 ? 2.509 12.964 -35.412 1.00 81.19 345 ARG A N 1
ATOM 2584 C CA . ARG A 1 345 ? 1.848 14.284 -35.457 1.00 81.19 345 ARG A CA 1
ATOM 2585 C C . ARG A 1 345 ? 0.574 14.279 -36.301 1.00 81.19 345 ARG A C 1
ATOM 2587 O O . ARG A 1 345 ? -0.413 14.880 -35.895 1.00 81.19 345 ARG A O 1
ATOM 2594 N N . ALA A 1 346 ? 0.588 13.594 -37.444 1.00 79.69 346 ALA A N 1
ATOM 2595 C CA . ALA A 1 346 ? -0.573 13.501 -38.324 1.00 79.69 346 ALA A CA 1
ATOM 2596 C C . ALA A 1 346 ? -1.695 12.671 -37.681 1.00 79.69 346 ALA A C 1
ATOM 2598 O O . ALA A 1 346 ? -2.859 13.050 -37.767 1.00 79.69 346 ALA A O 1
ATOM 2599 N N . VAL A 1 347 ? -1.339 11.608 -36.949 1.00 82.12 347 VAL A N 1
ATOM 2600 C CA . VAL A 1 347 ? -2.300 10.831 -36.148 1.00 82.12 347 VAL A CA 1
ATOM 2601 C C . VAL A 1 347 ? -2.880 11.666 -35.006 1.00 82.12 347 VAL A C 1
ATOM 2603 O O . VAL A 1 347 ? -4.091 11.688 -34.809 1.00 82.12 347 VAL A O 1
ATOM 2606 N N . ALA A 1 348 ? -2.041 12.399 -34.265 1.00 80.56 348 ALA A N 1
ATOM 2607 C CA . ALA A 1 348 ? -2.503 13.243 -33.160 1.00 80.56 348 ALA A CA 1
ATOM 2608 C C . ALA A 1 348 ? -3.430 14.387 -33.615 1.00 80.56 348 ALA A C 1
ATOM 2610 O O . ALA A 1 348 ? -4.322 14.774 -32.865 1.00 80.56 348 ALA A O 1
ATOM 2611 N N . ALA A 1 349 ? -3.240 14.901 -34.834 1.00 83.88 349 ALA A N 1
ATOM 2612 C CA . ALA A 1 349 ? -4.101 15.910 -35.452 1.00 83.88 349 ALA A CA 1
ATOM 2613 C C . ALA A 1 349 ? -5.391 15.333 -36.074 1.00 83.88 349 ALA A C 1
ATOM 2615 O O . ALA A 1 349 ? -6.203 16.089 -36.595 1.00 83.88 349 ALA A O 1
ATOM 2616 N N . GLY A 1 350 ? -5.581 14.008 -36.051 1.00 83.94 350 GLY A N 1
ATOM 2617 C CA . GLY A 1 350 ? -6.729 13.344 -36.676 1.00 83.94 350 GLY A CA 1
ATOM 2618 C C . GLY A 1 350 ? -6.665 13.275 -38.205 1.00 83.94 350 GLY A C 1
ATOM 2619 O O . GLY A 1 350 ? -7.655 12.923 -38.837 1.00 83.94 350 GLY A O 1
ATOM 2620 N N . HIS A 1 351 ? -5.517 13.590 -38.812 1.00 85.88 351 HIS A N 1
ATOM 2621 C CA . HIS A 1 351 ? -5.325 13.531 -40.264 1.00 85.88 351 HIS A CA 1
ATOM 2622 C C . HIS A 1 351 ? -5.052 12.109 -40.772 1.00 85.88 351 HIS A C 1
ATOM 2624 O O . HIS A 1 351 ? -5.280 11.827 -41.944 1.00 85.88 351 HIS A O 1
ATOM 2630 N N . LEU A 1 352 ? -4.546 11.223 -39.908 1.00 84.31 352 LEU A N 1
ATOM 2631 C CA . LEU A 1 352 ? -4.285 9.816 -40.215 1.00 84.31 352 LEU A CA 1
ATOM 2632 C C . LEU A 1 352 ? -4.811 8.913 -39.098 1.00 84.31 352 LEU A C 1
ATOM 2634 O O . LEU A 1 352 ? -4.819 9.290 -37.925 1.00 84.31 352 LEU A O 1
ATOM 2638 N N . ALA A 1 353 ? -5.203 7.693 -39.461 1.00 88.25 353 ALA A N 1
ATOM 2639 C CA . ALA A 1 353 ? -5.469 6.642 -38.489 1.00 88.25 353 ALA A CA 1
ATOM 2640 C C . ALA A 1 353 ? -4.164 6.201 -37.789 1.00 88.25 353 ALA A C 1
ATOM 2642 O O . ALA A 1 353 ? -3.083 6.342 -38.369 1.00 88.25 353 ALA A O 1
ATOM 2643 N N . PRO A 1 354 ? -4.239 5.653 -36.559 1.00 89.06 354 PRO A N 1
ATOM 2644 C CA . PRO A 1 354 ? -3.103 4.991 -35.923 1.00 89.06 354 PRO A CA 1
ATOM 2645 C C . PRO A 1 354 ? -2.462 3.951 -36.847 1.00 89.06 354 PRO A C 1
ATOM 2647 O O . PRO A 1 354 ? -3.172 3.229 -37.548 1.00 89.06 354 PRO A O 1
ATOM 2650 N N . GLY A 1 355 ? -1.130 3.856 -36.823 1.00 90.62 355 GLY A N 1
ATOM 2651 C CA . GLY A 1 355 ? -0.431 2.783 -37.522 1.00 90.62 355 GLY A CA 1
ATOM 2652 C C . GLY A 1 355 ? -0.726 1.412 -36.894 1.00 90.62 355 GLY A C 1
ATOM 2653 O O . GLY A 1 355 ? -1.302 1.331 -35.801 1.00 90.62 355 GLY A O 1
ATOM 2654 N N . PRO A 1 356 ? -0.385 0.318 -37.592 1.00 91.94 356 PRO A N 1
ATOM 2655 C CA . PRO A 1 356 ? -0.806 -1.027 -37.208 1.00 91.94 35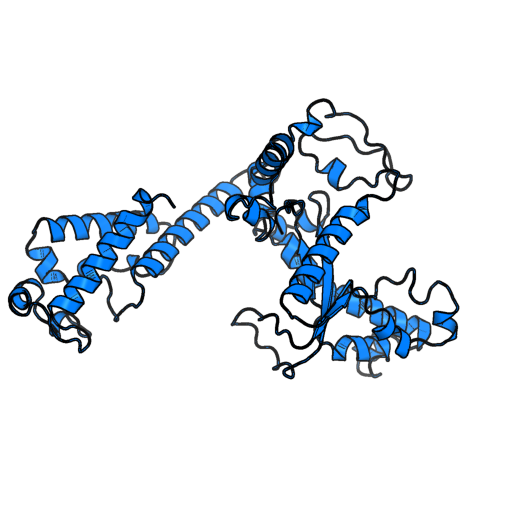6 PRO A CA 1
ATOM 2656 C C . PRO A 1 356 ? -0.244 -1.472 -35.850 1.00 91.94 356 PRO A C 1
ATOM 2658 O O . PRO A 1 356 ? -0.925 -2.199 -35.125 1.00 91.94 356 PRO A O 1
ATOM 2661 N N . VAL A 1 357 ? 0.942 -0.999 -35.447 1.00 91.25 357 VAL A N 1
ATOM 2662 C CA . VAL A 1 357 ? 1.533 -1.337 -34.145 1.00 91.25 357 VAL A CA 1
ATOM 2663 C C . VAL A 1 357 ? 0.765 -0.656 -33.014 1.00 91.25 357 VAL A C 1
ATOM 2665 O O . VAL A 1 357 ? 0.403 -1.313 -32.033 1.00 91.25 357 VAL A O 1
ATOM 2668 N N . LEU A 1 358 ? 0.477 0.645 -33.135 1.00 91.62 358 LEU A N 1
ATOM 2669 C CA . LEU A 1 358 ? -0.310 1.373 -32.138 1.00 91.62 358 LEU A CA 1
ATOM 2670 C C . LEU A 1 358 ? -1.756 0.872 -32.079 1.00 91.62 358 LEU A C 1
ATOM 2672 O O . LEU A 1 358 ? -2.289 0.723 -30.980 1.00 91.62 358 LEU A O 1
ATOM 2676 N N . ALA A 1 359 ? -2.374 0.584 -33.226 1.00 92.06 359 ALA A N 1
ATOM 2677 C CA . ALA A 1 359 ? -3.731 0.048 -33.290 1.00 92.06 359 ALA A CA 1
ATOM 2678 C C . ALA A 1 359 ? -3.838 -1.312 -32.578 1.00 92.06 359 ALA A C 1
ATOM 2680 O O . ALA A 1 359 ? -4.723 -1.501 -31.741 1.00 92.06 359 ALA A O 1
ATOM 2681 N N . LEU A 1 360 ? -2.896 -2.229 -32.835 1.00 91.62 360 LEU A N 1
ATOM 2682 C CA . LEU A 1 360 ? -2.841 -3.520 -32.148 1.00 91.62 360 LEU A CA 1
ATOM 2683 C C . LEU A 1 360 ? -2.578 -3.353 -30.647 1.00 91.62 360 LEU A C 1
ATOM 2685 O O . LEU A 1 360 ? -3.237 -3.975 -29.822 1.00 91.62 360 LEU A O 1
ATOM 2689 N N . MET A 1 361 ? -1.651 -2.478 -30.255 1.00 91.00 361 MET A N 1
ATOM 2690 C CA . MET A 1 361 ? -1.399 -2.200 -28.839 1.00 91.00 361 MET A CA 1
ATOM 2691 C C . MET A 1 361 ? -2.666 -1.700 -28.121 1.00 91.00 361 MET A C 1
ATOM 2693 O O . MET A 1 361 ? -2.961 -2.124 -27.000 1.00 91.00 361 MET A O 1
ATOM 2697 N N . GLN A 1 362 ? -3.441 -0.833 -28.777 1.00 90.00 362 GLN A N 1
ATOM 2698 C CA . GLN A 1 362 ? -4.687 -0.285 -28.243 1.00 90.00 362 GLN A CA 1
ATOM 2699 C C . GLN A 1 362 ? -5.807 -1.327 -28.128 1.00 90.00 362 GLN A C 1
ATOM 2701 O O . GLN A 1 362 ? -6.644 -1.188 -27.232 1.00 90.00 362 GLN A O 1
ATOM 2706 N N . SER A 1 363 ? -5.815 -2.386 -28.947 1.00 88.50 363 SER A N 1
ATOM 2707 C CA . SER A 1 363 ? -6.849 -3.431 -28.875 1.00 88.50 363 SER A CA 1
ATOM 2708 C C . SER A 1 363 ? -6.792 -4.251 -27.579 1.00 88.50 363 SER A C 1
ATOM 2710 O O . SER A 1 363 ? -7.819 -4.753 -27.130 1.00 88.50 363 SER A O 1
ATOM 2712 N N . TYR A 1 364 ? -5.631 -4.326 -26.917 1.00 87.25 364 TYR A N 1
ATOM 2713 C CA . TYR A 1 364 ? -5.477 -4.916 -25.572 1.00 87.25 364 TYR A CA 1
ATOM 2714 C C . TYR A 1 364 ? -5.832 -3.927 -24.433 1.00 87.25 364 TYR A C 1
ATOM 2716 O O . TYR A 1 364 ? -5.831 -4.248 -23.235 1.00 87.25 364 TYR A O 1
ATOM 2724 N N . GLY A 1 365 ? -6.151 -2.678 -24.778 1.00 87.31 365 GLY A N 1
ATOM 2725 C CA . GLY A 1 365 ? -6.409 -1.597 -23.838 1.00 87.31 365 GLY A CA 1
ATOM 2726 C C . GLY A 1 365 ? -5.160 -1.184 -23.051 1.00 87.31 365 GLY A C 1
ATOM 2727 O O . GLY A 1 365 ? -4.054 -1.074 -23.573 1.00 87.31 365 GLY A O 1
ATOM 2728 N N . THR A 1 366 ? -5.323 -0.889 -21.758 1.00 88.50 366 THR A N 1
ATOM 2729 C CA . THR A 1 366 ? -4.191 -0.476 -20.916 1.00 88.50 366 THR A CA 1
ATOM 2730 C C . THR A 1 366 ? -3.323 -1.661 -20.511 1.00 88.50 366 THR A C 1
ATOM 2732 O O . THR A 1 366 ? -3.761 -2.478 -19.695 1.00 88.50 366 THR A O 1
ATOM 2735 N N . ILE A 1 367 ? -2.085 -1.666 -21.011 1.00 90.38 367 ILE A N 1
ATOM 2736 C CA . ILE A 1 367 ? -0.969 -2.481 -20.510 1.00 90.38 367 ILE A CA 1
ATOM 2737 C C . ILE A 1 367 ? -0.716 -2.137 -19.042 1.00 90.38 367 ILE A C 1
ATOM 2739 O O . ILE A 1 367 ? -0.630 -0.961 -18.670 1.00 90.38 367 ILE A O 1
ATOM 2743 N N . ARG A 1 368 ? -0.649 -3.158 -18.188 1.00 91.00 368 ARG A N 1
ATOM 2744 C CA . ARG A 1 368 ? -0.519 -2.994 -16.739 1.00 91.00 368 ARG A CA 1
ATOM 2745 C C . ARG A 1 368 ? 0.948 -3.052 -16.323 1.00 91.00 368 ARG A C 1
ATOM 2747 O O . ARG A 1 368 ? 1.582 -4.092 -16.440 1.00 91.00 368 ARG A O 1
ATOM 2754 N N . GLY A 1 369 ? 1.447 -1.955 -15.756 1.00 91.56 369 GLY A N 1
ATOM 2755 C CA . GLY A 1 369 ? 2.735 -1.945 -15.069 1.00 91.56 369 GLY A CA 1
ATOM 2756 C C . GLY A 1 369 ? 2.640 -2.596 -13.688 1.00 91.56 369 GLY A C 1
ATOM 2757 O O . GLY A 1 369 ? 2.011 -2.032 -12.788 1.00 91.56 369 GLY A O 1
ATOM 2758 N N . LEU A 1 370 ? 3.272 -3.755 -13.511 1.00 90.62 370 LEU A N 1
ATOM 2759 C CA . LEU A 1 370 ? 3.457 -4.426 -12.226 1.00 90.62 370 LEU A CA 1
ATOM 2760 C C . LEU A 1 370 ? 4.800 -3.991 -11.638 1.00 90.62 370 LEU A C 1
ATOM 2762 O O . LEU A 1 370 ? 5.849 -4.555 -11.928 1.00 90.62 370 LEU A O 1
ATOM 2766 N N . VAL A 1 371 ? 4.763 -2.923 -10.845 1.00 89.38 371 VAL A N 1
ATOM 2767 C CA . VAL A 1 371 ? 5.977 -2.277 -10.340 1.00 89.38 371 VAL A CA 1
ATOM 2768 C C . VAL A 1 371 ? 6.232 -2.658 -8.890 1.00 89.38 371 VAL A C 1
ATOM 2770 O O . VAL A 1 371 ? 5.328 -2.557 -8.057 1.00 89.38 371 VAL A O 1
ATOM 2773 N N . PHE A 1 372 ? 7.477 -3.018 -8.603 1.00 87.00 372 PHE A N 1
ATOM 2774 C CA . PHE A 1 372 ? 7.983 -3.355 -7.280 1.00 87.00 372 PHE A CA 1
ATOM 2775 C C . PHE A 1 372 ? 8.951 -2.262 -6.836 1.00 87.00 372 PHE A C 1
ATOM 2777 O O . PHE A 1 372 ? 9.882 -1.897 -7.559 1.00 87.00 372 PHE A O 1
ATOM 2784 N N . GLY A 1 373 ? 8.681 -1.675 -5.672 1.00 85.62 373 GLY A N 1
ATOM 2785 C CA . GLY A 1 373 ? 9.526 -0.633 -5.110 1.00 85.62 373 GLY A CA 1
ATOM 2786 C C . GLY A 1 373 ? 10.873 -1.149 -4.612 1.00 85.62 373 GLY A C 1
ATOM 2787 O O . GLY A 1 373 ? 11.069 -2.339 -4.385 1.00 85.62 373 GLY A O 1
ATOM 2788 N N . ALA A 1 374 ? 11.761 -0.201 -4.332 1.00 77.56 374 ALA A N 1
ATOM 2789 C CA . ALA A 1 374 ? 13.132 -0.427 -3.869 1.00 77.56 374 ALA A CA 1
ATOM 2790 C C . ALA A 1 374 ? 13.264 -1.140 -2.520 1.00 77.56 374 ALA A C 1
ATOM 2792 O O . ALA A 1 374 ? 14.356 -1.504 -2.109 1.00 77.56 374 ALA A O 1
ATOM 2793 N N . ARG A 1 375 ? 12.152 -1.299 -1.805 1.00 73.06 375 ARG A N 1
ATOM 2794 C CA . ARG A 1 375 ? 12.087 -2.003 -0.526 1.00 73.06 375 ARG A CA 1
ATOM 2795 C C . ARG A 1 375 ? 11.394 -3.367 -0.670 1.00 73.06 375 ARG A C 1
ATOM 2797 O O . ARG A 1 375 ? 11.155 -4.007 0.353 1.00 73.06 375 ARG A O 1
ATOM 2804 N N . CYS A 1 376 ? 11.042 -3.821 -1.889 1.00 62.34 376 CYS A N 1
ATOM 2805 C CA . CYS A 1 376 ? 10.542 -5.188 -2.051 1.00 62.34 376 CYS A CA 1
ATOM 2806 C C . CYS A 1 376 ? 11.681 -6.157 -1.790 1.00 62.34 376 CYS A C 1
ATOM 2808 O O . CYS A 1 376 ? 12.614 -6.268 -2.583 1.00 62.34 376 CYS A O 1
ATOM 2810 N N . VAL A 1 377 ? 11.539 -6.935 -0.727 1.00 56.03 377 VAL A N 1
ATOM 2811 C CA . VAL A 1 377 ? 12.324 -8.146 -0.570 1.00 56.03 377 VAL A CA 1
ATOM 2812 C C . VAL A 1 377 ? 11.493 -9.282 -1.136 1.00 56.03 377 VAL A C 1
ATOM 2814 O O . VAL A 1 377 ? 10.737 -9.954 -0.442 1.00 56.03 377 VAL A O 1
ATOM 2817 N N . CYS A 1 378 ? 11.580 -9.431 -2.449 1.00 45.25 378 CYS A N 1
ATOM 2818 C CA . CYS A 1 378 ? 10.839 -10.449 -3.171 1.00 45.25 378 CYS A CA 1
ATOM 2819 C C . CYS A 1 378 ? 11.576 -11.817 -3.159 1.00 45.25 378 CYS A C 1
ATOM 2821 O O . CYS A 1 378 ? 10.986 -12.826 -3.539 1.00 45.25 378 CYS A O 1
ATOM 2823 N N . ARG A 1 379 ? 12.823 -11.902 -2.655 1.00 38.81 379 ARG A N 1
ATOM 2824 C CA . ARG A 1 379 ? 13.514 -13.188 -2.445 1.00 38.81 379 ARG A CA 1
ATOM 2825 C C . ARG A 1 379 ? 12.902 -13.925 -1.249 1.00 38.81 379 ARG A C 1
ATOM 2827 O O . ARG A 1 379 ? 13.113 -13.555 -0.100 1.00 38.81 379 ARG A O 1
ATOM 2834 N N . GLY A 1 380 ? 12.095 -14.946 -1.541 1.00 36.12 380 GLY A N 1
ATOM 2835 C CA . GLY A 1 380 ? 11.572 -15.903 -0.558 1.00 36.12 380 GLY A CA 1
ATOM 2836 C C . GLY A 1 380 ? 10.209 -15.582 0.072 1.00 36.12 380 GLY A C 1
ATOM 2837 O O . GLY A 1 380 ? 9.740 -16.374 0.887 1.00 36.12 380 GLY A O 1
ATOM 2838 N N . LEU A 1 381 ? 9.547 -14.476 -0.293 1.00 35.25 38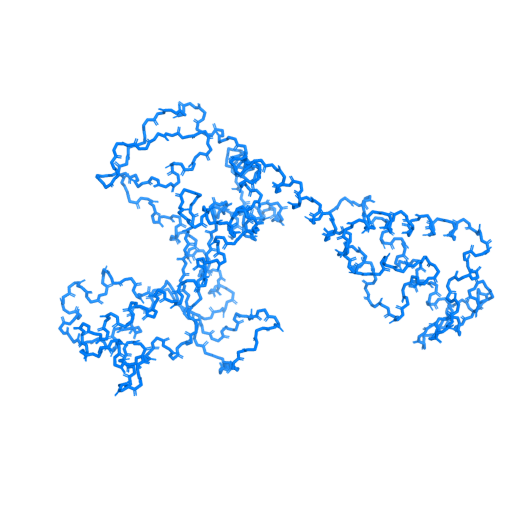1 LEU A N 1
ATOM 2839 C CA . LEU A 1 381 ? 8.252 -14.072 0.291 1.00 35.25 381 LEU A CA 1
ATOM 2840 C C . LEU A 1 381 ? 7.051 -14.058 -0.675 1.00 35.25 381 LEU A C 1
ATOM 2842 O O . LEU A 1 381 ? 5.944 -13.731 -0.242 1.00 35.25 381 LEU A O 1
ATOM 2846 N N . ALA A 1 382 ? 7.221 -14.484 -1.931 1.00 36.44 382 ALA A N 1
ATOM 2847 C CA . ALA A 1 382 ? 6.123 -14.658 -2.894 1.00 36.44 382 ALA A CA 1
ATOM 2848 C C . ALA A 1 382 ? 5.682 -16.131 -3.035 1.00 36.44 382 ALA A C 1
ATOM 2850 O O . ALA A 1 382 ? 6.506 -17.033 -3.301 1.00 36.44 382 ALA A O 1
#